Protein AF-A0A183L1W2-F1 (afdb_monomer)

Foldseek 3Di:
DDDDDDDDDDDDDDDDDDDDDDDDDDDDDDDDDDDDDDDDDDDPPPCVVVVVQFPDKDFADDDPDPDPDTDIDTHGRDDDDDPDDPPDDDPFFFQLPCVVPPVLLVVLVVQLLVQLVVLVVVPVVDPDDLQRNVVSNLCSQVVSSCVRGNTDDDPPPVLQDPVLVVLVVVLVVLVVQLVPDDDPVSNVVSVVVSVVSVVVSVVSVVVSVVVVLLVLQVQLVVCVVVVVVVSVVVSLCVLLPDPDDPQAAAAAPVRHGDPDPVVRVVSLVVVVCCVPVPDDDPDDPPDPPDPDDQPFDLDQDDLVLLLVLLVPDDFPDQAWPSSRGSSSCPSDVVSSSVCSVSSRCCSVVVDDHVQQVDWDWDWDAAPDPSNYSVRTDTDTRGHPSNSSSVSSVCVRVVVRPPPPDDPPPDQDDDPNHGDDDDQWDADPNAIQGVVRARPVRLVSLLVVLVVQLVSSLSVLPDPSHDLQSVLVCSVVGRVCSNCVVLLQHPDDPVSLVVSQVSVLVSLCSSVVPDPPRDDDPVVSCVVRVHDRPVLVSLLVNLVVLLVLLPDDPPDPSVCVLVDDDDDDDDPDDDDDHSNNVVVVSQVVLVHDPVRSSVQSVVPVSSVVSSVVSVVVVVQVPDPPDDDDDDDDDDDDDDDDWDWDADPDPPDPDIDTDDDDDDDDDDDDDDDDDDDDDDPVVVVVVVVPPDDDDD

Mean predicted aligned error: 18.99 Å

pLDDT: mean 70.96, std 21.93, range [22.73, 96.19]

InterPro domains:
  IPR045609 Domain of unknown function DUF6451 [PF20049] (452-484)

Radius of gyration: 37.52 Å; Cα contacts (8 Å, |Δi|>4): 527; chains: 1; bounding box: 106×116×91 Å

Sequence (694 aa):
MERPNNVGDWEDQSNSNGNEEIQLGSTGNQRNPLDSGWTTKAKYGRDATILRTIEDVRTRRGADIASDHHLVVANLKLRLKKNWTTGQAALQRFNTAFHRDTNKFNEFKIALNNRLQALQNLLKEEETTMEDNWKGIKEALTSTCQEVLGLKKHHHKGWISIETLEKIKERKKKKAATNNSRTRAEKVQAQDEYTEANKQVKKSIRADKKKYVKELATTAEKAAREGNMKQLYDATKKLAEKYSKPERPVKDKEGRPITEIQQQPNRWVEYFEELLNRPALMNPPNIETTHTDLPIDVNPPTTEEIRMAIRQIKSGEAAGPDNIPAEALKSDIEVTTNIFHLIKNMWEEEQVPMDWKEGHLIKIPKKGDQSKCGNYRGITLLSVSGKVFNRVLLNRMKDAVLKFNTENSNTITLDGETLEDVESFTYLGSIIDEQGGSNADVKARIRKASTAFLQLKNIWNSKQLSTNIKVRIFNTNVKAVLLYGAETWRTTTTIIKKVQVFINSCLRKILNIHWPDTISNSLLWERTNQSPAEEEIRKRRWKWIGRTLRKSSNCITRQALTWNPEGKWRRGRPKNTLRREIKADMERMNNNWKELERIAQDRVGWRMQTGRQIGLAMSLENPNIDVCCLSEIRIQDSGEAVQIRSPTVASKSLFHVCLSGDPMTSSSGFVGVVAARSARAEAALIDQRVSVIK

Solvent-accessible surface area (backbone atoms only — not comparable to full-atom values): 43401 Å² total; per-residue (Å²): 134,84,84,83,76,93,79,83,87,86,89,79,89,83,88,80,89,80,87,86,87,83,85,89,80,91,80,89,80,80,90,81,81,85,84,88,84,82,92,76,77,97,80,52,83,70,50,59,57,54,58,69,22,50,75,47,76,46,74,41,80,84,59,97,54,103,55,100,63,71,48,71,50,68,45,70,59,84,80,80,81,82,78,76,74,85,64,79,80,70,86,77,50,60,37,80,71,42,78,79,38,66,67,60,40,50,51,42,42,52,54,39,48,55,44,53,53,54,48,56,55,53,62,74,76,48,98,70,52,74,56,56,54,49,50,53,53,50,48,42,52,48,51,41,41,50,72,70,50,24,67,54,77,83,65,81,62,79,53,62,48,71,69,46,53,50,42,48,52,50,30,50,52,33,47,49,49,35,72,65,42,86,47,74,66,57,28,51,56,31,44,51,56,24,50,53,38,48,51,50,38,53,51,43,52,50,49,30,49,51,50,43,53,47,53,40,38,52,50,26,55,50,22,53,77,74,65,38,60,67,56,24,49,54,32,49,57,60,62,32,50,86,85,72,75,80,88,56,56,43,35,52,94,91,66,51,68,46,84,52,75,76,56,49,59,53,56,50,50,55,54,50,48,61,69,71,62,65,78,79,66,95,69,70,78,89,72,78,78,72,94,63,83,72,85,53,83,82,68,74,80,52,73,64,52,50,50,49,25,54,69,68,55,64,70,91,58,78,46,14,76,75,59,45,44,54,57,65,56,58,65,40,52,75,65,47,45,61,55,47,58,57,56,39,48,29,65,75,68,74,52,74,53,68,65,56,78,41,56,47,76,42,79,40,82,51,84,72,62,75,30,43,69,85,26,42,41,80,43,69,28,44,22,49,70,47,49,34,55,53,41,41,54,46,63,50,45,42,75,62,67,65,71,88,81,74,92,77,89,66,88,67,58,59,98,86,40,73,70,78,88,66,65,58,49,74,54,99,86,41,46,49,39,79,84,72,49,44,63,65,28,50,53,51,21,48,54,53,18,50,52,48,47,58,59,36,46,57,56,46,73,35,87,82,53,56,64,69,56,54,51,50,52,39,47,68,58,22,48,47,49,41,54,59,71,41,55,76,45,66,79,43,74,68,55,44,49,55,55,37,52,53,51,53,54,51,51,35,50,52,69,68,58,48,87,88,66,81,78,56,71,67,58,53,25,61,79,63,76,49,78,60,58,62,61,54,37,49,53,47,26,52,56,48,50,35,59,36,63,62,45,61,80,86,37,65,73,36,43,61,67,73,59,75,87,88,80,85,80,75,90,71,86,80,77,87,46,66,61,56,52,52,49,54,59,29,56,77,65,79,47,52,74,70,56,48,52,57,42,30,68,38,67,63,60,39,50,50,56,68,48,48,60,60,56,57,60,63,51,74,77,41,101,87,57,90,78,85,84,80,78,91,76,90,79,76,91,78,96,73,64,60,76,56,79,68,93,53,98,88,57,95,64,83,53,81,52,81,86,85,88,84,89,84,83,87,89,83,87,83,88,79,86,85,81,88,77,56,75,70,64,52,61,66,51,67,79,68,73,78,90,85,94,131

Secondary structure (DSSP, 8-state):
--------------------------------------------TTHHHHHTTEEEEEEETT---SSSSPEEEEEE---------------PPB-GGGGG-HHHHHHHHHHHHHHHHHHHHHTTTS---HHHHHHHHHHHHHHHIIIII-B----TTTTS-HHHHHHHHHHHHHHHHHHH--SHHHHHHHHHHHHHHHHHHHHHHHHHHHHHHHHHHHHHHHHHHTT-HHHHHHHHHHHT---PPPPPPPB-TTS-B---TTHHHHHHHHHHHHHH-PPPPSS-------SS------SPPPHHHHHHHHHHSPTTPPP-TT---HHHHHH-HHHHGGGHHHHHHHHHH----HHHH-EEEEEEE-SS-TTSGGGEEEEEEE-HHHHHHHHHHHHHHHHHH--------S--EETTEEPP--SEEEETTEEEETT--SHHHHHHHHHHHHHHHHHTHHHHT-TTS-HHHHHHHHIIIIIHHHTTTGGG----HHHHHHHHHHHHHHHHHHTT--TT----HHHHHHHHT---HHHHHHHHHHHHHHHHHTS-TT-HHHHHHH-----PPPSSSPPP-HHHHHHHHHHTTT--HHHHHHHHH-HHHHHHHHHHHHHHHHHHT-TT----PPP-----S---PEEE--S-TT----EEE--------------PPP-PPPHHHHHHHHTT--S---

Organism: NCBI:txid6186

Structure (mmCIF, N/CA/C/O backbone):
data_AF-A0A183L1W2-F1
#
_entry.id   AF-A0A183L1W2-F1
#
loop_
_atom_site.group_PDB
_atom_site.id
_atom_site.type_symbol
_atom_site.label_atom_id
_atom_site.label_alt_id
_atom_site.label_comp_id
_atom_site.label_asym_id
_atom_site.label_entity_id
_atom_site.label_seq_id
_atom_site.pdbx_PDB_ins_code
_atom_site.Cartn_x
_atom_site.Cartn_y
_atom_site.Cartn_z
_atom_site.occupancy
_atom_site.B_iso_or_equiv
_atom_site.auth_seq_id
_atom_site.auth_comp_id
_atom_site.auth_asym_id
_atom_site.auth_atom_id
_atom_site.pdbx_PDB_model_num
ATOM 1 N N . MET A 1 1 ? 12.196 67.865 -30.740 1.00 29.11 1 MET A N 1
ATOM 2 C CA . MET A 1 1 ? 11.974 68.883 -29.696 1.00 29.11 1 MET A CA 1
ATOM 3 C C . MET A 1 1 ? 10.841 68.393 -28.819 1.00 29.11 1 MET A C 1
ATOM 5 O O . MET A 1 1 ? 9.864 67.911 -29.363 1.00 29.11 1 MET A O 1
ATOM 9 N N . GLU A 1 2 ? 11.059 68.473 -27.508 1.00 25.30 2 GLU A N 1
ATOM 10 C CA . GLU A 1 2 ? 10.100 68.287 -26.408 1.00 25.30 2 GLU A CA 1
ATOM 11 C C . GLU A 1 2 ? 9.418 66.912 -26.220 1.00 25.30 2 GLU A C 1
ATOM 13 O O . GLU A 1 2 ? 8.488 66.531 -26.915 1.00 25.30 2 GLU A O 1
ATOM 18 N N . ARG A 1 3 ? 9.932 66.230 -25.178 1.00 27.38 3 ARG A N 1
ATOM 19 C CA . ARG A 1 3 ? 9.347 65.239 -24.244 1.00 27.38 3 ARG A CA 1
ATOM 20 C C . ARG A 1 3 ? 8.567 64.033 -24.809 1.00 27.38 3 ARG A C 1
ATOM 22 O O . ARG A 1 3 ? 7.440 64.193 -25.264 1.00 27.38 3 ARG A O 1
ATOM 29 N N . PRO A 1 4 ? 9.085 62.799 -24.634 1.00 30.95 4 PRO A N 1
ATOM 30 C CA . PRO A 1 4 ? 8.346 61.584 -24.942 1.00 30.95 4 PRO A CA 1
ATOM 31 C C . PRO A 1 4 ? 7.630 60.986 -23.717 1.00 30.95 4 PRO A C 1
ATOM 33 O O . PRO A 1 4 ? 8.196 60.852 -22.636 1.00 30.95 4 PRO A O 1
ATOM 36 N N . ASN A 1 5 ? 6.371 60.627 -23.960 1.00 27.42 5 ASN A N 1
ATOM 37 C CA . ASN A 1 5 ? 5.748 59.311 -23.791 1.00 27.42 5 ASN A CA 1
ATOM 38 C C . ASN A 1 5 ? 5.928 58.503 -22.491 1.00 27.42 5 ASN A C 1
ATOM 40 O O . ASN A 1 5 ? 6.994 57.979 -22.181 1.00 27.42 5 ASN A O 1
ATOM 44 N N . ASN A 1 6 ? 4.766 58.230 -21.882 1.00 36.72 6 ASN A N 1
ATOM 45 C CA . ASN A 1 6 ? 4.355 56.911 -21.382 1.00 36.72 6 ASN A CA 1
ATOM 46 C C . ASN A 1 6 ? 4.954 55.747 -22.191 1.00 36.72 6 ASN A C 1
ATOM 48 O O . ASN A 1 6 ? 4.664 55.697 -23.381 1.00 36.72 6 ASN A O 1
ATOM 52 N N . VAL A 1 7 ? 5.609 54.774 -21.540 1.00 27.34 7 VAL A N 1
ATOM 53 C CA . VAL A 1 7 ? 5.480 53.315 -21.785 1.00 27.34 7 VAL A CA 1
ATOM 54 C C . VAL A 1 7 ? 5.999 52.547 -20.546 1.00 27.34 7 VAL A C 1
ATOM 56 O O . VAL A 1 7 ? 7.023 52.935 -19.995 1.00 27.34 7 VAL A O 1
ATOM 59 N N . GLY A 1 8 ? 5.358 51.427 -20.176 1.00 24.38 8 GLY A N 1
ATOM 60 C CA . GLY A 1 8 ? 6.094 50.196 -19.830 1.00 24.38 8 GLY A CA 1
ATOM 61 C C . GLY A 1 8 ? 6.098 49.734 -18.363 1.00 24.38 8 GLY A C 1
ATOM 62 O O . GLY A 1 8 ? 6.895 50.203 -17.566 1.00 24.38 8 GLY A O 1
ATOM 63 N N . ASP A 1 9 ? 5.187 48.828 -18.002 1.00 24.41 9 ASP A N 1
ATOM 64 C CA . ASP A 1 9 ? 5.438 47.384 -17.842 1.00 24.41 9 ASP A CA 1
ATOM 65 C C . ASP A 1 9 ? 6.765 46.862 -17.206 1.00 24.41 9 ASP A C 1
ATOM 67 O O . ASP A 1 9 ? 7.857 47.135 -17.693 1.00 24.41 9 ASP A O 1
ATOM 71 N N . TRP A 1 10 ? 6.577 45.944 -16.237 1.00 25.00 10 TRP A N 1
ATOM 72 C CA . TRP A 1 10 ? 7.418 44.796 -15.812 1.00 25.00 10 TRP A CA 1
ATOM 73 C C . TRP A 1 10 ? 8.644 44.932 -14.872 1.00 25.00 10 TRP A C 1
ATOM 75 O O . TRP A 1 10 ? 9.500 45.793 -15.015 1.00 25.00 10 TRP A O 1
ATOM 85 N N . GLU A 1 11 ? 8.722 43.900 -14.004 1.00 24.50 11 GLU A N 1
ATOM 86 C CA . GLU A 1 11 ? 9.896 43.296 -13.330 1.00 24.50 11 GLU A CA 1
ATOM 87 C C . GLU A 1 11 ? 10.584 44.068 -12.187 1.00 24.50 11 GLU A C 1
ATOM 89 O O . GLU A 1 11 ? 10.604 45.286 -12.140 1.00 24.50 11 GLU A O 1
ATOM 94 N N . ASP A 1 12 ? 11.285 43.460 -11.231 1.00 25.58 12 ASP A N 1
ATOM 95 C CA . ASP A 1 12 ? 11.266 42.185 -10.505 1.00 25.58 12 ASP A CA 1
ATOM 96 C C . ASP A 1 12 ? 12.374 42.357 -9.432 1.00 25.58 12 ASP A C 1
ATOM 98 O O . ASP A 1 12 ? 13.313 43.130 -9.607 1.00 25.58 12 ASP A O 1
ATOM 102 N N . GLN A 1 13 ? 12.302 41.593 -8.346 1.00 24.53 13 GLN A N 1
ATOM 103 C CA . GLN A 1 13 ? 13.461 41.134 -7.558 1.00 24.53 13 GLN A CA 1
ATOM 104 C C . GLN A 1 13 ? 14.429 42.112 -6.823 1.00 24.53 13 GLN A C 1
ATOM 106 O O . GLN A 1 13 ? 15.387 42.651 -7.362 1.00 24.53 13 GLN A O 1
ATOM 111 N N . SER A 1 14 ? 14.392 41.957 -5.489 1.00 25.38 14 SER A N 1
ATOM 112 C CA . SER A 1 14 ? 15.464 41.352 -4.657 1.00 25.38 14 SER A CA 1
ATOM 113 C C . SER A 1 14 ? 16.402 42.212 -3.781 1.00 25.38 14 SER A C 1
ATOM 115 O O . SER A 1 14 ? 17.028 43.168 -4.211 1.00 25.38 14 SER A O 1
ATOM 117 N N . ASN A 1 15 ? 16.563 41.684 -2.553 1.00 25.41 15 ASN A N 1
ATOM 118 C CA . ASN A 1 15 ? 17.733 41.677 -1.662 1.00 25.41 15 ASN A CA 1
ATOM 119 C C . ASN A 1 15 ? 18.292 42.998 -1.101 1.00 25.41 15 ASN A C 1
ATOM 121 O O . ASN A 1 15 ? 18.890 43.794 -1.807 1.00 25.41 15 ASN A O 1
ATOM 125 N N . SER A 1 16 ? 18.402 43.088 0.229 1.00 26.53 16 SER A N 1
ATOM 126 C CA . SER A 1 16 ? 19.610 42.677 0.979 1.00 26.53 16 SER A CA 1
ATOM 127 C C . SER A 1 16 ? 19.697 43.357 2.355 1.00 26.53 16 SER A C 1
ATOM 129 O O . SER A 1 16 ? 19.193 44.457 2.521 1.00 26.53 16 SER A O 1
ATOM 131 N N . ASN A 1 17 ? 20.371 42.662 3.285 1.00 23.83 17 ASN A N 1
ATOM 132 C CA . ASN A 1 17 ? 21.221 43.155 4.386 1.00 23.83 17 ASN A CA 1
ATOM 133 C C . ASN A 1 17 ? 20.611 44.153 5.402 1.00 23.83 17 ASN A C 1
ATOM 135 O O . ASN A 1 17 ? 19.991 45.139 5.060 1.00 23.83 17 ASN A O 1
ATOM 139 N N . GLY A 1 18 ? 20.767 43.981 6.708 1.00 27.45 18 GLY A N 1
ATOM 140 C CA . GLY A 1 18 ? 21.991 43.632 7.410 1.00 27.45 18 GLY A CA 1
ATOM 141 C C . GLY A 1 18 ? 21.736 43.564 8.916 1.00 27.45 18 GLY A C 1
ATOM 142 O O . GLY A 1 18 ? 20.731 44.057 9.425 1.00 27.45 18 GLY A O 1
ATOM 143 N N . ASN A 1 19 ? 22.651 42.875 9.585 1.00 29.12 19 ASN A N 1
ATOM 144 C CA . ASN A 1 19 ? 22.729 42.685 11.026 1.00 29.12 19 ASN A CA 1
ATOM 145 C C . ASN A 1 19 ? 22.750 44.011 11.793 1.00 29.12 19 ASN A C 1
ATOM 147 O O . ASN A 1 19 ? 23.417 44.939 11.354 1.00 29.12 19 ASN A O 1
ATOM 151 N N . GLU A 1 20 ? 22.210 44.007 13.011 1.00 29.17 20 GLU A N 1
ATOM 152 C CA . GLU A 1 20 ? 22.943 44.563 14.148 1.00 29.17 20 GLU A CA 1
ATOM 153 C C . GLU A 1 20 ? 22.554 43.827 15.437 1.00 29.17 20 GLU A C 1
ATOM 155 O O . GLU A 1 20 ? 21.393 43.738 15.836 1.00 29.17 20 GLU A O 1
ATOM 160 N N . GLU A 1 21 ? 23.572 43.217 16.031 1.00 30.53 21 GLU A N 1
ATOM 161 C CA . GLU A 1 21 ? 23.589 42.578 17.334 1.00 30.53 21 GLU A CA 1
ATOM 162 C C . GLU A 1 21 ? 24.249 43.574 18.288 1.00 30.53 21 GLU A C 1
ATOM 164 O O . GLU A 1 21 ? 25.397 43.935 18.055 1.00 30.53 21 GLU A O 1
ATOM 169 N N . ILE A 1 22 ? 23.572 43.999 19.361 1.00 28.31 22 ILE A N 1
ATOM 170 C CA . ILE A 1 22 ? 24.242 44.554 20.547 1.00 28.31 22 ILE A CA 1
ATOM 171 C C . ILE A 1 22 ? 23.550 44.009 21.803 1.00 28.31 22 ILE A C 1
ATOM 173 O O . ILE A 1 22 ? 22.367 44.243 22.055 1.00 28.31 22 ILE A O 1
ATOM 177 N N . GLN A 1 23 ? 24.318 43.231 22.567 1.00 31.38 23 GLN A N 1
ATOM 178 C CA . GLN A 1 23 ? 24.040 42.822 23.942 1.00 31.38 23 GLN A CA 1
ATOM 179 C C . GLN A 1 23 ? 24.443 43.917 24.946 1.00 31.38 23 GLN A C 1
ATOM 181 O O . GLN A 1 23 ? 25.193 44.828 24.609 1.00 31.38 23 GLN A O 1
ATOM 186 N N . LEU A 1 24 ? 24.080 43.658 26.212 1.00 27.06 24 LEU A N 1
ATOM 187 C CA . LEU A 1 24 ? 24.520 44.260 27.484 1.00 27.06 24 LEU A CA 1
ATOM 188 C C . LEU A 1 24 ? 23.510 45.299 28.013 1.00 27.06 24 LEU A C 1
ATOM 190 O O . LEU A 1 24 ? 23.073 46.174 27.288 1.00 27.06 24 LEU A O 1
ATOM 194 N N . GLY A 1 25 ? 23.048 45.254 29.261 1.00 24.34 25 GLY A N 1
ATOM 195 C CA . GLY A 1 25 ? 23.534 44.520 30.418 1.00 24.34 25 GLY A CA 1
ATOM 196 C C . GLY A 1 25 ? 22.570 44.623 31.605 1.00 24.34 25 GLY A C 1
ATOM 197 O O . GLY A 1 25 ? 21.553 45.310 31.579 1.00 24.34 25 GLY A O 1
ATOM 198 N N . SER A 1 26 ? 22.918 43.853 32.629 1.00 30.44 26 SER A N 1
ATOM 199 C CA . SER A 1 26 ? 22.262 43.712 33.927 1.00 30.44 26 SER A CA 1
ATOM 200 C C . SER A 1 26 ? 22.241 45.022 34.725 1.00 30.44 26 SER A C 1
ATOM 202 O O . SER A 1 26 ? 23.249 45.720 34.747 1.00 30.44 26 SER A O 1
ATOM 204 N N . THR A 1 27 ? 21.150 45.319 35.435 1.00 28.59 27 THR A N 1
ATOM 205 C CA . THR A 1 27 ? 21.110 45.598 36.892 1.00 28.59 27 THR A CA 1
ATOM 206 C C . THR A 1 27 ? 19.720 46.088 37.305 1.00 28.59 27 THR A C 1
ATOM 208 O O . THR A 1 27 ? 18.994 46.713 36.537 1.00 28.59 27 THR A O 1
ATOM 211 N N . GLY A 1 28 ? 19.301 45.665 38.497 1.00 28.36 28 GLY A N 1
ATOM 212 C CA . GLY A 1 28 ? 17.922 45.743 38.965 1.00 28.36 28 GLY A CA 1
ATOM 213 C C . GLY A 1 28 ? 17.429 47.137 39.340 1.00 28.36 28 GLY A C 1
ATOM 214 O O . GLY A 1 28 ? 18.207 48.055 39.557 1.00 28.36 28 GLY A O 1
ATOM 215 N N . ASN A 1 29 ? 16.116 47.237 39.548 1.00 28.30 29 ASN A N 1
ATOM 216 C CA . ASN A 1 29 ? 15.614 47.851 40.768 1.00 28.30 29 ASN A CA 1
ATOM 217 C C . ASN A 1 29 ? 14.167 47.437 41.070 1.00 28.30 29 ASN A C 1
ATOM 219 O O . ASN A 1 29 ? 13.267 47.552 40.247 1.00 28.30 29 ASN A O 1
ATOM 223 N N . GLN A 1 30 ? 14.027 46.911 42.286 1.00 29.88 30 GLN A N 1
ATOM 224 C CA . GLN A 1 30 ? 12.983 47.190 43.269 1.00 29.88 30 GLN A CA 1
ATOM 225 C C . GLN A 1 30 ? 11.505 47.037 42.880 1.00 29.88 30 GLN A C 1
ATOM 227 O O . GLN A 1 30 ? 10.883 47.848 42.203 1.00 29.88 30 GLN A O 1
ATOM 232 N N . ARG A 1 31 ? 10.911 46.013 43.507 1.00 32.50 31 ARG A N 1
ATOM 233 C CA . ARG A 1 31 ? 9.513 46.017 43.940 1.00 32.50 31 ARG A CA 1
ATOM 234 C C . ARG A 1 31 ? 9.251 47.250 44.807 1.00 32.50 31 ARG A C 1
ATOM 236 O O . ARG A 1 31 ? 9.983 47.459 45.767 1.00 32.50 31 ARG A O 1
ATOM 243 N N . ASN A 1 32 ? 8.134 47.924 44.553 1.00 28.70 32 ASN A N 1
ATOM 244 C CA . ASN A 1 32 ? 7.352 48.580 45.595 1.00 28.70 32 ASN A CA 1
ATOM 245 C C . ASN A 1 32 ? 5.883 48.130 45.510 1.00 28.70 32 ASN A C 1
ATOM 247 O O . ASN A 1 32 ? 5.453 47.647 44.457 1.00 28.70 32 ASN A O 1
ATOM 251 N N . PRO A 1 33 ? 5.159 48.157 46.643 1.00 34.38 33 PRO A N 1
ATOM 252 C CA . PRO A 1 33 ? 4.044 47.267 46.918 1.00 34.38 33 PRO A CA 1
ATOM 253 C C . PRO A 1 33 ? 2.694 47.852 46.506 1.00 34.38 33 PRO A C 1
ATOM 255 O O . PRO A 1 33 ? 2.525 49.050 46.318 1.00 34.38 33 PRO A O 1
ATOM 258 N N . LEU A 1 34 ? 1.747 46.925 46.399 1.00 32.28 34 LEU A N 1
ATOM 259 C CA . LEU A 1 34 ? 0.316 47.094 46.185 1.00 32.28 34 LEU A CA 1
ATOM 260 C C . LEU A 1 34 ? -0.290 48.250 46.990 1.00 32.28 34 LEU A C 1
ATOM 262 O O . LEU A 1 34 ? -0.214 48.244 48.217 1.00 32.28 34 LEU A O 1
ATOM 266 N N . ASP A 1 35 ? -0.997 49.132 46.285 1.00 27.66 35 ASP A N 1
ATOM 267 C CA . ASP A 1 35 ? -2.070 49.924 46.873 1.00 27.66 35 ASP A CA 1
ATOM 268 C C . ASP A 1 35 ? -3.361 49.087 46.915 1.00 27.66 35 ASP A C 1
ATOM 270 O O . ASP A 1 35 ? -3.699 48.327 45.996 1.00 27.66 35 ASP A O 1
ATOM 274 N N . SER A 1 36 ? -4.026 49.165 48.057 1.00 36.56 36 SER A N 1
ATOM 275 C CA . SER A 1 36 ? -5.122 48.321 48.508 1.00 36.56 36 SER A CA 1
ATOM 276 C C . SER A 1 36 ? -6.461 48.927 48.117 1.00 36.56 36 SER A C 1
ATOM 278 O O . SER A 1 36 ? -6.858 49.947 48.669 1.00 36.56 36 SER A O 1
ATOM 280 N N . GLY A 1 37 ? -7.209 48.279 47.221 1.00 33.88 37 GLY A N 1
ATOM 281 C CA . GLY A 1 37 ? -8.520 48.830 46.890 1.00 33.88 37 GLY A CA 1
ATOM 282 C C . GLY A 1 37 ? -9.397 48.065 45.920 1.00 33.88 37 GLY A C 1
ATOM 283 O O . GLY A 1 37 ? -10.092 48.719 45.165 1.00 33.88 37 GLY A O 1
ATOM 284 N N . TRP A 1 38 ? -9.422 46.725 45.915 1.00 28.50 38 TRP A N 1
ATOM 285 C CA . TRP A 1 38 ? -10.484 46.001 45.192 1.00 28.50 38 TRP A CA 1
ATOM 286 C C . TRP A 1 38 ? -10.921 44.721 45.911 1.00 28.50 38 TRP A C 1
ATOM 288 O O . TRP A 1 38 ? -10.567 43.601 45.545 1.00 28.50 38 TRP A O 1
ATOM 298 N N . THR A 1 39 ? -11.771 44.890 46.920 1.00 36.72 39 THR A N 1
ATOM 299 C CA . THR A 1 39 ? -12.699 43.859 47.393 1.00 36.72 39 THR A CA 1
ATOM 300 C C . THR A 1 39 ? -14.107 44.204 46.915 1.00 36.72 39 THR A C 1
ATOM 302 O O . THR A 1 39 ? -14.913 44.782 47.636 1.00 36.72 39 THR A O 1
ATOM 305 N N . THR A 1 40 ? -14.467 43.804 45.691 1.00 32.22 40 THR A N 1
ATOM 306 C CA . THR A 1 40 ? -15.888 43.673 45.322 1.00 32.22 40 THR A CA 1
ATOM 307 C C . THR A 1 40 ? -16.115 42.511 44.355 1.00 32.22 40 THR A C 1
ATOM 309 O O . THR A 1 40 ? -15.968 42.608 43.145 1.00 32.22 40 THR A O 1
ATOM 312 N N . LYS A 1 41 ? -16.468 41.377 44.966 1.00 31.67 41 LYS A N 1
ATOM 313 C CA . LYS A 1 41 ? -17.474 40.392 44.538 1.00 31.67 41 LYS A CA 1
ATOM 314 C C . LYS A 1 41 ? -17.564 40.022 43.043 1.00 31.67 41 LYS A C 1
ATOM 316 O O . LYS A 1 41 ? -18.235 40.654 42.241 1.00 31.67 41 LYS A O 1
ATOM 321 N N . ALA A 1 42 ? -17.117 38.801 42.757 1.00 33.56 42 ALA A N 1
ATOM 322 C CA . ALA A 1 42 ? -18.044 37.669 42.618 1.00 33.56 42 ALA A CA 1
ATOM 323 C C . ALA A 1 42 ? -19.314 37.852 41.744 1.00 33.56 42 ALA A C 1
ATOM 325 O O . ALA A 1 42 ? -20.402 37.472 42.174 1.00 33.56 42 ALA A O 1
ATOM 326 N N . LYS A 1 43 ? -19.193 38.338 40.499 1.00 34.41 43 LYS A N 1
ATOM 327 C CA . LYS A 1 43 ? -20.309 38.276 39.522 1.00 34.41 43 LYS A CA 1
ATOM 328 C C . LYS A 1 43 ? -19.979 37.709 38.134 1.00 34.41 43 LYS A C 1
ATOM 330 O O . LYS A 1 43 ? -20.843 37.673 37.268 1.00 34.41 43 LYS A O 1
ATOM 335 N N . TYR A 1 44 ? -18.776 37.168 37.933 1.00 37.91 44 TYR A N 1
ATOM 336 C CA . TYR A 1 44 ? -18.270 36.844 36.593 1.00 37.91 44 TYR A CA 1
ATOM 337 C C . TYR A 1 44 ? -17.677 35.431 36.472 1.00 37.91 44 TYR A C 1
ATOM 339 O O . TYR A 1 44 ? -16.521 35.229 36.106 1.00 37.91 44 TYR A O 1
ATOM 347 N N . GLY A 1 45 ? -18.484 34.408 36.764 1.00 36.41 45 GLY A N 1
ATOM 348 C CA . GLY A 1 45 ? -18.099 33.011 36.513 1.00 36.41 45 GLY A CA 1
ATOM 349 C C . GLY A 1 45 ? -17.971 32.668 35.018 1.00 36.41 45 GLY A C 1
ATOM 350 O O . GLY A 1 45 ? -17.171 31.808 34.652 1.00 36.41 45 GLY A O 1
ATOM 351 N N . ARG A 1 46 ? -18.717 33.367 34.145 1.00 41.31 46 ARG A N 1
ATOM 352 C CA . ARG A 1 46 ? -18.608 33.230 32.680 1.00 41.31 46 ARG A CA 1
ATOM 353 C C . ARG A 1 46 ? -17.441 34.045 32.103 1.00 41.31 46 ARG A C 1
ATOM 355 O O . ARG A 1 46 ? -16.669 33.488 31.319 1.00 41.31 46 ARG A O 1
ATOM 362 N N . ASP A 1 47 ? -17.207 35.267 32.582 1.00 41.06 47 ASP A N 1
ATOM 363 C CA . ASP A 1 47 ? -16.166 36.138 32.005 1.00 41.06 47 ASP A CA 1
ATOM 364 C C . ASP A 1 47 ? -14.746 35.771 32.424 1.00 41.06 47 ASP A C 1
ATOM 366 O O . ASP A 1 47 ? -13.814 36.030 31.673 1.00 41.06 47 ASP A O 1
ATOM 370 N N . ALA A 1 48 ? -14.542 35.042 33.526 1.00 47.56 48 ALA A N 1
ATOM 371 C CA . ALA A 1 48 ? -13.219 34.493 33.849 1.00 47.56 48 ALA A CA 1
ATOM 372 C C . ALA A 1 48 ? -12.676 33.544 32.756 1.00 47.56 48 ALA A C 1
ATOM 374 O O . ALA A 1 48 ? -11.467 33.322 32.659 1.00 47.56 48 ALA A O 1
ATOM 375 N N . THR A 1 49 ? -13.558 32.975 31.924 1.00 48.03 49 THR A N 1
ATOM 376 C CA . THR A 1 49 ? -13.161 32.157 30.770 1.00 48.03 49 THR A CA 1
ATOM 377 C C . THR A 1 49 ? -12.778 33.029 29.572 1.00 48.03 49 THR A C 1
ATOM 379 O O . THR A 1 49 ? -11.799 32.712 28.904 1.00 48.03 49 THR A O 1
ATOM 382 N N . ILE A 1 50 ? -13.490 34.141 29.348 1.00 52.38 50 ILE A N 1
ATOM 383 C CA . ILE A 1 50 ? -13.211 35.126 28.288 1.00 52.38 50 ILE A CA 1
ATOM 384 C C . ILE A 1 50 ? -11.918 35.896 28.597 1.00 52.38 50 ILE A C 1
ATOM 386 O O . ILE A 1 50 ? -11.030 35.992 27.752 1.00 52.38 50 ILE A O 1
ATOM 390 N N . LEU A 1 51 ? -11.731 36.331 29.843 1.00 54.09 51 LEU A N 1
ATOM 391 C CA . LEU A 1 51 ? -10.509 36.993 30.307 1.00 54.09 51 LEU A CA 1
ATOM 392 C C . LEU A 1 51 ? -9.269 36.095 30.163 1.00 54.09 51 LEU A C 1
ATOM 394 O O . LEU A 1 51 ? -8.184 36.588 29.902 1.00 54.09 51 LEU A O 1
ATOM 398 N N . ARG A 1 52 ? -9.420 34.765 30.260 1.00 59.62 52 ARG A N 1
ATOM 399 C CA . ARG A 1 52 ? -8.334 33.798 29.997 1.00 59.62 52 ARG A CA 1
ATOM 400 C C . ARG A 1 52 ? -8.044 33.556 28.516 1.00 59.62 52 ARG A C 1
ATOM 402 O O . ARG A 1 52 ? -7.033 32.929 28.207 1.00 59.62 52 ARG A O 1
ATOM 409 N N . THR A 1 53 ? -8.948 33.954 27.621 1.00 64.06 53 THR A N 1
ATOM 410 C CA . THR A 1 53 ? -8.709 33.899 26.173 1.00 64.06 53 THR A CA 1
ATOM 411 C C . THR A 1 53 ? -8.001 35.143 25.661 1.00 64.06 53 THR A C 1
ATOM 413 O O . THR A 1 53 ? -7.368 35.061 24.622 1.00 64.06 53 THR A O 1
ATOM 416 N N . ILE A 1 54 ? -8.047 36.259 26.381 1.00 71.19 54 ILE A N 1
ATOM 417 C CA . ILE A 1 54 ? -7.284 37.459 26.046 1.00 71.19 54 ILE A CA 1
ATOM 418 C C . ILE A 1 54 ? -5.828 37.233 26.492 1.00 71.19 54 ILE A C 1
ATOM 420 O O . ILE A 1 54 ? -5.567 37.068 27.680 1.00 71.19 54 ILE A O 1
ATOM 424 N N . GLU A 1 55 ? -4.892 37.138 25.546 1.00 71.50 55 GLU A N 1
ATOM 425 C CA . GLU A 1 55 ? -3.466 36.890 25.817 1.00 71.50 55 GLU A CA 1
ATOM 426 C C . GLU A 1 55 ? -2.676 38.190 26.035 1.00 71.50 55 GLU A C 1
ATOM 428 O O . GLU A 1 55 ? -1.811 38.227 26.905 1.00 71.50 55 GLU A O 1
ATOM 433 N N . ASP A 1 56 ? -2.976 39.246 25.273 1.00 73.81 56 ASP A N 1
ATOM 434 C CA . ASP A 1 56 ? -2.373 40.582 25.409 1.00 73.81 56 ASP A CA 1
ATOM 435 C C . ASP A 1 56 ? -3.400 41.646 24.994 1.00 73.81 56 ASP A C 1
ATOM 437 O O . ASP A 1 56 ? -4.192 41.401 24.083 1.00 73.81 56 ASP A O 1
ATOM 441 N N . VAL A 1 57 ? -3.394 42.819 25.629 1.00 73.50 57 VAL A N 1
ATOM 442 C CA . VAL A 1 57 ? -4.217 43.977 25.238 1.00 73.50 57 VAL A CA 1
ATOM 443 C C . VAL A 1 57 ? -3.357 45.221 25.296 1.00 73.50 57 VAL A C 1
ATOM 445 O O . VAL A 1 57 ? -2.757 45.521 26.326 1.00 73.50 57 VAL A O 1
ATOM 448 N N . ARG A 1 58 ? -3.323 45.978 24.201 1.00 76.44 58 ARG A N 1
ATOM 449 C CA . ARG A 1 58 ? -2.584 47.234 24.117 1.00 76.44 58 ARG A CA 1
ATOM 450 C C . ARG A 1 58 ? -3.465 48.337 23.573 1.00 76.44 58 ARG A C 1
ATOM 452 O O . ARG A 1 58 ? -4.098 48.187 22.531 1.00 76.44 58 ARG A O 1
ATOM 459 N N . THR A 1 59 ? -3.422 49.474 24.246 1.00 72.12 59 THR A N 1
ATOM 460 C CA . THR A 1 59 ? -4.033 50.709 23.770 1.00 72.12 59 THR A CA 1
ATOM 461 C C . THR A 1 59 ? -2.990 51.486 22.977 1.00 72.12 59 THR A C 1
ATOM 463 O O . THR A 1 59 ? -1.960 51.891 23.516 1.00 72.12 59 THR A O 1
ATOM 466 N N . ARG A 1 60 ? -3.226 51.667 21.679 1.00 71.19 60 ARG A N 1
ATOM 467 C CA . ARG A 1 60 ? -2.376 52.449 20.778 1.00 71.19 60 ARG A CA 1
ATOM 46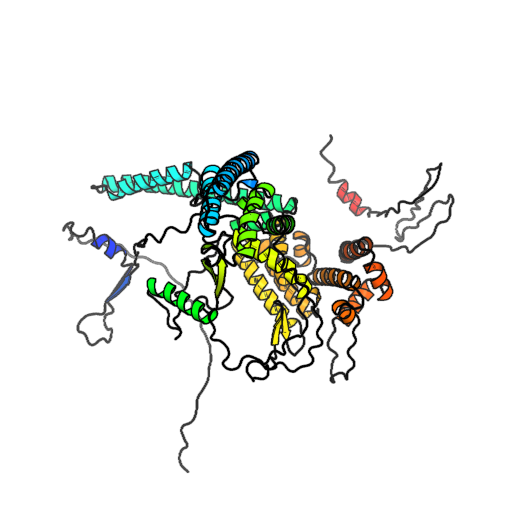8 C C . ARG A 1 60 ? -2.841 53.901 20.843 1.00 71.19 60 ARG A C 1
ATOM 470 O O . ARG A 1 60 ? -3.817 54.276 20.199 1.00 71.19 60 ARG A O 1
ATOM 477 N N . ARG A 1 61 ? -2.164 54.711 21.659 1.00 58.47 61 ARG A N 1
ATOM 478 C CA . ARG A 1 61 ? -2.395 56.160 21.684 1.00 58.47 61 ARG A CA 1
ATOM 479 C C . ARG A 1 61 ? -1.773 56.769 20.422 1.00 58.47 61 ARG A C 1
ATOM 481 O O . ARG A 1 61 ? -0.596 56.528 20.176 1.00 58.47 61 ARG A O 1
ATOM 488 N N . GLY A 1 62 ? -2.567 57.480 19.618 1.00 60.22 62 GLY A N 1
ATOM 489 C CA . GLY A 1 62 ? -2.115 58.108 18.366 1.00 60.22 62 GLY A CA 1
ATOM 490 C C . GLY A 1 62 ? -2.274 57.264 17.096 1.00 60.22 62 GLY A C 1
ATOM 491 O O . GLY A 1 62 ? -1.549 57.484 16.133 1.00 60.22 62 GLY A O 1
ATOM 492 N N . ALA A 1 63 ? -3.176 56.276 17.077 1.00 57.25 63 ALA A N 1
ATOM 493 C CA . ALA A 1 63 ? -3.598 55.681 15.809 1.00 57.25 63 ALA A CA 1
ATOM 494 C C . ALA A 1 63 ? -4.437 56.711 15.038 1.00 57.25 63 ALA A C 1
ATOM 496 O O . ALA A 1 63 ? -5.382 57.248 15.609 1.00 57.25 63 ALA A O 1
ATOM 497 N N . ASP A 1 64 ? -4.089 56.970 13.776 1.00 53.50 64 ASP A N 1
ATOM 498 C CA . ASP A 1 64 ? -4.708 57.991 12.917 1.00 53.50 64 ASP A CA 1
ATOM 499 C C . ASP A 1 64 ? -6.066 57.509 12.373 1.00 53.50 64 ASP A C 1
ATOM 501 O O . ASP A 1 64 ? -6.295 57.314 11.181 1.00 53.50 64 ASP A O 1
ATOM 505 N N . ILE A 1 65 ? -6.954 57.180 13.305 1.00 56.38 65 ILE A N 1
ATOM 506 C CA . ILE A 1 65 ? -8.360 56.902 13.069 1.00 56.38 65 ILE A CA 1
ATOM 507 C C . ILE A 1 65 ? -9.088 58.110 13.641 1.00 56.38 65 ILE A C 1
ATOM 509 O O . ILE A 1 65 ? -8.884 58.438 14.804 1.00 56.38 65 ILE A O 1
ATOM 513 N N . ALA A 1 66 ? -9.863 58.819 12.822 1.00 50.00 66 ALA A N 1
ATOM 514 C CA . ALA A 1 66 ? -10.566 60.047 13.197 1.00 50.00 66 ALA A CA 1
ATOM 515 C C . ALA A 1 66 ? -11.693 59.768 14.216 1.00 50.00 66 ALA A C 1
ATOM 517 O O . ALA A 1 66 ? -12.879 59.861 13.917 1.00 50.00 66 ALA A O 1
ATOM 518 N N . SER A 1 67 ? -11.300 59.353 15.415 1.00 56.97 67 SER A N 1
ATOM 519 C CA . SER A 1 67 ? -12.118 59.069 16.577 1.00 56.97 67 SER A CA 1
ATOM 520 C C . SER A 1 67 ? -11.349 59.537 17.808 1.00 56.97 67 SER A C 1
ATOM 522 O O . SER A 1 67 ? -10.163 59.276 17.986 1.00 56.97 67 SER A O 1
ATOM 524 N N . ASP A 1 68 ? -12.070 60.211 18.682 1.00 55.53 68 ASP A N 1
ATOM 525 C CA . ASP A 1 68 ? -11.727 60.628 20.038 1.00 55.53 68 ASP A CA 1
ATOM 526 C C . ASP A 1 68 ? -11.496 59.454 21.017 1.00 55.53 68 ASP A C 1
ATOM 528 O O . ASP A 1 68 ? -11.160 59.654 22.189 1.00 55.53 68 ASP A O 1
ATOM 532 N N . HIS A 1 69 ? -11.617 58.207 20.551 1.00 64.25 69 HIS A N 1
ATOM 533 C CA . HIS A 1 69 ? -11.334 57.003 21.323 1.00 64.25 69 HIS A CA 1
ATOM 534 C C . HIS A 1 69 ? -9.994 56.363 20.937 1.00 64.25 69 HIS A C 1
ATOM 536 O O . HIS A 1 69 ? -9.684 56.132 19.771 1.00 64.25 69 HIS A O 1
ATOM 542 N N . HIS A 1 70 ? -9.193 56.002 21.945 1.00 67.56 70 HIS A N 1
ATOM 543 C CA . HIS A 1 70 ? -7.927 55.308 21.719 1.00 67.56 70 HIS A CA 1
ATOM 544 C C . HIS A 1 70 ? -8.151 53.898 21.153 1.00 67.56 70 HIS A C 1
ATOM 546 O O . HIS A 1 70 ? -8.875 53.096 21.747 1.00 67.56 70 HIS A O 1
ATOM 552 N N . LEU A 1 71 ? -7.456 53.556 20.063 1.00 68.50 71 LEU A N 1
ATOM 553 C CA . LEU A 1 71 ? -7.528 52.223 19.468 1.00 68.50 71 LEU A CA 1
ATOM 554 C C . LEU A 1 71 ? -7.012 51.162 20.450 1.00 68.50 71 LEU A C 1
ATOM 556 O O . LEU A 1 71 ? -5.847 51.181 20.856 1.00 68.50 71 LEU A O 1
ATOM 560 N N . VAL A 1 72 ? -7.863 50.198 20.795 1.00 74.88 72 VAL A N 1
ATOM 561 C CA . VAL A 1 72 ? -7.498 49.047 21.627 1.00 74.88 72 VAL A CA 1
ATOM 562 C C . VAL A 1 72 ? -7.322 47.822 20.738 1.00 74.88 72 VAL A C 1
ATOM 564 O O . VAL A 1 72 ? -8.234 47.426 20.019 1.00 74.88 72 VAL A O 1
ATOM 567 N N . VAL A 1 73 ? -6.147 47.200 20.808 1.00 75.31 73 VAL A N 1
ATOM 568 C CA . VAL A 1 73 ? -5.832 45.956 20.099 1.00 75.31 73 VAL A CA 1
ATOM 569 C C . VAL A 1 73 ? -5.667 44.844 21.126 1.00 75.31 73 VAL A C 1
ATOM 571 O O . VAL A 1 73 ? -4.853 44.963 22.040 1.00 75.31 73 VAL A O 1
ATOM 574 N N . ALA A 1 74 ? -6.419 43.755 20.970 1.00 79.81 74 ALA A N 1
ATOM 575 C CA . ALA A 1 74 ? -6.347 42.588 21.843 1.00 79.81 74 ALA A CA 1
ATOM 576 C C . ALA A 1 74 ? -5.982 41.325 21.054 1.00 79.81 74 ALA A C 1
ATOM 578 O O . ALA A 1 74 ? -6.583 41.027 20.023 1.00 79.81 74 ALA A O 1
ATOM 579 N N . ASN A 1 75 ? -5.032 40.552 21.574 1.00 73.94 75 ASN A N 1
ATOM 580 C CA . ASN A 1 75 ? -4.717 39.209 21.103 1.00 73.94 75 ASN A CA 1
ATOM 581 C C . ASN A 1 75 ? -5.602 38.197 21.828 1.00 73.94 75 ASN A C 1
ATOM 583 O O . ASN A 1 75 ? -5.610 38.133 23.056 1.00 73.94 75 ASN A O 1
ATOM 587 N N . LEU A 1 76 ? -6.340 37.389 21.067 1.00 76.69 76 LEU A N 1
ATOM 588 C CA . LEU A 1 76 ? -7.339 36.456 21.588 1.00 76.69 76 LEU A CA 1
ATOM 589 C C . LEU A 1 76 ? -7.014 35.014 21.179 1.00 76.69 76 LEU A C 1
ATOM 591 O O . LEU A 1 76 ? -7.001 34.665 20.000 1.00 76.69 76 LEU A O 1
ATOM 595 N N . LYS A 1 77 ? -6.848 34.127 22.159 1.00 67.50 77 LYS A N 1
ATOM 596 C CA . LYS A 1 77 ? -6.783 32.675 21.991 1.00 67.50 77 LYS A CA 1
ATOM 597 C C . LYS A 1 77 ? -8.161 32.041 22.147 1.00 67.50 77 LYS A C 1
ATOM 599 O O . LYS A 1 77 ? -8.546 31.585 23.224 1.00 67.50 77 LYS A O 1
ATOM 604 N N . LEU A 1 78 ? -8.888 31.926 21.044 1.00 62.66 78 LEU A N 1
ATOM 605 C CA . LEU A 1 78 ? -10.190 31.261 21.024 1.00 62.66 78 LEU A CA 1
ATOM 606 C C . LEU A 1 78 ? -10.044 29.736 21.175 1.00 62.66 78 LEU A C 1
ATOM 608 O O . LEU A 1 78 ? -9.356 29.070 20.401 1.00 62.66 78 LEU A O 1
ATOM 612 N N . ARG A 1 79 ? -10.734 29.149 22.161 1.00 53.69 79 ARG A N 1
ATOM 613 C CA . ARG A 1 79 ? -10.911 27.690 22.275 1.00 53.69 79 ARG A CA 1
ATOM 614 C C . ARG A 1 79 ? -12.346 27.329 21.917 1.00 53.69 79 ARG A C 1
ATOM 616 O O . ARG A 1 79 ? -13.198 27.209 22.792 1.00 53.69 79 ARG A O 1
ATOM 623 N N . LEU A 1 80 ? -12.607 27.144 20.627 1.00 61.44 80 LEU A N 1
ATOM 624 C CA . LEU A 1 80 ? -13.923 26.726 20.149 1.00 61.44 80 LEU A CA 1
ATOM 625 C C . LEU A 1 80 ? -14.231 25.300 20.626 1.00 61.44 80 LEU A C 1
ATOM 627 O O . LEU A 1 80 ? -13.432 24.373 20.448 1.00 61.44 80 LEU A O 1
ATOM 631 N N . LYS A 1 81 ? -15.400 25.114 21.243 1.00 48.06 81 LYS A N 1
ATOM 632 C CA . LYS A 1 81 ? -15.919 23.780 21.546 1.00 48.06 81 LYS A CA 1
ATOM 633 C C . LYS A 1 81 ? -16.305 23.142 20.216 1.00 48.06 81 LYS A C 1
ATOM 635 O O . LYS A 1 81 ? -17.172 23.646 19.512 1.00 48.06 81 LYS A O 1
ATOM 640 N N . LYS A 1 82 ? -15.650 22.037 19.860 1.00 47.31 82 LYS A N 1
ATOM 641 C CA . LYS A 1 82 ? -16.025 21.260 18.680 1.00 47.31 82 LYS A CA 1
ATOM 642 C C . LYS A 1 82 ? -17.418 20.676 18.927 1.00 47.31 82 LYS A C 1
ATOM 644 O O . LYS A 1 82 ? -17.551 19.772 19.753 1.00 47.31 82 LYS A O 1
ATOM 649 N N . ASN A 1 83 ? -18.437 21.210 18.256 1.00 43.66 83 ASN A N 1
ATOM 650 C CA . ASN A 1 83 ? -19.731 20.547 18.181 1.00 43.66 83 ASN A CA 1
ATOM 651 C C . ASN A 1 83 ? -19.537 19.291 17.338 1.00 43.66 83 ASN A C 1
ATOM 653 O O . ASN A 1 83 ? -19.181 19.353 16.163 1.00 43.66 83 ASN A O 1
ATOM 657 N N . TRP A 1 84 ? -19.684 18.141 17.983 1.00 38.69 84 TRP A N 1
ATOM 658 C CA . TRP A 1 84 ? -19.785 16.879 17.279 1.00 38.69 84 TRP A CA 1
ATOM 659 C C . TRP A 1 84 ? -21.204 16.820 16.735 1.00 38.69 84 TRP A C 1
ATOM 661 O O . TRP A 1 84 ? -22.138 16.572 17.489 1.00 38.69 84 TRP A O 1
ATOM 671 N N . THR A 1 85 ? -21.379 17.089 15.446 1.00 45.38 85 THR A N 1
ATOM 672 C CA . THR A 1 85 ? -22.537 16.543 14.750 1.00 45.38 85 THR A CA 1
ATOM 673 C C . THR A 1 85 ? -22.368 15.030 14.759 1.00 45.38 85 THR A C 1
ATOM 675 O O . THR A 1 85 ? -21.318 14.507 14.369 1.00 45.38 85 THR A O 1
ATOM 678 N N . THR A 1 86 ? -23.366 14.319 15.277 1.00 41.84 86 THR A N 1
ATOM 679 C CA . THR A 1 86 ? -23.472 12.871 15.116 1.00 41.84 86 THR A CA 1
ATOM 680 C C . THR A 1 86 ? -23.655 12.625 13.622 1.00 41.84 86 THR A C 1
ATOM 682 O O . THR A 1 86 ? -24.767 12.672 13.112 1.00 41.84 86 THR A O 1
ATOM 685 N N . GLY A 1 87 ? -22.551 12.488 12.884 1.00 47.44 87 GLY A N 1
ATOM 686 C CA . GLY A 1 87 ? -22.615 12.065 11.490 1.00 47.44 87 GLY A CA 1
ATOM 687 C C . GLY A 1 87 ? -23.339 10.724 11.414 1.00 47.44 87 GLY A C 1
ATOM 688 O O . GLY A 1 87 ? -23.255 9.938 12.363 1.00 47.44 87 GLY A O 1
ATOM 689 N N . GLN A 1 88 ? -24.041 10.467 10.307 1.00 47.75 88 GLN A N 1
ATOM 690 C CA . GLN A 1 88 ? -24.596 9.143 10.016 1.00 47.75 88 GLN A CA 1
ATOM 691 C C . GLN A 1 88 ? -23.551 8.073 10.346 1.00 47.75 88 GLN A C 1
ATOM 693 O O . GLN A 1 88 ? -22.376 8.202 9.982 1.00 47.75 88 GLN A O 1
ATOM 698 N N . ALA A 1 89 ? -23.966 7.054 11.102 1.00 49.25 89 ALA A N 1
ATOM 699 C CA . ALA A 1 89 ? -23.084 5.977 11.509 1.00 49.25 89 ALA A CA 1
ATOM 700 C C . ALA A 1 89 ? -22.501 5.335 10.246 1.00 49.25 89 ALA A C 1
ATOM 702 O O . ALA A 1 89 ? -23.218 4.706 9.474 1.00 49.25 89 ALA A O 1
ATOM 703 N N . ALA A 1 90 ? -21.201 5.535 10.016 1.00 58.56 90 ALA A N 1
ATOM 704 C CA . ALA A 1 90 ? -20.512 4.887 8.913 1.00 58.56 90 ALA A CA 1
ATOM 705 C C . ALA A 1 90 ? -20.761 3.378 9.007 1.00 58.56 90 ALA A C 1
ATOM 707 O O . ALA A 1 90 ? -20.593 2.796 10.083 1.00 58.56 90 ALA A O 1
ATOM 708 N N . LEU A 1 91 ? -21.158 2.778 7.885 1.00 63.88 91 LEU A N 1
ATOM 709 C CA . LEU A 1 91 ? -21.518 1.369 7.795 1.00 63.88 91 LEU A CA 1
ATOM 710 C C . LEU A 1 91 ? -20.413 0.513 8.436 1.00 63.88 91 LEU A C 1
ATOM 712 O O . LEU A 1 91 ? -19.244 0.551 8.025 1.00 63.88 91 LEU A O 1
ATOM 716 N N . GLN A 1 92 ? -20.752 -0.172 9.531 1.00 71.19 92 GLN A N 1
ATOM 717 C CA . GLN A 1 92 ? -19.771 -0.922 10.305 1.00 71.19 92 GLN A CA 1
ATOM 718 C C . GLN A 1 92 ? -19.433 -2.214 9.566 1.00 71.19 92 GLN A C 1
ATOM 720 O O . GLN A 1 92 ? -20.297 -3.022 9.240 1.00 71.19 92 GLN A O 1
ATOM 725 N N . ARG A 1 93 ? -18.142 -2.403 9.293 1.00 81.12 93 ARG A N 1
ATOM 726 C CA . ARG A 1 93 ? -17.649 -3.575 8.563 1.00 81.12 93 ARG A CA 1
ATOM 727 C C . ARG A 1 93 ? -17.585 -4.790 9.479 1.00 81.12 93 ARG A C 1
ATOM 729 O O . ARG A 1 93 ? -17.170 -4.653 10.633 1.00 81.12 93 ARG A O 1
ATOM 736 N N . PHE A 1 94 ? -17.868 -5.969 8.938 1.00 84.69 94 PHE A N 1
ATOM 737 C CA . PHE A 1 94 ? -17.630 -7.235 9.630 1.00 84.69 94 PHE A CA 1
ATOM 738 C C . PHE A 1 94 ? -16.139 -7.489 9.884 1.00 84.69 94 PHE A C 1
ATOM 740 O O . PHE A 1 94 ? -15.247 -6.956 9.206 1.00 84.69 94 PHE A O 1
ATOM 747 N N . ASN A 1 95 ? -15.845 -8.301 10.896 1.00 81.00 95 ASN A N 1
ATOM 748 C CA . ASN A 1 95 ? -14.481 -8.688 11.222 1.00 81.00 95 ASN A CA 1
ATOM 749 C C . ASN A 1 95 ? -13.966 -9.798 10.289 1.00 81.00 95 ASN A C 1
ATOM 751 O O . ASN A 1 95 ? -14.122 -10.972 10.585 1.00 81.00 95 ASN A O 1
ATOM 755 N N . THR A 1 96 ? -13.266 -9.439 9.208 1.00 77.62 96 THR A N 1
ATOM 756 C CA . THR A 1 96 ? -12.710 -10.401 8.230 1.00 77.62 96 THR A CA 1
ATOM 757 C C . THR A 1 96 ? -11.436 -11.133 8.682 1.00 77.62 96 THR A C 1
ATOM 759 O O . THR A 1 96 ? -10.901 -11.966 7.954 1.00 77.62 96 THR A O 1
ATOM 762 N N . ALA A 1 97 ? -10.915 -10.860 9.886 1.00 72.44 97 ALA A N 1
ATOM 763 C CA . ALA A 1 97 ? -9.705 -11.521 10.389 1.00 72.44 97 ALA A CA 1
ATOM 764 C C . ALA A 1 97 ? -9.947 -12.951 10.921 1.00 72.44 97 ALA A C 1
ATOM 766 O O . ALA A 1 97 ? -8.986 -13.608 11.324 1.00 72.44 97 ALA A O 1
ATOM 767 N N . PHE A 1 98 ? -11.198 -13.422 10.917 1.00 69.88 98 PHE A N 1
ATOM 768 C CA . PHE A 1 98 ? -11.623 -14.706 11.479 1.00 69.88 98 PHE A CA 1
ATOM 769 C C . PHE A 1 98 ? -11.047 -15.934 10.769 1.00 69.88 98 PHE A C 1
ATOM 771 O O . PHE A 1 98 ? -10.856 -16.941 11.427 1.00 69.88 98 PHE A O 1
ATOM 778 N N . HIS A 1 99 ? -10.663 -15.853 9.488 1.00 65.56 99 HIS A N 1
ATOM 779 C CA . HIS A 1 99 ? -10.000 -16.972 8.792 1.00 65.56 99 HIS A CA 1
ATOM 780 C C . HIS A 1 99 ? -8.690 -17.436 9.452 1.00 65.56 99 HIS A C 1
ATOM 782 O O . HIS A 1 99 ? -8.155 -18.479 9.098 1.00 65.56 99 HIS A O 1
ATOM 788 N N . ARG A 1 100 ? -8.120 -16.637 10.363 1.00 74.00 100 ARG A N 1
ATOM 789 C CA . ARG A 1 100 ? -6.940 -17.029 11.149 1.00 74.00 100 ARG A CA 1
ATOM 790 C C . ARG A 1 100 ? -7.285 -17.952 12.316 1.00 74.00 100 ARG A C 1
ATOM 792 O O . ARG A 1 100 ? -6.383 -18.579 12.854 1.00 74.00 100 ARG A O 1
ATOM 799 N N . ASP A 1 101 ? -8.545 -17.962 12.728 1.00 80.75 101 ASP A N 1
ATOM 800 C CA . ASP A 1 101 ? -9.084 -18.774 13.807 1.00 80.75 101 ASP A CA 1
ATOM 801 C C . ASP A 1 101 ? -9.865 -19.934 13.184 1.00 80.75 101 ASP A C 1
ATOM 803 O O . ASP A 1 101 ? -10.979 -19.762 12.686 1.00 80.75 101 ASP A O 1
ATOM 807 N N . THR A 1 102 ? -9.246 -21.115 13.171 1.00 83.19 102 THR A N 1
ATOM 808 C CA . THR A 1 102 ? -9.804 -22.321 12.547 1.00 83.19 102 THR A CA 1
ATOM 809 C C . THR A 1 102 ? -11.172 -22.687 13.124 1.00 83.19 102 THR A C 1
ATOM 811 O O . THR A 1 102 ? -12.044 -23.134 12.382 1.00 83.19 102 THR A O 1
ATOM 814 N N . ASN A 1 103 ? -11.397 -22.444 14.419 1.00 85.50 103 ASN A N 1
ATOM 815 C CA . ASN A 1 103 ? -12.652 -22.797 15.080 1.00 85.50 103 ASN A CA 1
ATOM 816 C C . ASN A 1 103 ? -13.788 -21.893 14.603 1.00 85.50 103 ASN A C 1
ATOM 818 O O . ASN A 1 103 ? -14.812 -22.389 14.142 1.00 85.50 103 ASN A O 1
ATOM 822 N N . LYS A 1 104 ? -13.568 -20.574 14.609 1.00 82.81 104 LYS A N 1
ATOM 823 C CA . LYS A 1 104 ? -14.557 -19.606 14.103 1.00 82.81 104 LYS A CA 1
ATOM 824 C C . LYS A 1 104 ? -14.821 -19.751 12.615 1.00 82.81 104 LYS A C 1
ATOM 826 O O . LYS A 1 104 ? -15.927 -19.497 12.152 1.00 82.81 104 LYS A O 1
ATOM 831 N N . PHE A 1 105 ? -13.799 -20.125 11.852 1.00 82.69 105 PHE A N 1
ATOM 832 C CA . PHE A 1 105 ? -13.959 -20.405 10.433 1.00 82.69 105 PHE A CA 1
ATOM 833 C C . PHE A 1 105 ? -14.881 -21.609 10.193 1.00 82.69 105 PHE A C 1
ATOM 835 O O . PHE A 1 105 ? -15.786 -21.522 9.366 1.00 82.69 105 PHE A O 1
ATOM 842 N N . ASN A 1 106 ? -14.694 -22.698 10.943 1.00 85.69 106 ASN A N 1
ATOM 843 C CA . ASN A 1 106 ? -15.547 -23.882 10.847 1.00 85.69 106 ASN A CA 1
ATOM 844 C C . ASN A 1 106 ? -16.975 -23.608 11.342 1.00 85.69 106 ASN A C 1
ATOM 846 O O . ASN A 1 106 ? -17.930 -24.038 10.704 1.00 85.69 106 ASN A O 1
ATOM 850 N N . GLU A 1 107 ? -17.128 -22.849 12.427 1.00 88.19 107 GLU A N 1
ATOM 851 C CA . GLU A 1 107 ? -18.430 -22.400 12.932 1.00 88.19 107 GLU A CA 1
ATOM 852 C C . GLU A 1 107 ? -19.188 -21.579 11.878 1.00 88.19 107 GLU A C 1
ATOM 854 O O . GLU A 1 107 ? -20.344 -21.873 11.578 1.00 88.19 107 GLU A O 1
ATOM 859 N N . PHE A 1 108 ? -18.511 -20.614 11.243 1.00 87.94 108 PHE A N 1
ATOM 860 C CA . PHE A 1 108 ? -19.083 -19.818 10.155 1.00 87.94 108 PHE A CA 1
ATOM 861 C C . PHE A 1 108 ? -19.537 -20.700 8.991 1.00 87.94 108 PHE A C 1
ATOM 863 O O . PHE A 1 108 ? -20.637 -20.521 8.478 1.00 87.94 108 PHE A O 1
ATOM 870 N N . LYS A 1 109 ? -18.698 -21.664 8.594 1.00 87.69 109 LYS A N 1
ATOM 871 C CA . LYS A 1 109 ? -18.991 -22.606 7.512 1.00 87.69 109 LYS A CA 1
ATOM 872 C C . LYS A 1 109 ? -20.264 -23.407 7.796 1.00 87.69 109 LYS A C 1
ATOM 874 O O . LYS A 1 109 ? -21.149 -23.462 6.952 1.00 87.69 109 LYS A O 1
ATOM 879 N N . ILE A 1 110 ? -20.374 -23.991 8.988 1.00 87.88 110 ILE A N 1
ATOM 880 C CA . ILE A 1 110 ? -21.538 -24.798 9.381 1.00 87.88 110 ILE A CA 1
ATOM 881 C C . ILE A 1 110 ? -22.802 -23.932 9.431 1.00 87.88 110 ILE A C 1
ATOM 883 O O . ILE A 1 110 ? -23.818 -24.297 8.844 1.00 87.88 110 ILE A O 1
ATOM 887 N N . ALA A 1 111 ? -22.734 -22.765 10.078 1.00 88.94 111 ALA A N 1
ATOM 888 C CA . ALA A 1 111 ? -23.873 -21.858 10.195 1.00 88.94 111 ALA A CA 1
ATOM 889 C C . ALA A 1 111 ? -24.365 -21.358 8.826 1.00 88.94 111 ALA A C 1
ATOM 891 O O . ALA A 1 111 ? -25.572 -21.318 8.579 1.00 88.94 111 ALA A O 1
ATOM 892 N N . LEU A 1 112 ? -23.435 -21.023 7.924 1.00 87.94 112 LEU A N 1
ATOM 893 C CA . LEU A 1 112 ? -23.764 -20.603 6.565 1.00 87.94 112 LEU A CA 1
ATOM 894 C C . LEU A 1 112 ? -24.424 -21.740 5.777 1.00 87.94 112 LEU A C 1
ATOM 896 O O . LEU A 1 112 ? -25.443 -21.516 5.126 1.00 87.94 112 LEU A O 1
ATOM 900 N N . ASN A 1 113 ? -23.874 -22.953 5.871 1.00 87.06 113 ASN A N 1
ATOM 901 C CA . ASN A 1 113 ? -24.393 -24.117 5.159 1.00 87.06 113 ASN A CA 1
ATOM 902 C C . ASN A 1 113 ? -25.814 -24.462 5.600 1.00 87.06 113 ASN A C 1
ATOM 904 O O . ASN A 1 113 ? -26.687 -24.623 4.750 1.00 87.06 113 ASN A O 1
ATOM 908 N N . ASN A 1 114 ? -26.072 -24.472 6.908 1.00 88.06 114 ASN A N 1
ATOM 909 C CA . ASN A 1 114 ? -27.404 -24.742 7.445 1.00 88.06 114 ASN A CA 1
ATOM 910 C C . ASN A 1 114 ? -28.439 -23.721 6.943 1.00 88.06 114 ASN A C 1
ATOM 912 O O . ASN A 1 114 ? -29.539 -24.098 6.542 1.00 88.06 114 ASN A O 1
ATOM 916 N N . ARG A 1 115 ? -28.085 -22.428 6.922 1.00 88.00 115 ARG A N 1
ATOM 917 C CA . ARG A 1 115 ? -28.981 -21.358 6.454 1.00 88.00 115 ARG A CA 1
ATOM 918 C C . ARG A 1 115 ? -29.254 -21.419 4.958 1.00 88.00 115 ARG A C 1
ATOM 920 O O . ARG A 1 115 ? -30.404 -21.295 4.553 1.00 88.00 115 ARG A O 1
ATOM 927 N N . LEU A 1 116 ? -28.218 -21.610 4.142 1.00 82.62 116 LEU A N 1
ATOM 928 C CA . LEU A 1 116 ? -28.381 -21.689 2.690 1.00 82.62 116 LEU A CA 1
ATOM 929 C C . LEU A 1 116 ? -29.127 -22.960 2.266 1.00 82.62 116 LEU A C 1
ATOM 931 O O . LEU A 1 116 ? -29.908 -22.904 1.323 1.00 82.62 116 LEU A O 1
ATOM 935 N N . GLN A 1 117 ? -28.949 -24.077 2.978 1.00 81.75 117 GLN A N 1
ATOM 936 C CA . GLN A 1 117 ? -29.719 -25.298 2.733 1.00 81.75 117 GLN A CA 1
ATOM 937 C C . GLN A 1 117 ? -31.200 -25.125 3.100 1.00 81.75 117 GLN A C 1
ATOM 939 O O . GLN A 1 117 ? -32.065 -25.523 2.323 1.00 81.75 117 GLN A O 1
ATOM 944 N N . ALA A 1 118 ? -31.502 -24.493 4.241 1.00 82.38 118 ALA A N 1
ATOM 945 C CA . ALA A 1 118 ? -32.878 -24.170 4.622 1.00 82.38 118 ALA A CA 1
ATOM 946 C C . ALA A 1 118 ? -33.552 -23.258 3.584 1.00 82.38 118 ALA A C 1
ATOM 948 O O . ALA A 1 118 ? -34.678 -23.515 3.171 1.00 82.38 118 ALA A O 1
ATOM 949 N N . LEU A 1 119 ? -32.827 -22.244 3.105 1.00 80.75 119 LEU A N 1
ATOM 950 C CA . LEU A 1 119 ? -33.301 -21.345 2.060 1.00 80.75 119 LEU A CA 1
ATOM 951 C C . LEU A 1 119 ? -33.567 -22.081 0.741 1.00 80.75 119 LEU A C 1
ATOM 953 O O . LEU A 1 119 ? -34.593 -21.855 0.118 1.00 80.75 119 LEU A O 1
ATOM 957 N N . GLN A 1 120 ? -32.692 -23.000 0.332 1.00 74.44 120 GLN A N 1
ATOM 958 C CA . GLN A 1 120 ? -32.882 -23.769 -0.900 1.00 74.44 120 GLN A CA 1
ATOM 959 C C . GLN A 1 120 ? -34.121 -24.676 -0.859 1.00 74.44 120 GLN A C 1
ATOM 961 O O . GLN A 1 120 ? -34.710 -24.930 -1.905 1.00 74.44 120 GLN A O 1
ATOM 966 N N . ASN A 1 121 ? -34.511 -25.170 0.318 1.00 72.19 121 ASN A N 1
ATOM 967 C CA . ASN A 1 121 ? -35.752 -25.929 0.466 1.00 72.19 121 ASN A CA 1
ATOM 968 C C . ASN A 1 121 ? -36.978 -25.021 0.292 1.00 72.19 121 ASN A C 1
ATOM 970 O O . ASN A 1 121 ? -37.874 -25.379 -0.460 1.00 72.19 121 ASN A O 1
ATOM 974 N N . LEU A 1 122 ? -36.961 -23.819 0.879 1.00 69.94 122 LEU A N 1
ATOM 975 C CA . LEU A 1 122 ? -38.034 -22.826 0.720 1.00 69.94 122 LEU A CA 1
ATOM 976 C C . LEU A 1 122 ? -38.189 -22.368 -0.739 1.00 69.94 122 LEU A C 1
ATOM 978 O O . LEU A 1 122 ? -39.297 -22.302 -1.256 1.00 69.94 122 LEU A O 1
ATOM 982 N N . LEU A 1 123 ? -37.073 -22.140 -1.440 1.00 67.06 123 LEU A N 1
ATOM 983 C CA . LEU A 1 123 ? -37.083 -21.741 -2.854 1.00 67.06 123 LEU A CA 1
ATOM 984 C C . LEU A 1 123 ? -37.605 -22.822 -3.816 1.00 67.06 123 LEU A C 1
ATOM 986 O O . LEU A 1 123 ? -37.844 -22.530 -4.982 1.00 67.06 123 LEU A O 1
ATOM 990 N N . LYS A 1 124 ? -37.735 -24.079 -3.374 1.00 66.38 124 LYS A N 1
ATOM 991 C CA . LYS A 1 124 ? -38.357 -25.147 -4.175 1.00 66.38 124 LYS A CA 1
ATOM 992 C C . LYS A 1 124 ? -39.875 -25.211 -3.999 1.00 66.38 124 LYS A C 1
ATOM 994 O O . LYS A 1 124 ? -40.523 -25.891 -4.788 1.00 66.38 124 LYS A O 1
ATOM 999 N N . GLU A 1 125 ? -40.416 -24.567 -2.966 1.00 58.50 125 GLU A N 1
ATOM 1000 C CA . GLU A 1 125 ? -41.826 -24.658 -2.570 1.00 58.50 125 GLU A CA 1
ATOM 1001 C C . GLU A 1 125 ? -42.657 -23.444 -3.033 1.00 58.50 125 GLU A C 1
ATOM 1003 O O . GLU A 1 125 ? -43.864 -23.582 -3.215 1.00 58.50 125 GLU A O 1
ATOM 1008 N N . GLU A 1 126 ? -42.032 -22.287 -3.292 1.00 57.31 126 GLU A N 1
ATOM 1009 C CA . GLU A 1 126 ? -42.699 -21.040 -3.704 1.00 57.31 126 GLU A CA 1
ATOM 1010 C C . GLU A 1 126 ? -42.159 -20.497 -5.047 1.00 57.31 126 GLU A C 1
ATOM 1012 O O . GLU A 1 126 ? -40.955 -20.534 -5.300 1.00 57.31 126 GLU A O 1
ATOM 1017 N N . GLU A 1 127 ? -43.033 -19.942 -5.903 1.00 60.25 127 GLU A N 1
ATOM 1018 C CA . GLU A 1 127 ? -42.626 -19.119 -7.059 1.00 60.25 127 GLU A CA 1
ATOM 1019 C C . GLU A 1 127 ? -42.096 -17.768 -6.558 1.00 60.25 127 GLU A C 1
ATOM 1021 O O . GLU A 1 127 ? -42.845 -16.813 -6.346 1.00 60.25 127 GLU A O 1
ATOM 1026 N N . THR A 1 128 ? -40.789 -17.689 -6.323 1.00 68.94 128 THR A N 1
ATOM 1027 C CA . THR A 1 128 ? -40.131 -16.487 -5.806 1.00 68.94 128 THR A CA 1
ATOM 1028 C C . THR A 1 128 ? -39.523 -15.645 -6.919 1.00 68.94 128 THR A C 1
ATOM 1030 O O . THR A 1 128 ? -38.935 -16.150 -7.879 1.00 68.94 128 THR A O 1
ATOM 1033 N N . THR A 1 129 ? -39.608 -14.321 -6.774 1.00 78.31 129 THR A N 1
ATOM 1034 C CA . THR A 1 129 ? -38.963 -13.410 -7.720 1.00 78.31 129 THR A CA 1
ATOM 1035 C C . THR A 1 129 ? -37.443 -13.412 -7.542 1.00 78.31 129 THR A C 1
ATOM 1037 O O . THR A 1 129 ? -36.892 -13.756 -6.493 1.00 78.31 129 THR A O 1
ATOM 1040 N N . MET A 1 130 ? -36.736 -12.974 -8.577 1.00 80.56 130 MET A N 1
ATOM 1041 C CA . MET A 1 130 ? -35.286 -12.824 -8.578 1.00 80.56 130 MET A CA 1
ATOM 1042 C C . MET A 1 130 ? -34.749 -11.939 -7.433 1.00 80.56 130 MET A C 1
ATOM 1044 O O . MET A 1 130 ? -33.718 -12.252 -6.827 1.00 80.56 130 MET A O 1
ATOM 1048 N N . GLU A 1 131 ? -35.473 -10.871 -7.088 1.00 83.94 131 GLU A N 1
ATOM 1049 C CA . GLU A 1 131 ? -35.110 -9.975 -5.986 1.00 83.94 131 GLU A CA 1
ATOM 1050 C C . GLU A 1 131 ? -35.351 -10.643 -4.623 1.00 83.94 131 GLU A C 1
ATOM 1052 O O . GLU A 1 131 ? -34.515 -10.511 -3.728 1.00 83.94 131 GLU A O 1
ATOM 1057 N N . ASP A 1 132 ? -36.419 -11.435 -4.473 1.00 82.31 132 ASP A N 1
ATOM 1058 C CA . ASP A 1 132 ? -36.688 -12.204 -3.249 1.00 82.31 132 ASP A CA 1
ATOM 1059 C C . ASP A 1 132 ? -35.629 -13.292 -3.024 1.00 82.31 132 ASP A C 1
ATOM 1061 O O . ASP A 1 132 ? -35.113 -13.453 -1.911 1.00 82.31 132 ASP A O 1
ATOM 1065 N N . ASN A 1 133 ? -35.212 -13.965 -4.102 1.00 81.12 133 ASN A N 1
ATOM 1066 C CA . ASN A 1 133 ? -34.115 -14.934 -4.091 1.00 81.12 133 ASN A CA 1
ATOM 1067 C C . ASN A 1 133 ? -32.808 -14.294 -3.621 1.00 81.12 133 ASN A C 1
ATOM 1069 O O . ASN A 1 133 ? -32.118 -14.816 -2.736 1.00 81.12 133 ASN A O 1
ATOM 1073 N N . TRP A 1 134 ? -32.463 -13.135 -4.189 1.00 86.12 134 TRP A N 1
ATOM 1074 C CA . TRP A 1 134 ? -31.283 -12.393 -3.765 1.00 86.12 134 TRP A CA 1
ATOM 1075 C C . TRP A 1 134 ? -31.400 -11.911 -2.316 1.00 86.12 134 TRP A C 1
ATOM 1077 O O . TRP A 1 134 ? -30.442 -12.054 -1.551 1.00 86.12 134 TRP A O 1
ATOM 1087 N N . LYS A 1 135 ? -32.560 -11.390 -1.911 1.00 87.94 135 LYS A N 1
ATOM 1088 C CA . LYS A 1 135 ? -32.816 -10.910 -0.552 1.00 87.94 135 LYS A CA 1
ATOM 1089 C C . LYS A 1 135 ? -32.595 -12.012 0.478 1.00 87.94 135 LYS A C 1
ATOM 1091 O O . LYS A 1 135 ? -31.858 -11.791 1.439 1.00 87.94 135 LYS A O 1
ATOM 1096 N N . GLY A 1 136 ? -33.124 -13.211 0.244 1.00 86.88 136 GLY A N 1
ATOM 1097 C CA . GLY A 1 136 ? -32.911 -14.345 1.139 1.00 86.88 136 GLY A CA 1
ATOM 1098 C C . GLY A 1 136 ? -31.431 -14.750 1.239 1.00 86.88 136 GLY A C 1
ATOM 1099 O O . GLY A 1 136 ? -30.903 -14.938 2.338 1.00 86.88 136 GLY A O 1
ATOM 1100 N N . ILE A 1 137 ? -30.713 -14.816 0.110 1.00 85.81 137 ILE A N 1
ATOM 1101 C CA . ILE A 1 137 ? -29.268 -15.118 0.092 1.00 85.81 137 ILE A CA 1
ATOM 1102 C C . ILE A 1 137 ? -28.474 -14.043 0.850 1.00 85.81 137 ILE A C 1
ATOM 1104 O O . ILE A 1 137 ? -27.586 -14.354 1.653 1.00 85.81 137 ILE A O 1
ATOM 1108 N N . LYS A 1 138 ? -28.791 -12.768 0.612 1.00 88.12 138 LYS A N 1
ATOM 1109 C CA . LYS A 1 138 ? -28.177 -11.620 1.284 1.00 88.12 138 LYS A CA 1
ATOM 1110 C C . LYS A 1 138 ? -28.407 -11.687 2.789 1.00 88.12 138 LYS A C 1
ATOM 1112 O O . LYS A 1 138 ? -27.457 -11.505 3.552 1.00 88.12 138 LYS A O 1
ATOM 1117 N N . GLU A 1 139 ? -29.625 -11.975 3.232 1.00 89.25 139 GLU A N 1
ATOM 1118 C CA . GLU A 1 139 ? -29.967 -12.132 4.647 1.00 89.25 139 GLU A CA 1
ATOM 1119 C C . GLU A 1 139 ? -29.230 -13.320 5.278 1.00 89.25 139 GLU A C 1
ATOM 1121 O O . GLU A 1 139 ? -28.626 -13.160 6.340 1.00 89.25 139 GLU A O 1
ATOM 1126 N N . ALA A 1 140 ? -29.158 -14.475 4.611 1.00 88.56 140 ALA A N 1
ATOM 1127 C CA . ALA A 1 140 ? -28.399 -15.634 5.089 1.00 88.56 140 ALA A CA 1
ATOM 1128 C C . ALA A 1 140 ? -26.901 -15.316 5.271 1.00 88.56 140 ALA A C 1
ATOM 1130 O O . ALA A 1 140 ? -26.303 -15.643 6.302 1.00 88.56 140 ALA A O 1
ATOM 1131 N N . LEU A 1 141 ? -26.288 -14.621 4.308 1.00 88.44 141 LEU A N 1
ATOM 1132 C CA . LEU A 1 141 ? -24.878 -14.225 4.373 1.00 88.44 141 LEU A CA 1
ATOM 1133 C C . LEU A 1 141 ? -24.623 -13.166 5.451 1.00 88.44 141 LEU A C 1
ATOM 1135 O O . LEU A 1 141 ? -23.691 -13.298 6.249 1.00 88.44 141 LEU A O 1
ATOM 1139 N N . THR A 1 142 ? -25.431 -12.108 5.483 1.00 89.31 142 THR A N 1
ATOM 1140 C CA . THR A 1 142 ? -25.241 -10.982 6.407 1.00 89.31 142 THR A CA 1
ATOM 1141 C C . THR A 1 142 ? -25.565 -11.354 7.852 1.00 89.31 142 THR A C 1
ATOM 1143 O O . THR A 1 142 ? -24.808 -10.968 8.744 1.00 89.31 142 THR A O 1
ATOM 1146 N N . SER A 1 143 ? -26.603 -12.159 8.098 1.00 90.69 143 SER A N 1
ATOM 1147 C CA . SER A 1 143 ? -26.925 -12.687 9.433 1.00 90.69 143 SER A CA 1
ATOM 1148 C C . SER A 1 143 ? -25.815 -13.592 9.967 1.00 90.69 143 SER A C 1
ATOM 1150 O O . SER A 1 143 ? -25.372 -13.408 11.100 1.00 90.69 143 SER A O 1
ATOM 1152 N N . THR A 1 144 ? -25.263 -14.480 9.132 1.00 89.44 144 THR A N 1
ATOM 1153 C CA . THR A 1 144 ? -24.121 -15.330 9.518 1.00 89.44 144 THR A CA 1
ATOM 1154 C C . THR A 1 144 ? -22.871 -14.510 9.800 1.00 89.44 144 THR A C 1
ATOM 1156 O O . THR A 1 144 ? -22.165 -14.755 10.781 1.00 89.44 144 THR A O 1
ATOM 1159 N N . CYS A 1 145 ? -22.616 -13.475 8.994 1.00 88.06 145 CYS A N 1
ATOM 1160 C CA . CYS A 1 145 ? -21.548 -12.521 9.279 1.00 88.06 145 CYS A CA 1
ATOM 1161 C C . CYS A 1 145 ? -21.763 -11.808 10.621 1.00 88.06 145 CYS A C 1
ATOM 1163 O O . CYS A 1 145 ? -20.818 -11.647 11.393 1.00 88.06 145 CYS A O 1
ATOM 1165 N N . GLN A 1 146 ? -22.989 -11.392 10.923 1.00 88.69 146 GLN A N 1
ATOM 1166 C CA . GLN A 1 146 ? -23.304 -10.674 12.151 1.00 88.69 146 GLN A CA 1
ATOM 1167 C C . GLN A 1 146 ? -23.167 -11.556 13.398 1.00 88.69 146 GLN A C 1
ATOM 1169 O O . GLN A 1 146 ? -22.586 -11.106 14.384 1.00 88.69 146 GLN A O 1
ATOM 1174 N N . GLU A 1 147 ? -23.663 -12.790 13.346 1.00 88.69 147 GLU A N 1
ATOM 1175 C CA . GLU A 1 147 ? -23.663 -13.731 14.467 1.00 88.69 147 GLU A CA 1
ATOM 1176 C C . GLU A 1 147 ? -22.258 -14.250 14.792 1.00 88.69 147 GLU A C 1
ATOM 1178 O O . GLU A 1 147 ? -21.802 -14.132 15.929 1.00 88.69 147 GLU A O 1
ATOM 1183 N N . VAL A 1 148 ? -21.539 -14.762 13.789 1.00 86.38 148 VAL A N 1
ATOM 1184 C CA . VAL A 1 148 ? -20.260 -15.456 14.014 1.00 86.38 148 VAL A CA 1
ATOM 1185 C C . VAL A 1 148 ? -19.074 -14.487 13.986 1.00 86.38 148 VAL A C 1
ATOM 1187 O O . VAL A 1 148 ? -18.150 -14.572 14.803 1.00 86.38 148 VAL A O 1
ATOM 1190 N N . LEU A 1 149 ? -19.061 -13.535 13.042 1.00 82.81 149 LEU A N 1
ATOM 1191 C CA . LEU A 1 149 ? -17.914 -12.631 12.860 1.00 82.81 149 LEU A CA 1
ATOM 1192 C C . LEU A 1 149 ? -18.016 -11.399 13.757 1.00 82.81 149 LEU A C 1
ATOM 1194 O O . LEU A 1 149 ? -17.001 -10.908 14.274 1.00 82.81 149 LEU A O 1
ATOM 1198 N N . GLY A 1 150 ? -19.237 -10.889 13.911 1.00 83.25 150 GLY A N 1
ATOM 1199 C CA . GLY A 1 150 ? -19.530 -9.631 14.572 1.00 83.25 150 GLY A CA 1
ATOM 1200 C C . GLY A 1 150 ? -18.951 -8.410 13.850 1.00 83.25 150 GLY A C 1
ATOM 1201 O O . GLY A 1 150 ? -18.155 -8.477 12.902 1.00 83.25 150 GLY A O 1
ATOM 1202 N N . LEU A 1 151 ? -19.341 -7.236 14.341 1.00 80.62 151 LEU A N 1
ATOM 1203 C CA . LEU A 1 151 ? -18.862 -5.961 13.818 1.00 80.62 151 LEU A CA 1
ATOM 1204 C C . LEU A 1 151 ? -17.428 -5.677 14.272 1.00 80.62 151 LEU A C 1
ATOM 1206 O O . LEU A 1 151 ? -17.011 -5.961 15.401 1.00 80.62 151 LEU A O 1
ATOM 1210 N N . LYS A 1 152 ? -16.651 -5.052 13.386 1.00 73.12 152 LYS A N 1
ATOM 1211 C CA . LYS A 1 152 ? -15.281 -4.643 13.677 1.00 73.12 152 LYS A CA 1
ATOM 1212 C C . LYS A 1 152 ? -15.270 -3.569 14.764 1.00 73.12 152 LYS A C 1
ATOM 1214 O O . LYS A 1 152 ? -15.535 -2.395 14.510 1.00 73.12 152 LYS A O 1
ATOM 1219 N N . LYS A 1 153 ? -14.869 -3.960 15.975 1.00 68.50 153 LYS A N 1
ATOM 1220 C CA . LYS A 1 153 ? -14.761 -3.049 17.121 1.00 68.50 153 LYS A CA 1
ATOM 1221 C C . LYS A 1 153 ? -13.728 -1.950 16.855 1.00 68.50 153 LYS A C 1
ATOM 1223 O O . LYS A 1 153 ? -12.557 -2.212 16.565 1.00 68.50 153 LYS A O 1
ATOM 1228 N N . HIS A 1 154 ? -14.153 -0.694 16.987 1.00 55.56 154 HIS A N 1
ATOM 1229 C CA . HIS A 1 154 ? -13.263 0.456 16.878 1.00 55.56 154 HIS A CA 1
ATOM 1230 C C . HIS A 1 154 ? -12.496 0.645 18.194 1.00 55.56 154 HIS A C 1
ATOM 1232 O O . HIS A 1 154 ? -12.909 1.390 19.081 1.00 55.56 154 HIS A O 1
ATOM 1238 N N . HIS A 1 155 ? -11.352 -0.024 18.345 1.00 50.88 155 HIS A N 1
ATOM 1239 C CA . HIS A 1 155 ? -10.498 0.194 19.512 1.00 50.88 155 HIS A CA 1
ATOM 1240 C C . HIS A 1 155 ? -9.886 1.599 19.457 1.00 50.88 155 HIS A C 1
ATOM 1242 O O . HIS A 1 155 ? -8.979 1.876 18.666 1.00 50.88 155 HIS A O 1
ATOM 1248 N N . HIS A 1 156 ? -10.363 2.507 20.311 1.00 50.19 156 HIS A N 1
ATOM 1249 C CA . HIS A 1 156 ? -9.707 3.794 20.508 1.00 50.19 156 HIS A CA 1
ATOM 1250 C C . HIS A 1 156 ? -8.306 3.545 21.080 1.00 50.19 156 HIS A C 1
ATOM 1252 O O . HIS A 1 156 ? -8.161 3.234 22.257 1.00 50.19 156 HIS A O 1
ATOM 1258 N N . LYS A 1 157 ? -7.272 3.713 20.243 1.00 61.28 157 LYS A N 1
ATOM 1259 C CA . LYS A 1 157 ? -5.856 3.562 20.615 1.00 61.28 157 LYS A CA 1
ATOM 1260 C C . LYS A 1 157 ? -5.606 2.249 21.370 1.00 61.28 157 LYS A C 1
ATOM 1262 O O . LYS A 1 157 ? -5.227 2.285 22.533 1.00 61.28 157 LYS A O 1
ATOM 1267 N N . GLY A 1 158 ? -5.765 1.109 20.692 1.00 64.31 158 GLY A N 1
ATOM 1268 C CA . GLY A 1 158 ? -5.553 -0.242 21.254 1.00 64.31 158 GLY A CA 1
ATOM 1269 C C . GLY A 1 158 ? -4.155 -0.543 21.822 1.00 64.31 158 GLY A C 1
ATOM 1270 O O . GLY A 1 158 ? -3.871 -1.682 22.154 1.00 64.31 158 GLY A O 1
ATOM 1271 N N . TRP A 1 159 ? -3.283 0.461 21.919 1.00 80.38 159 TRP A N 1
ATOM 1272 C CA . TRP A 1 159 ? -2.014 0.406 22.633 1.00 80.38 159 TRP A CA 1
ATOM 1273 C C . TRP A 1 159 ? -2.102 0.897 24.086 1.00 80.38 159 TRP A C 1
ATOM 1275 O O . TRP A 1 159 ? -1.155 0.695 24.837 1.00 80.38 159 TRP A O 1
ATOM 1285 N N . ILE A 1 160 ? -3.188 1.577 24.477 1.00 84.69 160 ILE A N 1
ATOM 1286 C CA . ILE A 1 160 ? -3.399 2.040 25.855 1.00 84.69 160 ILE A CA 1
ATOM 1287 C C . ILE A 1 160 ? -3.913 0.862 26.683 1.00 84.69 160 ILE A C 1
ATOM 1289 O O . ILE A 1 160 ? -4.922 0.255 26.323 1.00 84.69 160 ILE A O 1
ATOM 1293 N N . SER A 1 161 ? -3.236 0.558 27.788 1.00 86.62 161 SER A N 1
ATOM 1294 C CA . SER A 1 161 ? -3.630 -0.516 28.698 1.00 86.62 161 SER A CA 1
ATOM 1295 C C . SER A 1 161 ? -4.899 -0.168 29.485 1.00 86.62 161 SER A C 1
ATOM 1297 O O . SER A 1 161 ? -5.256 1.003 29.656 1.00 86.62 161 SER A O 1
ATOM 1299 N N . ILE A 1 162 ? -5.581 -1.199 29.990 1.00 86.25 162 ILE A N 1
ATOM 1300 C CA . ILE A 1 162 ? -6.770 -1.047 30.845 1.00 86.25 162 ILE A CA 1
ATOM 1301 C C . ILE A 1 162 ? -6.416 -0.243 32.105 1.00 86.25 162 ILE A C 1
ATOM 1303 O O . ILE A 1 162 ? -7.103 0.724 32.426 1.00 86.25 162 ILE A O 1
ATOM 1307 N N . GLU A 1 163 ? -5.274 -0.546 32.723 1.00 88.00 163 GLU A N 1
ATOM 1308 C CA . GLU A 1 163 ? -4.736 0.180 33.879 1.00 88.00 163 GLU A CA 1
ATOM 1309 C C . GLU A 1 163 ? -4.565 1.686 33.590 1.00 88.00 163 GLU A C 1
ATOM 1311 O O . GLU A 1 163 ? -4.958 2.550 34.378 1.00 88.00 163 GLU A O 1
ATOM 1316 N N . THR A 1 164 ? -4.035 2.051 32.417 1.00 89.38 164 THR A N 1
ATOM 1317 C CA . THR A 1 164 ? -3.923 3.464 32.026 1.00 89.38 164 THR A CA 1
ATOM 1318 C C . THR A 1 164 ? -5.295 4.112 31.812 1.00 89.38 164 THR A C 1
ATOM 1320 O O . THR A 1 164 ? -5.473 5.289 32.141 1.00 89.38 164 THR A O 1
ATOM 1323 N N . LEU A 1 165 ? -6.281 3.382 31.278 1.00 86.06 165 LEU A N 1
ATOM 1324 C CA . LEU A 1 165 ? -7.651 3.889 31.141 1.00 86.06 165 LEU A CA 1
ATOM 1325 C C . LEU A 1 165 ? -8.294 4.164 32.506 1.00 86.06 165 LEU A C 1
ATOM 1327 O O . LEU A 1 165 ? -8.981 5.179 32.652 1.00 86.06 165 LEU A O 1
ATOM 1331 N N . GLU A 1 166 ? -8.042 3.325 33.506 1.00 88.88 166 GLU A N 1
ATOM 1332 C CA . GLU A 1 166 ? -8.498 3.529 34.884 1.00 88.88 166 GLU A CA 1
ATOM 1333 C C . GLU A 1 166 ? -7.863 4.772 35.509 1.00 88.88 166 GLU A C 1
ATOM 1335 O O . GLU A 1 166 ? -8.590 5.663 35.956 1.00 88.88 166 GLU A O 1
ATOM 1340 N N . LYS A 1 167 ? -6.539 4.936 35.393 1.00 90.75 167 LYS A N 1
ATOM 1341 C CA . LYS A 1 167 ? -5.841 6.163 35.828 1.00 90.75 167 LYS A CA 1
ATOM 1342 C C . LYS A 1 167 ? -6.388 7.416 35.132 1.00 90.75 167 LYS A C 1
ATOM 1344 O O . LYS A 1 167 ? -6.504 8.485 35.734 1.00 90.75 167 LYS A O 1
ATOM 1349 N N . ILE A 1 168 ? -6.774 7.318 33.853 1.00 87.62 168 ILE A N 1
ATOM 1350 C CA . ILE A 1 168 ? -7.424 8.423 33.127 1.00 87.62 168 ILE A CA 1
ATOM 1351 C C . ILE A 1 168 ? -8.805 8.738 33.715 1.00 87.62 168 ILE A C 1
ATOM 1353 O O . ILE A 1 168 ? -9.142 9.923 33.825 1.00 87.62 168 ILE A O 1
ATOM 1357 N N . LYS A 1 169 ? -9.605 7.722 34.067 1.00 87.75 169 LYS A N 1
ATOM 1358 C CA . LYS A 1 169 ? -10.905 7.910 34.732 1.00 87.75 169 LYS A CA 1
ATOM 1359 C C . LYS A 1 169 ? -10.720 8.579 36.095 1.00 87.75 169 LYS A C 1
ATOM 1361 O O . LYS A 1 169 ? -11.409 9.555 36.380 1.00 87.75 169 LYS A O 1
ATOM 1366 N N . GLU A 1 170 ? -9.755 8.133 36.888 1.00 87.88 170 GLU A N 1
ATOM 1367 C CA . GLU A 1 170 ? -9.454 8.705 38.203 1.00 87.88 170 GLU A CA 1
ATOM 1368 C C . GLU A 1 170 ? -9.004 10.171 38.106 1.00 87.88 170 GLU A C 1
ATOM 1370 O O . GLU A 1 170 ? -9.558 11.046 38.771 1.00 87.88 170 GLU A O 1
ATOM 1375 N N . ARG A 1 171 ? -8.095 10.491 37.176 1.00 92.44 171 ARG A N 1
ATOM 1376 C CA . ARG A 1 171 ? -7.696 11.878 36.890 1.00 92.44 171 ARG A CA 1
ATOM 1377 C C . ARG A 1 171 ? -8.889 12.753 36.485 1.00 92.44 171 ARG A C 1
ATOM 1379 O O . ARG A 1 171 ? -8.919 13.933 36.828 1.00 92.44 171 ARG A O 1
ATOM 1386 N N . LYS A 1 172 ? -9.865 12.213 35.740 1.00 85.81 172 LYS A N 1
ATOM 1387 C CA . LYS A 1 172 ? -11.099 12.946 35.395 1.00 85.81 172 LYS A CA 1
ATOM 1388 C C . LYS A 1 172 ? -11.949 13.227 36.636 1.00 85.81 172 LYS A C 1
ATOM 1390 O O . LYS A 1 172 ? -12.421 14.352 36.760 1.00 85.81 172 LYS A O 1
ATOM 1395 N N . LYS A 1 173 ? -12.094 12.257 37.549 1.00 88.38 173 LYS A N 1
ATOM 1396 C CA . LYS A 1 173 ? -12.785 12.450 38.836 1.00 88.38 173 LYS A CA 1
ATOM 1397 C C . LYS A 1 173 ? -12.106 13.547 39.664 1.00 88.38 173 LYS A C 1
ATOM 1399 O O . LYS A 1 173 ? -12.762 14.514 40.032 1.00 88.38 173 LYS A O 1
ATOM 1404 N N . LYS A 1 174 ? -10.779 13.475 39.829 1.00 87.31 174 LYS A N 1
ATOM 1405 C CA . LYS A 1 174 ? -9.978 14.503 40.521 1.00 87.31 174 LYS A CA 1
ATOM 1406 C C . LYS A 1 174 ? -10.105 15.882 39.866 1.00 87.31 174 LYS A C 1
ATOM 1408 O O . LYS A 1 174 ? -10.237 16.884 40.554 1.00 87.31 174 LYS A O 1
ATOM 1413 N N . LYS A 1 175 ? -10.177 15.949 38.528 1.00 84.94 175 LYS A N 1
ATOM 1414 C CA . LYS A 1 175 ? -10.412 17.217 37.817 1.00 84.94 175 LYS A CA 1
ATOM 1415 C C . LYS A 1 175 ? -11.813 17.790 38.048 1.00 84.94 175 LYS A C 1
ATOM 1417 O O . LYS A 1 175 ? -11.959 19.009 38.093 1.00 84.94 175 LYS A O 1
ATOM 1422 N N . ALA A 1 176 ? -12.828 16.934 38.151 1.00 79.00 176 ALA A N 1
ATOM 1423 C CA . ALA A 1 176 ? -14.183 17.354 38.492 1.00 79.00 176 ALA A CA 1
ATOM 1424 C C . ALA A 1 176 ? -14.239 17.898 39.925 1.00 79.00 176 ALA A C 1
ATOM 1426 O O . ALA A 1 176 ? -14.814 18.961 40.132 1.00 79.00 176 ALA A O 1
ATOM 1427 N N . ALA A 1 177 ? -13.548 17.249 40.870 1.00 80.38 177 ALA A N 1
ATOM 1428 C CA . ALA A 1 177 ? -13.396 17.752 42.234 1.00 80.38 177 ALA A CA 1
ATOM 1429 C C . ALA A 1 177 ? -12.781 19.163 42.248 1.00 80.38 177 ALA A C 1
ATOM 1431 O O . ALA A 1 177 ? -13.385 20.065 42.812 1.00 80.38 177 ALA A O 1
ATOM 1432 N N . THR A 1 178 ? -11.687 19.407 41.509 1.00 77.56 178 THR A N 1
ATOM 1433 C CA . THR A 1 178 ? -11.084 20.754 41.396 1.00 77.56 178 THR A CA 1
ATOM 1434 C C . THR A 1 178 ? -12.043 21.818 40.843 1.00 77.56 178 THR A C 1
ATOM 1436 O O . THR A 1 178 ? -11.943 22.995 41.187 1.00 77.56 178 THR A O 1
ATOM 1439 N N . ASN A 1 179 ? -12.930 21.438 39.918 1.00 76.81 179 ASN A N 1
ATOM 1440 C CA . ASN A 1 179 ? -13.891 22.365 39.319 1.00 76.81 179 ASN A CA 1
ATOM 1441 C C . ASN A 1 179 ? -15.075 22.658 40.256 1.00 76.81 179 ASN A C 1
ATOM 1443 O O . ASN A 1 179 ? -15.659 23.732 40.151 1.00 76.81 179 ASN A O 1
ATOM 1447 N N . ASN A 1 180 ? -15.403 21.717 41.146 1.00 80.69 180 ASN A N 1
ATOM 1448 C CA . ASN A 1 180 ? -16.537 21.795 42.065 1.00 80.69 180 ASN A CA 1
ATOM 1449 C C . ASN A 1 180 ? -16.155 22.328 43.462 1.00 80.69 180 ASN A C 1
ATOM 1451 O O . ASN A 1 180 ? -17.054 22.619 44.249 1.00 80.69 180 ASN A O 1
ATOM 1455 N N . SER A 1 181 ? -14.858 22.464 43.778 1.00 80.81 181 SER A N 1
ATOM 1456 C CA . SER A 1 181 ? -14.371 23.043 45.040 1.00 80.81 181 SER A CA 1
ATOM 1457 C C . SER A 1 181 ? -14.893 24.467 45.240 1.00 80.81 181 SER A C 1
ATOM 1459 O O . SER A 1 181 ? -14.745 25.319 44.356 1.00 80.81 181 SER A O 1
ATOM 1461 N N . ARG A 1 182 ? -15.475 24.735 46.415 1.00 76.19 182 ARG A N 1
ATOM 1462 C CA . ARG A 1 182 ? -16.093 26.032 46.739 1.00 76.19 182 ARG A CA 1
ATOM 1463 C C . ARG A 1 182 ? -15.121 26.972 47.442 1.00 76.19 182 ARG A C 1
ATOM 1465 O O . ARG A 1 182 ? -15.184 28.180 47.220 1.00 76.19 182 ARG A O 1
ATOM 1472 N N . THR A 1 183 ? -14.202 26.434 48.245 1.00 79.06 183 THR A N 1
ATOM 1473 C CA . THR A 1 183 ? -13.224 27.230 48.998 1.00 79.06 183 THR A CA 1
ATOM 1474 C C . THR A 1 183 ? -11.848 27.245 48.326 1.00 79.06 183 THR A C 1
ATOM 1476 O O . THR A 1 183 ? -11.493 26.377 47.523 1.00 79.06 183 THR A O 1
ATOM 1479 N N . ARG A 1 184 ? -11.041 28.270 48.635 1.00 74.56 184 ARG A N 1
ATOM 1480 C CA . ARG A 1 184 ? -9.686 28.419 48.074 1.00 74.56 184 ARG A CA 1
ATOM 1481 C C . ARG A 1 184 ? -8.741 27.314 48.556 1.00 74.56 184 ARG A C 1
ATOM 1483 O O . ARG A 1 184 ? -7.945 26.842 47.753 1.00 74.56 184 ARG A O 1
ATOM 1490 N N . ALA A 1 185 ? -8.861 26.890 49.815 1.00 81.56 185 ALA A N 1
ATOM 1491 C CA . ALA A 1 185 ? -8.044 25.825 50.398 1.00 81.56 185 ALA A CA 1
ATOM 1492 C C . ALA A 1 185 ? -8.344 24.455 49.762 1.00 81.56 185 ALA A C 1
ATOM 1494 O O . ALA A 1 185 ? -7.431 23.806 49.256 1.00 81.56 185 ALA A O 1
ATOM 1495 N N . GLU A 1 186 ? -9.623 24.070 49.661 1.00 80.62 186 GLU A N 1
ATOM 1496 C CA . GLU A 1 186 ? -10.045 22.837 48.970 1.00 80.62 186 GLU A CA 1
ATOM 1497 C C . GLU A 1 186 ? -9.579 22.802 47.517 1.00 80.62 186 GLU A C 1
ATOM 1499 O O . GLU A 1 186 ? -9.182 21.760 47.000 1.00 80.62 186 GLU A O 1
ATOM 1504 N N . LYS A 1 187 ? -9.622 23.953 46.840 1.00 80.81 187 LYS A N 1
ATOM 1505 C CA . LYS A 1 187 ? -9.207 24.052 45.444 1.00 80.81 187 LYS A CA 1
ATOM 1506 C C . LYS A 1 187 ? -7.708 23.834 45.264 1.00 80.81 187 LYS A C 1
ATOM 1508 O O . LYS A 1 187 ? -7.327 23.249 44.255 1.00 80.81 187 LYS A O 1
ATOM 1513 N N . VAL A 1 188 ? -6.875 24.302 46.196 1.00 85.25 188 VAL A N 1
ATOM 1514 C CA . VAL A 1 188 ? -5.422 24.056 46.176 1.00 85.25 188 VAL A CA 1
ATOM 1515 C C . VAL A 1 188 ? -5.154 22.564 46.374 1.00 85.25 188 VAL A C 1
ATOM 1517 O O . VAL A 1 188 ? -4.543 21.949 45.504 1.00 85.25 188 VAL A O 1
ATOM 1520 N N . GLN A 1 189 ? -5.747 21.953 47.403 1.00 87.19 189 GLN A N 1
ATOM 1521 C CA . GLN A 1 189 ? -5.604 20.520 47.678 1.00 87.19 189 GLN A CA 1
ATOM 1522 C C . GLN A 1 189 ? -6.062 19.644 46.495 1.00 87.19 189 GLN A C 1
ATOM 1524 O O . GLN A 1 189 ? -5.322 18.792 46.000 1.00 87.19 189 GLN A O 1
ATOM 1529 N N . ALA A 1 190 ? -7.258 19.903 45.955 1.00 82.38 190 ALA A N 1
ATOM 1530 C CA . ALA A 1 190 ? -7.788 19.169 44.805 1.00 82.38 190 ALA A CA 1
ATOM 1531 C C . ALA A 1 190 ? -6.970 19.404 43.519 1.00 82.38 190 ALA A C 1
ATOM 1533 O O . ALA A 1 190 ? -6.976 18.572 42.604 1.00 82.38 190 ALA A O 1
ATOM 1534 N N . GLN A 1 191 ? -6.290 20.548 43.405 1.00 81.56 191 GLN A N 1
ATOM 1535 C CA . GLN A 1 191 ? -5.405 20.852 42.283 1.00 81.56 191 GLN A CA 1
ATOM 1536 C C . GLN A 1 191 ? -4.072 20.098 42.397 1.00 81.56 191 GLN A C 1
ATOM 1538 O O . GLN A 1 191 ? -3.564 19.642 41.366 1.00 81.56 191 GLN A O 1
ATOM 1543 N N . ASP A 1 192 ? -3.544 19.899 43.602 1.00 89.38 192 ASP A N 1
ATOM 1544 C CA . ASP A 1 192 ? -2.335 19.104 43.845 1.00 89.38 192 ASP A CA 1
ATOM 1545 C C . ASP A 1 192 ? -2.583 17.619 43.558 1.00 89.38 192 ASP A C 1
ATOM 1547 O O . ASP A 1 192 ? -1.858 17.001 42.769 1.00 89.38 192 ASP A O 1
ATOM 1551 N N . GLU A 1 193 ? -3.699 17.073 44.047 1.00 89.12 193 GLU A N 1
ATOM 1552 C CA . GLU A 1 193 ? -4.126 15.700 43.748 1.00 89.12 193 GLU A CA 1
ATOM 1553 C C . GLU A 1 193 ? -4.345 15.465 42.247 1.00 89.12 193 GLU A C 1
ATOM 1555 O O . GLU A 1 193 ? -3.941 14.435 41.691 1.00 89.12 193 GLU A O 1
ATOM 1560 N N . TYR A 1 194 ? -4.964 16.429 41.553 1.00 88.94 194 TYR A N 1
ATOM 1561 C CA . TYR A 1 194 ? -5.092 16.382 40.098 1.00 88.94 194 TYR A CA 1
ATOM 1562 C C . TYR A 1 194 ? -3.722 16.401 39.411 1.00 88.94 194 TYR A C 1
ATOM 1564 O O . TYR A 1 194 ? -3.525 15.703 38.411 1.00 88.94 194 TYR A O 1
ATOM 1572 N N . THR A 1 195 ? -2.783 17.206 39.908 1.00 87.38 195 THR A N 1
ATOM 1573 C CA . THR A 1 195 ? -1.450 17.357 39.317 1.00 87.38 195 THR A CA 1
ATOM 1574 C C . THR A 1 195 ? -0.662 16.054 39.415 1.00 87.38 195 THR A C 1
ATOM 1576 O O . THR A 1 195 ? -0.110 15.611 38.399 1.00 87.38 195 THR A O 1
ATOM 1579 N N . GLU A 1 196 ? -0.704 15.380 40.565 1.00 92.56 196 GLU A N 1
ATOM 1580 C CA . GLU A 1 196 ? -0.049 14.084 40.750 1.00 92.56 196 GLU A CA 1
ATOM 1581 C C . GLU A 1 196 ? -0.720 12.983 39.914 1.00 92.56 196 GLU A C 1
ATOM 1583 O O . GLU A 1 196 ? -0.052 12.288 39.143 1.00 92.56 196 GLU A O 1
ATOM 1588 N N . ALA A 1 197 ? -2.056 12.899 39.912 1.00 88.94 197 ALA A N 1
ATOM 1589 C CA . ALA A 1 197 ? -2.775 11.958 39.045 1.00 88.94 197 ALA A CA 1
ATOM 1590 C C . ALA A 1 197 ? -2.476 12.200 37.551 1.00 88.94 197 ALA A C 1
ATOM 1592 O O . ALA A 1 197 ? -2.317 11.267 36.759 1.00 88.94 197 ALA A O 1
ATOM 1593 N N . ASN A 1 198 ? -2.339 13.460 37.132 1.00 88.69 198 ASN A N 1
ATOM 1594 C CA . ASN A 1 198 ? -1.958 13.817 35.768 1.00 88.69 198 ASN A CA 1
ATOM 1595 C C . ASN A 1 198 ? -0.511 13.414 35.438 1.00 88.69 198 ASN A C 1
ATOM 1597 O O . ASN A 1 198 ? -0.237 12.993 34.310 1.00 88.69 198 ASN A O 1
ATOM 1601 N N . LYS A 1 199 ? 0.413 13.502 36.401 1.00 91.81 199 LYS A N 1
ATOM 1602 C CA . LYS A 1 199 ? 1.796 13.026 36.263 1.00 91.81 199 LYS A CA 1
ATOM 1603 C C . LYS A 1 199 ? 1.839 11.506 36.097 1.00 91.81 199 LYS A C 1
ATOM 1605 O O . LYS A 1 199 ? 2.483 11.025 35.159 1.00 91.81 199 LYS A O 1
ATOM 1610 N N . GLN A 1 200 ? 1.089 10.764 36.911 1.00 91.81 200 GLN A N 1
ATOM 1611 C CA . GLN A 1 200 ? 0.974 9.306 36.805 1.00 91.81 200 GLN A CA 1
ATOM 1612 C C . GLN A 1 200 ? 0.363 8.870 35.469 1.00 91.81 200 GLN A C 1
ATOM 1614 O O . GLN A 1 200 ? 0.931 8.017 34.786 1.00 91.81 200 GLN A O 1
ATOM 1619 N N . VAL A 1 201 ? -0.721 9.516 35.025 1.00 90.06 201 VAL A N 1
ATOM 1620 C CA . VAL A 1 201 ? -1.318 9.267 33.702 1.00 90.06 201 VAL A CA 1
ATOM 1621 C C . VAL A 1 201 ? -0.304 9.516 32.584 1.00 90.06 201 VAL A C 1
ATOM 1623 O O . VAL A 1 201 ? -0.144 8.673 31.704 1.00 90.06 201 VAL A O 1
ATOM 1626 N N . LYS A 1 202 ? 0.437 10.633 32.613 1.00 87.06 202 LYS A N 1
ATOM 1627 C CA . LYS A 1 202 ? 1.484 10.912 31.613 1.00 87.06 202 LYS A CA 1
ATOM 1628 C C . LYS A 1 202 ? 2.582 9.843 31.618 1.00 87.06 202 LYS A C 1
ATOM 1630 O O . LYS A 1 202 ? 3.041 9.460 30.542 1.00 87.06 202 LYS A O 1
ATOM 1635 N N . LYS A 1 203 ? 3.003 9.360 32.793 1.00 92.00 203 LYS A N 1
ATOM 1636 C CA . LYS A 1 203 ? 3.998 8.282 32.931 1.00 92.00 203 LYS A CA 1
ATOM 1637 C C . LYS A 1 203 ? 3.477 6.969 32.334 1.00 92.00 203 LYS A C 1
ATOM 1639 O O . LYS A 1 203 ? 4.159 6.394 31.490 1.00 92.00 203 LYS A O 1
ATOM 1644 N N . SER A 1 204 ? 2.258 6.563 32.694 1.00 91.88 204 SER A N 1
ATOM 1645 C CA . SER A 1 204 ? 1.602 5.336 32.211 1.00 91.88 204 SER A CA 1
ATOM 1646 C C . SER A 1 204 ? 1.410 5.352 30.691 1.00 91.88 204 SER A C 1
ATOM 1648 O O . SER A 1 204 ? 1.838 4.440 29.994 1.00 91.88 204 SER A O 1
ATOM 1650 N N . ILE A 1 205 ? 0.908 6.464 30.139 1.00 87.75 205 ILE A N 1
ATOM 1651 C CA . ILE A 1 205 ? 0.741 6.646 28.688 1.00 87.75 205 ILE A CA 1
ATOM 1652 C C . ILE A 1 205 ? 2.083 6.541 27.947 1.00 87.75 205 ILE A C 1
ATOM 1654 O O . ILE A 1 205 ? 2.154 5.951 26.870 1.00 87.75 205 ILE A O 1
ATOM 1658 N N . ARG A 1 206 ? 3.163 7.122 28.485 1.00 84.88 206 ARG A N 1
ATOM 1659 C CA . ARG A 1 206 ? 4.496 7.008 27.867 1.00 84.88 206 ARG A CA 1
ATOM 1660 C C . ARG A 1 206 ? 5.010 5.570 27.905 1.00 84.88 206 ARG A C 1
ATOM 1662 O O . ARG A 1 206 ? 5.604 5.136 26.920 1.00 84.88 206 ARG A O 1
ATOM 1669 N N . ALA A 1 207 ? 4.786 4.852 29.006 1.00 89.12 207 ALA A N 1
ATOM 1670 C CA . ALA A 1 207 ? 5.176 3.453 29.154 1.00 89.12 207 ALA A CA 1
ATOM 1671 C C . ALA A 1 207 ? 4.421 2.551 28.165 1.00 89.12 207 ALA A C 1
ATOM 1673 O O . ALA A 1 207 ? 5.064 1.840 27.394 1.00 89.12 207 ALA A O 1
ATOM 1674 N N . ASP A 1 208 ? 3.095 2.674 28.095 1.00 90.00 208 ASP A N 1
ATOM 1675 C CA . ASP A 1 208 ? 2.247 1.955 27.137 1.00 90.00 208 ASP A CA 1
ATOM 1676 C C . ASP A 1 208 ? 2.664 2.241 25.691 1.00 90.00 208 ASP A C 1
ATOM 1678 O O . ASP A 1 208 ? 2.866 1.322 24.897 1.00 90.00 208 ASP A O 1
ATOM 1682 N N . LYS A 1 209 ? 2.885 3.521 25.345 1.00 84.62 209 LYS A N 1
ATOM 1683 C CA . LYS A 1 209 ? 3.350 3.897 24.002 1.00 84.62 209 LYS A CA 1
ATOM 1684 C C . LYS A 1 209 ? 4.707 3.265 23.698 1.00 84.62 209 LYS A C 1
ATOM 1686 O O . LYS A 1 209 ? 4.908 2.755 22.599 1.00 84.62 209 LYS A O 1
ATOM 1691 N N . LYS A 1 210 ? 5.642 3.283 24.654 1.00 84.31 210 LYS A N 1
ATOM 1692 C CA . LYS A 1 210 ? 6.967 2.669 24.494 1.00 84.31 210 LYS A CA 1
ATOM 1693 C C . LYS A 1 210 ? 6.853 1.158 24.280 1.00 84.31 210 LYS A C 1
ATOM 1695 O O . LYS A 1 210 ? 7.513 0.650 23.379 1.00 84.31 210 LYS A O 1
ATOM 1700 N N . LYS A 1 211 ? 6.017 0.470 25.064 1.00 88.94 211 LYS A N 1
ATOM 1701 C CA . LYS A 1 211 ? 5.760 -0.972 24.945 1.00 88.94 211 LYS A CA 1
ATOM 1702 C C . LYS A 1 211 ? 5.184 -1.319 23.573 1.00 88.94 211 LYS A C 1
ATOM 1704 O O . LYS A 1 211 ? 5.746 -2.150 22.872 1.00 88.94 211 LYS A O 1
ATOM 1709 N N . TYR A 1 212 ? 4.153 -0.602 23.146 1.00 86.31 212 TYR A N 1
ATOM 1710 C CA . TYR A 1 212 ? 3.521 -0.813 21.848 1.00 86.31 212 TYR A CA 1
ATOM 1711 C C . TYR A 1 212 ? 4.464 -0.585 20.662 1.00 86.31 212 TYR A C 1
ATOM 1713 O O . TYR A 1 212 ? 4.508 -1.392 19.736 1.00 86.31 212 TYR A O 1
ATOM 1721 N N . VAL A 1 213 ? 5.248 0.500 20.675 1.00 83.62 213 VAL A N 1
ATOM 1722 C CA . VAL A 1 213 ? 6.233 0.752 19.609 1.00 83.62 213 VAL A CA 1
ATOM 1723 C C . VAL A 1 213 ? 7.303 -0.347 19.603 1.00 83.62 213 VAL A C 1
ATOM 1725 O O . VAL A 1 213 ? 7.691 -0.786 18.522 1.00 83.62 213 VAL A O 1
ATOM 1728 N N . LYS A 1 214 ? 7.705 -0.861 20.775 1.00 85.12 214 LYS A N 1
ATOM 1729 C CA . LYS A 1 214 ? 8.648 -1.982 20.890 1.00 85.12 214 LYS A CA 1
ATOM 1730 C C . LYS A 1 214 ? 8.067 -3.273 20.306 1.00 85.12 214 LYS A C 1
ATOM 1732 O O . LYS A 1 214 ? 8.761 -3.950 19.563 1.00 85.12 214 LYS A O 1
ATOM 1737 N N . GLU A 1 215 ? 6.806 -3.594 20.577 1.00 88.00 215 GLU A N 1
ATOM 1738 C CA . GLU A 1 215 ? 6.123 -4.772 20.011 1.00 88.00 215 GLU A CA 1
ATOM 1739 C C . GLU A 1 215 ? 5.934 -4.676 18.488 1.00 88.00 215 GLU A C 1
ATOM 1741 O O . GLU A 1 215 ? 6.098 -5.652 17.752 1.00 88.00 215 GLU A O 1
ATOM 1746 N N . LEU A 1 216 ? 5.617 -3.485 17.975 1.00 85.44 216 LEU A N 1
ATOM 1747 C CA . LEU A 1 216 ? 5.568 -3.254 16.531 1.00 85.44 216 LEU A CA 1
ATOM 1748 C C . LEU A 1 216 ? 6.948 -3.390 15.889 1.00 85.44 216 LEU A C 1
ATOM 1750 O O . LEU A 1 216 ? 7.056 -3.949 14.797 1.00 85.44 216 LEU A O 1
ATOM 1754 N N . ALA A 1 217 ? 7.984 -2.880 16.558 1.00 83.38 217 ALA A N 1
ATOM 1755 C CA . ALA A 1 217 ? 9.363 -3.037 16.133 1.00 83.38 217 ALA A CA 1
ATOM 1756 C C . ALA A 1 217 ? 9.726 -4.522 16.051 1.00 83.38 217 ALA A C 1
ATOM 1758 O O . ALA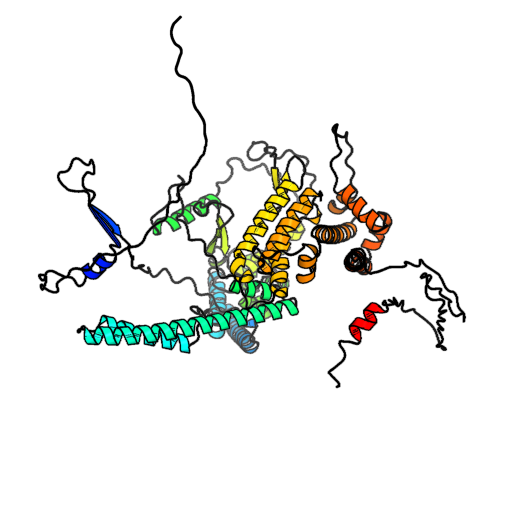 A 1 217 ? 10.053 -4.967 14.956 1.00 83.38 217 ALA A O 1
ATOM 1759 N N . THR A 1 218 ? 9.552 -5.302 17.127 1.00 86.12 218 THR A N 1
ATOM 1760 C CA . THR A 1 218 ? 9.843 -6.752 17.154 1.00 86.12 218 THR A CA 1
ATOM 1761 C C . THR A 1 218 ? 9.085 -7.520 16.071 1.00 86.12 218 THR A C 1
ATOM 1763 O O . THR A 1 218 ? 9.655 -8.388 15.408 1.00 86.12 218 THR A O 1
ATOM 1766 N N . THR A 1 219 ? 7.821 -7.161 15.826 1.00 87.25 219 THR A N 1
ATOM 1767 C CA . THR A 1 219 ? 7.017 -7.726 14.732 1.00 87.25 219 THR A CA 1
ATOM 1768 C C . THR A 1 219 ? 7.628 -7.414 13.365 1.00 87.25 219 THR A C 1
ATOM 1770 O O . THR A 1 219 ? 7.739 -8.306 12.525 1.00 87.25 219 THR A O 1
ATOM 1773 N N . ALA A 1 220 ? 8.057 -6.170 13.136 1.00 83.69 220 ALA A N 1
ATOM 1774 C CA . ALA A 1 220 ? 8.737 -5.781 11.905 1.00 83.69 220 ALA A CA 1
ATOM 1775 C C . ALA A 1 220 ? 10.067 -6.536 11.727 1.00 83.69 220 ALA A C 1
ATOM 1777 O O . ALA A 1 220 ? 10.358 -6.992 10.623 1.00 83.69 220 ALA A O 1
ATOM 1778 N N . GLU A 1 221 ? 10.850 -6.737 12.795 1.00 82.25 221 GLU A N 1
ATOM 1779 C CA . GLU A 1 221 ? 12.113 -7.493 12.726 1.00 82.25 221 GLU A CA 1
ATOM 1780 C C . GLU A 1 221 ? 11.871 -8.969 12.392 1.00 82.25 221 GLU A C 1
ATOM 1782 O O . GLU A 1 221 ? 12.568 -9.544 11.555 1.00 82.25 221 GLU A O 1
ATOM 1787 N N . LYS A 1 222 ? 10.862 -9.589 13.019 1.00 87.31 222 LYS A N 1
ATOM 1788 C CA . LYS A 1 222 ? 10.462 -10.974 12.740 1.00 87.31 222 LYS A CA 1
ATOM 1789 C C . LYS A 1 222 ? 10.000 -11.132 11.290 1.00 87.31 222 LYS A C 1
ATOM 1791 O O . LYS A 1 222 ? 10.563 -11.948 10.567 1.00 87.31 222 LYS A O 1
ATOM 1796 N N . ALA A 1 223 ? 9.073 -10.286 10.840 1.00 86.25 223 ALA A N 1
ATOM 1797 C CA . ALA A 1 223 ? 8.574 -10.306 9.466 1.00 86.25 223 ALA A CA 1
ATOM 1798 C C . ALA A 1 223 ? 9.696 -10.080 8.441 1.00 86.25 223 ALA A C 1
ATOM 1800 O O . ALA A 1 223 ? 9.710 -10.691 7.374 1.00 86.25 223 ALA A O 1
ATOM 1801 N N . ALA A 1 224 ? 10.672 -9.229 8.770 1.00 77.50 224 ALA A N 1
ATOM 1802 C CA . ALA A 1 224 ? 11.869 -9.074 7.965 1.00 77.50 224 ALA A CA 1
ATOM 1803 C C . ALA A 1 224 ? 12.671 -10.387 7.903 1.00 77.50 224 ALA A C 1
ATOM 1805 O O . ALA A 1 224 ? 12.972 -10.852 6.803 1.00 77.50 224 ALA A O 1
ATOM 1806 N N . ARG A 1 225 ? 13.003 -11.021 9.032 1.00 79.12 225 ARG A N 1
ATOM 1807 C CA . ARG A 1 225 ? 13.746 -12.298 9.034 1.00 79.12 225 ARG A CA 1
ATOM 1808 C C . ARG A 1 225 ? 13.059 -13.382 8.196 1.00 79.12 225 ARG A C 1
ATOM 1810 O O . ARG A 1 225 ? 13.729 -14.045 7.419 1.00 79.12 225 ARG A O 1
ATOM 1817 N N . GLU A 1 226 ? 11.737 -13.470 8.273 1.00 85.38 226 GLU A N 1
ATOM 1818 C CA . GLU A 1 226 ? 10.921 -14.457 7.547 1.00 85.38 226 GLU A CA 1
ATOM 1819 C C . GLU A 1 226 ? 10.660 -14.097 6.072 1.00 85.38 226 GLU A C 1
ATOM 1821 O O . GLU A 1 226 ? 10.039 -14.861 5.341 1.00 85.38 226 GLU A O 1
ATOM 1826 N N . GLY A 1 227 ? 11.076 -12.911 5.612 1.00 79.94 227 GLY A N 1
ATOM 1827 C CA . GLY A 1 227 ? 10.778 -12.442 4.253 1.00 79.94 227 GLY A CA 1
ATOM 1828 C C . GLY A 1 227 ? 9.311 -12.041 4.025 1.00 79.94 227 GLY A C 1
ATOM 1829 O O . GLY A 1 227 ? 8.919 -11.766 2.889 1.00 79.94 227 GLY A O 1
ATOM 1830 N N . ASN A 1 228 ? 8.500 -11.933 5.082 1.00 83.94 228 ASN A N 1
ATOM 1831 C CA . ASN A 1 228 ? 7.092 -11.549 5.015 1.00 83.94 228 ASN A CA 1
ATOM 1832 C C . ASN A 1 228 ? 6.925 -10.032 4.800 1.00 83.94 228 ASN A C 1
ATOM 1834 O O . ASN A 1 228 ? 6.674 -9.251 5.723 1.00 83.94 228 ASN A O 1
ATOM 1838 N N . MET A 1 229 ? 7.058 -9.602 3.543 1.00 77.88 229 MET A N 1
ATOM 1839 C CA . MET A 1 229 ? 7.042 -8.183 3.172 1.00 77.88 229 MET A CA 1
ATOM 1840 C C . MET A 1 229 ? 5.723 -7.475 3.523 1.00 77.88 229 MET A C 1
ATOM 1842 O O . MET A 1 229 ? 5.737 -6.296 3.872 1.00 77.88 229 MET A O 1
ATOM 1846 N N . LYS A 1 230 ? 4.585 -8.185 3.471 1.00 81.44 230 LYS A N 1
ATOM 1847 C CA . LYS A 1 230 ? 3.264 -7.617 3.790 1.00 81.44 230 LYS A CA 1
ATOM 1848 C C . LYS A 1 230 ? 3.181 -7.214 5.262 1.00 81.44 230 LYS A C 1
ATOM 1850 O O . LYS A 1 230 ? 2.839 -6.074 5.565 1.00 81.44 230 LYS A O 1
ATOM 1855 N N . GLN A 1 231 ? 3.555 -8.117 6.169 1.00 84.38 231 GLN A N 1
ATOM 1856 C CA . GLN A 1 231 ? 3.565 -7.821 7.602 1.00 84.38 231 GLN A CA 1
ATOM 1857 C C . GLN A 1 231 ? 4.590 -6.741 7.961 1.00 84.38 231 GLN A C 1
ATOM 1859 O O . GLN A 1 231 ? 4.279 -5.853 8.756 1.00 84.38 231 GLN A O 1
ATOM 1864 N N . LEU A 1 232 ? 5.775 -6.771 7.340 1.00 82.19 232 LEU A N 1
ATOM 1865 C CA . LEU A 1 232 ? 6.783 -5.723 7.507 1.00 82.19 232 LEU A CA 1
ATOM 1866 C C . LEU A 1 232 ? 6.222 -4.352 7.103 1.00 82.19 232 LEU A C 1
ATOM 1868 O O . LEU A 1 232 ? 6.363 -3.385 7.854 1.00 82.19 232 LEU A O 1
ATOM 1872 N N . TYR A 1 233 ? 5.555 -4.265 5.950 1.00 80.56 233 TYR A N 1
ATOM 1873 C CA . TYR A 1 233 ? 4.935 -3.030 5.472 1.00 80.56 233 TYR A CA 1
ATOM 1874 C C . TYR A 1 233 ? 3.831 -2.541 6.417 1.00 80.56 233 TYR A C 1
ATOM 1876 O O . TYR A 1 233 ? 3.823 -1.370 6.798 1.00 80.56 233 TYR A O 1
ATOM 1884 N N . ASP A 1 234 ? 2.940 -3.428 6.862 1.00 82.44 234 ASP A N 1
ATOM 1885 C CA . ASP A 1 234 ? 1.853 -3.077 7.779 1.00 82.44 234 ASP A CA 1
ATOM 1886 C C . ASP A 1 234 ? 2.375 -2.588 9.140 1.00 82.44 234 ASP A C 1
ATOM 1888 O O . ASP A 1 234 ? 1.880 -1.590 9.674 1.00 82.44 234 ASP A O 1
ATOM 1892 N N . ALA A 1 235 ? 3.400 -3.243 9.695 1.00 84.25 235 ALA A N 1
ATOM 1893 C CA . ALA A 1 235 ? 4.054 -2.822 10.933 1.00 84.25 235 ALA A CA 1
ATOM 1894 C C . ALA A 1 235 ? 4.760 -1.467 10.764 1.00 84.25 235 ALA A C 1
ATOM 1896 O O . ALA A 1 235 ? 4.562 -0.557 11.571 1.00 84.25 235 ALA A O 1
ATOM 1897 N N . THR A 1 236 ? 5.499 -1.287 9.666 1.00 80.69 236 THR A N 1
ATOM 1898 C CA . THR A 1 236 ? 6.173 -0.025 9.312 1.00 80.69 236 THR A CA 1
ATOM 1899 C C . THR A 1 236 ? 5.167 1.118 9.168 1.00 80.69 236 THR A C 1
ATOM 1901 O O . THR A 1 236 ? 5.369 2.205 9.706 1.00 80.69 236 THR A O 1
ATOM 1904 N N . LYS A 1 237 ? 4.033 0.870 8.505 1.00 82.25 237 LYS A N 1
ATOM 1905 C CA . LYS A 1 237 ? 2.954 1.847 8.331 1.00 82.25 237 LYS A CA 1
ATOM 1906 C C . LYS A 1 237 ? 2.321 2.258 9.661 1.00 82.25 237 LYS A C 1
ATOM 1908 O O . LYS A 1 237 ? 1.953 3.419 9.826 1.00 82.25 237 LYS A O 1
ATOM 1913 N N . LYS A 1 238 ? 2.202 1.330 10.618 1.00 83.12 238 LYS A N 1
ATOM 1914 C CA . LYS A 1 238 ? 1.749 1.637 11.986 1.00 83.12 238 LYS A CA 1
ATOM 1915 C C . LYS A 1 238 ? 2.790 2.455 12.759 1.00 83.12 238 LYS A C 1
ATOM 1917 O O . LYS A 1 238 ? 2.406 3.401 13.441 1.00 83.12 238 LYS A O 1
ATOM 1922 N N . LEU A 1 239 ? 4.077 2.122 12.623 1.00 79.25 239 LEU A N 1
ATOM 1923 C CA . LEU A 1 239 ? 5.199 2.821 13.268 1.00 79.25 239 LEU A CA 1
ATOM 1924 C C . LEU A 1 239 ? 5.404 4.248 12.752 1.00 79.25 239 LEU A C 1
ATOM 1926 O O . LEU A 1 239 ? 5.762 5.131 13.527 1.00 79.25 239 LEU A O 1
ATOM 1930 N N . ALA A 1 240 ? 5.170 4.486 11.460 1.00 74.81 240 ALA A N 1
ATOM 1931 C CA . ALA A 1 240 ? 5.341 5.802 10.852 1.00 74.81 240 ALA A CA 1
ATOM 1932 C C . ALA A 1 240 ? 4.400 6.871 11.449 1.00 74.81 240 ALA A C 1
ATOM 1934 O O . ALA A 1 240 ? 4.725 8.054 11.384 1.00 74.81 240 ALA A O 1
ATOM 1935 N N . GLU A 1 241 ? 3.296 6.454 12.094 1.00 68.50 241 GLU A N 1
ATOM 1936 C CA . GLU A 1 241 ? 2.133 7.275 12.463 1.00 68.50 241 GLU A CA 1
ATOM 1937 C C . GLU A 1 241 ? 1.519 7.988 11.233 1.00 68.50 241 GLU A C 1
ATOM 1939 O O . GLU A 1 241 ? 2.198 8.418 10.302 1.00 68.50 241 GLU A O 1
ATOM 1944 N N . LYS A 1 242 ? 0.185 8.101 11.167 1.00 60.22 242 LYS A N 1
ATOM 1945 C CA . LYS A 1 242 ? -0.454 8.804 10.043 1.00 60.22 242 LYS A CA 1
ATOM 1946 C C . LYS A 1 242 ? -0.122 10.295 10.132 1.00 60.22 242 LYS A C 1
ATOM 1948 O O . LYS A 1 242 ? -0.712 11.002 10.944 1.00 60.22 242 LYS A O 1
ATOM 1953 N N . TYR A 1 243 ? 0.741 10.790 9.247 1.00 49.84 243 TYR A N 1
ATOM 1954 C CA . TYR A 1 243 ? 0.726 12.205 8.888 1.00 49.84 243 TYR A CA 1
ATOM 1955 C C . TYR A 1 243 ? -0.552 12.456 8.081 1.00 49.84 243 TYR A C 1
ATOM 1957 O O . TYR A 1 243 ? -0.581 12.279 6.863 1.00 49.84 243 TYR A O 1
ATOM 1965 N N . SER A 1 244 ? -1.649 12.774 8.770 1.00 51.31 244 SER A N 1
ATOM 1966 C CA . SER A 1 244 ? -2.851 13.239 8.088 1.00 51.31 244 SER A CA 1
ATOM 1967 C C . SER A 1 244 ? -2.592 14.667 7.648 1.00 51.31 244 SER A C 1
ATOM 1969 O O . SER A 1 244 ? -2.360 15.540 8.484 1.00 51.31 244 SER A O 1
ATOM 1971 N N . LYS A 1 245 ? -2.627 14.910 6.339 1.00 55.62 245 LYS A N 1
ATOM 1972 C CA . LYS A 1 245 ? -2.788 16.280 5.862 1.00 55.62 245 LYS A CA 1
ATOM 1973 C C . LYS A 1 245 ? -4.139 16.787 6.389 1.00 55.62 245 LYS A C 1
ATOM 1975 O O . LYS A 1 245 ? -5.084 15.992 6.414 1.00 55.62 245 LYS A O 1
ATOM 1980 N N . PRO A 1 246 ? -4.232 18.038 6.860 1.00 55.81 246 PRO A N 1
ATOM 1981 C CA . PRO A 1 246 ? -5.527 18.624 7.170 1.00 55.81 246 PRO A CA 1
ATOM 1982 C C . PRO A 1 246 ? -6.382 18.617 5.898 1.00 55.81 246 PRO A C 1
ATOM 1984 O O . PRO A 1 246 ? -5.877 18.940 4.819 1.00 55.81 246 PRO A O 1
ATOM 1987 N N . GLU A 1 247 ? -7.644 18.205 6.018 1.00 63.50 247 GLU A N 1
ATOM 1988 C CA . GLU A 1 247 ? -8.604 18.325 4.920 1.00 63.50 247 GLU A CA 1
ATOM 1989 C C . GLU A 1 247 ? -8.779 19.809 4.598 1.00 63.50 247 GLU A C 1
ATOM 1991 O O . GLU A 1 247 ? -8.986 20.633 5.491 1.00 63.50 247 GLU A O 1
ATOM 1996 N N . ARG A 1 248 ? -8.610 20.154 3.321 1.00 76.31 248 ARG A N 1
ATOM 1997 C CA . ARG A 1 248 ? -8.845 21.507 2.822 1.00 76.31 248 ARG A CA 1
ATOM 1998 C C . ARG A 1 248 ? -10.303 21.610 2.370 1.00 76.31 248 ARG A C 1
ATOM 2000 O O . ARG A 1 248 ? -10.805 20.623 1.832 1.00 76.31 248 ARG A O 1
ATOM 2007 N N . PRO A 1 249 ? -10.954 22.772 2.540 1.00 82.94 249 PRO A N 1
ATOM 2008 C CA . PRO A 1 249 ? -12.260 23.015 1.943 1.00 82.94 249 PRO A CA 1
ATOM 2009 C C . PRO A 1 249 ? -12.220 22.761 0.434 1.00 82.94 249 PRO A C 1
ATOM 2011 O O . PRO A 1 249 ? -11.236 23.102 -0.233 1.00 82.94 249 PRO A O 1
ATOM 2014 N N . VAL A 1 250 ? -13.274 22.136 -0.083 1.00 87.19 250 VAL A N 1
ATOM 2015 C CA . VAL A 1 250 ? -13.448 21.889 -1.519 1.00 87.19 250 VAL A CA 1
ATOM 2016 C C . VAL A 1 250 ? -13.760 23.212 -2.214 1.00 87.19 250 VAL A C 1
ATOM 2018 O O . VAL A 1 250 ? -14.422 24.059 -1.626 1.00 87.19 250 VAL A O 1
ATOM 2021 N N . LYS A 1 251 ? -13.273 23.407 -3.438 1.00 91.00 251 LYS A N 1
ATOM 2022 C CA . LYS A 1 251 ? -13.586 24.574 -4.265 1.00 91.00 251 LYS A CA 1
ATOM 2023 C C . LYS A 1 251 ? -14.803 24.325 -5.158 1.00 91.00 251 LYS A C 1
ATOM 2025 O O . LYS A 1 251 ? -14.995 23.206 -5.647 1.00 91.00 251 LYS A O 1
ATOM 2030 N N . ASP A 1 252 ? -15.587 25.371 -5.384 1.00 87.75 252 ASP A N 1
ATOM 2031 C CA . ASP A 1 252 ? -16.623 25.405 -6.419 1.00 87.75 252 ASP A CA 1
ATOM 2032 C C . ASP A 1 252 ? -16.001 25.378 -7.834 1.00 87.75 252 ASP A C 1
ATOM 2034 O O . ASP A 1 252 ? -14.789 25.172 -8.001 1.00 87.75 252 ASP A O 1
ATOM 2038 N N . LYS A 1 253 ? -16.834 25.494 -8.873 1.00 87.00 253 LYS A N 1
ATOM 2039 C CA . LYS A 1 253 ? -16.379 25.518 -10.272 1.00 87.00 253 LYS A CA 1
ATOM 2040 C C . LYS A 1 253 ? -15.551 26.770 -10.576 1.00 87.00 253 LYS A C 1
ATOM 2042 O O . LYS A 1 253 ? -14.568 26.681 -11.308 1.00 87.00 253 LYS A O 1
ATOM 2047 N N . GLU A 1 254 ? -15.870 27.885 -9.928 1.00 86.25 254 GLU A N 1
ATOM 2048 C CA . GLU A 1 254 ? -15.197 29.178 -10.078 1.00 86.25 254 GLU A CA 1
ATOM 2049 C C . GLU A 1 254 ? -13.878 29.259 -9.281 1.00 86.25 254 GLU A C 1
ATOM 2051 O O . GLU A 1 254 ? -13.122 30.223 -9.390 1.00 86.25 254 GLU A O 1
ATOM 2056 N N . GLY A 1 255 ? -13.556 28.236 -8.482 1.00 84.88 255 GLY A N 1
ATOM 2057 C CA . GLY A 1 255 ? -12.313 28.134 -7.721 1.00 84.88 255 GLY A CA 1
ATOM 2058 C C . GLY A 1 255 ? -12.354 28.753 -6.318 1.00 84.88 255 GLY A C 1
ATOM 2059 O O . GLY A 1 255 ? -11.310 28.799 -5.650 1.00 84.88 255 GLY A O 1
ATOM 2060 N N . ARG A 1 256 ? -13.525 29.180 -5.840 1.00 88.38 256 ARG A N 1
ATOM 2061 C CA . ARG A 1 256 ? -13.752 29.718 -4.494 1.00 88.38 256 ARG A CA 1
ATOM 2062 C C . ARG A 1 256 ? -13.954 28.581 -3.485 1.00 88.38 256 ARG A C 1
ATOM 2064 O O . ARG A 1 256 ? -14.571 27.567 -3.802 1.00 88.38 256 ARG A O 1
ATOM 2071 N N . PRO A 1 257 ? -13.411 28.694 -2.261 1.00 87.38 257 PRO A N 1
ATOM 2072 C CA . PRO A 1 257 ? -13.543 27.651 -1.250 1.00 87.38 257 PRO A CA 1
ATOM 2073 C C . PRO A 1 257 ? -14.965 27.597 -0.672 1.00 87.38 257 PRO A C 1
ATOM 2075 O O . PRO A 1 257 ? -15.477 28.596 -0.174 1.00 87.38 257 PRO A O 1
ATOM 2078 N N . ILE A 1 258 ? -15.558 26.405 -0.652 1.00 87.69 258 ILE A N 1
ATOM 2079 C CA . ILE A 1 258 ? -16.859 26.126 -0.041 1.00 87.69 258 ILE A CA 1
ATOM 2080 C C . ILE A 1 258 ? -16.675 26.011 1.474 1.00 87.69 258 ILE A C 1
ATOM 2082 O O . ILE A 1 258 ? -16.123 25.030 1.989 1.00 87.69 258 ILE A O 1
ATOM 2086 N N . THR A 1 259 ? -17.127 27.029 2.198 1.00 82.50 259 THR A N 1
ATOM 2087 C CA . THR A 1 259 ? -17.027 27.114 3.661 1.00 82.50 259 THR A CA 1
ATOM 2088 C C . THR A 1 259 ? -18.099 26.288 4.372 1.00 82.50 259 THR A C 1
ATOM 2090 O O . THR A 1 259 ? -17.856 25.792 5.473 1.00 82.50 259 THR A O 1
ATOM 2093 N N . GLU A 1 260 ? -19.257 26.086 3.739 1.00 84.25 260 GLU A N 1
ATOM 2094 C CA . GLU A 1 260 ? -20.375 25.341 4.309 1.00 84.25 260 GLU A CA 1
ATOM 2095 C C . GLU A 1 260 ? -20.206 23.822 4.154 1.00 84.25 260 GLU A C 1
ATOM 2097 O O . GLU A 1 260 ? -19.983 23.293 3.065 1.00 84.25 260 GLU A O 1
ATOM 2102 N N . ILE A 1 261 ? -20.344 23.089 5.263 1.00 79.88 261 ILE A N 1
ATOM 2103 C CA . ILE A 1 261 ? -20.112 21.636 5.304 1.00 79.88 261 ILE A CA 1
ATOM 2104 C C . ILE A 1 261 ? -21.145 20.870 4.463 1.00 79.88 261 ILE A C 1
ATOM 2106 O O . ILE A 1 261 ? -20.790 19.858 3.865 1.00 79.88 261 ILE A O 1
ATOM 2110 N N . GLN A 1 262 ? -22.395 21.340 4.396 1.00 81.25 262 GLN A N 1
ATOM 2111 C CA . GLN A 1 262 ? -23.475 20.675 3.654 1.00 81.25 262 GLN A CA 1
ATOM 2112 C C . GLN A 1 262 ? -23.343 20.828 2.133 1.00 81.25 262 GLN A C 1
ATOM 2114 O O . GLN A 1 262 ? -23.707 19.922 1.390 1.00 81.25 262 GLN A O 1
ATOM 2119 N N . GLN A 1 263 ? -22.752 21.929 1.668 1.00 84.94 263 GLN A N 1
ATOM 2120 C CA . GLN A 1 263 ? -22.538 22.172 0.240 1.00 84.94 263 GLN A CA 1
ATOM 2121 C C . GLN A 1 263 ? -21.386 21.336 -0.335 1.00 84.94 263 GLN A C 1
ATOM 2123 O O . GLN A 1 263 ? -21.358 21.041 -1.530 1.00 84.94 263 GLN A O 1
ATOM 2128 N N . GLN A 1 264 ? -20.433 20.905 0.500 1.00 85.62 264 GLN A N 1
ATOM 2129 C CA . GLN A 1 264 ? -19.299 20.103 0.034 1.00 85.62 264 GLN A CA 1
ATOM 2130 C C . GLN A 1 264 ? -19.716 18.732 -0.541 1.00 85.62 264 GLN A C 1
ATOM 2132 O O . GLN A 1 264 ? -19.198 18.384 -1.601 1.00 85.62 264 GLN A O 1
ATOM 2137 N N . PRO A 1 265 ? -20.611 17.934 0.086 1.00 87.38 265 PRO A N 1
ATOM 2138 C CA . PRO A 1 265 ? -21.201 16.742 -0.528 1.00 87.38 265 PRO A CA 1
ATOM 2139 C C . PRO A 1 265 ? -21.869 17.008 -1.878 1.00 87.38 265 PRO A C 1
ATOM 2141 O O . PRO A 1 265 ? -21.580 16.284 -2.825 1.00 87.38 265 PRO A O 1
ATOM 2144 N N . ASN A 1 266 ? -22.676 18.067 -1.994 1.00 89.12 266 ASN A N 1
ATOM 2145 C CA . ASN A 1 266 ? -23.377 18.399 -3.239 1.00 89.12 266 ASN A CA 1
ATOM 2146 C C . ASN A 1 266 ? -22.390 18.693 -4.373 1.00 89.12 266 ASN A C 1
ATOM 2148 O O . ASN A 1 266 ? -22.531 18.162 -5.470 1.00 89.12 266 ASN A O 1
ATOM 2152 N N . ARG A 1 267 ? -21.309 19.428 -4.076 1.00 91.25 267 ARG A N 1
ATOM 2153 C CA . ARG A 1 267 ? -20.219 19.664 -5.032 1.00 91.25 267 ARG A CA 1
ATOM 2154 C C . ARG A 1 267 ? -19.553 18.368 -5.513 1.00 91.25 267 ARG A C 1
ATOM 2156 O O . ARG A 1 267 ? -19.077 18.304 -6.645 1.00 91.25 267 ARG A O 1
ATOM 2163 N N . TRP A 1 268 ? -19.478 17.336 -4.666 1.00 90.31 268 TRP A N 1
ATOM 2164 C CA . TRP A 1 268 ? -18.972 16.022 -5.077 1.00 90.31 268 TRP A CA 1
ATOM 2165 C C . TRP A 1 268 ? -19.952 15.277 -5.979 1.00 90.31 268 TRP A C 1
ATOM 2167 O O . TRP A 1 268 ? -19.490 14.664 -6.938 1.00 90.31 268 TRP A O 1
ATOM 2177 N N . VAL A 1 269 ? -21.251 15.316 -5.667 1.00 89.31 269 VAL A N 1
ATOM 2178 C CA . VAL A 1 269 ? -22.304 14.690 -6.485 1.00 89.31 269 VAL A CA 1
ATOM 2179 C C . VAL A 1 269 ? -22.269 15.274 -7.892 1.00 89.31 269 VAL A C 1
ATOM 2181 O O . VAL A 1 269 ? -22.010 14.537 -8.836 1.00 89.31 269 VAL A O 1
ATOM 2184 N N . GLU A 1 270 ? -22.361 16.600 -7.995 1.00 90.75 270 GLU A N 1
ATOM 2185 C CA . GLU A 1 270 ? -22.295 17.341 -9.258 1.00 90.75 270 GLU A CA 1
ATOM 2186 C C . GLU A 1 270 ? -21.045 16.970 -10.076 1.00 90.75 270 GLU A C 1
ATOM 2188 O O . GLU A 1 270 ? -21.138 16.608 -11.244 1.00 90.75 270 GLU A O 1
ATOM 2193 N N . TYR A 1 271 ? -19.856 16.994 -9.457 1.00 91.06 271 TYR A N 1
ATOM 2194 C CA . TYR A 1 271 ? -18.612 16.665 -10.162 1.00 91.06 271 TYR A CA 1
ATOM 2195 C C . TYR A 1 271 ? -18.602 15.244 -10.745 1.00 91.06 271 TYR A C 1
ATOM 2197 O O . TYR A 1 271 ? -18.072 15.025 -11.834 1.00 91.06 271 TYR A O 1
ATOM 2205 N N . PHE A 1 272 ? -19.101 14.257 -9.998 1.00 90.50 272 PHE A N 1
ATOM 2206 C CA . PHE A 1 272 ? -19.080 12.870 -10.458 1.00 90.50 272 PHE A CA 1
ATOM 2207 C C . PHE A 1 272 ? -20.190 12.561 -11.455 1.00 90.50 272 PHE A C 1
ATOM 2209 O O . PHE A 1 272 ? -19.963 11.734 -12.334 1.00 90.50 272 PHE A O 1
ATOM 2216 N N . GLU A 1 273 ? -21.327 13.239 -11.357 1.00 89.00 273 GLU A N 1
ATOM 2217 C CA . GLU A 1 273 ? -22.400 13.172 -12.344 1.00 89.00 273 GLU A CA 1
ATOM 2218 C C . GLU A 1 273 ? -21.910 13.664 -13.712 1.00 89.00 273 GLU A C 1
ATOM 2220 O O . GLU A 1 273 ? -21.964 12.912 -14.682 1.00 89.00 273 GLU A O 1
ATOM 2225 N N . GLU A 1 274 ? -21.285 14.844 -13.768 1.00 88.44 274 GLU A N 1
ATOM 2226 C CA . GLU A 1 274 ? -20.672 15.379 -14.997 1.00 88.44 274 GLU A CA 1
ATOM 2227 C C . GLU A 1 274 ? -19.571 14.469 -15.558 1.00 88.44 274 GLU A C 1
ATOM 2229 O O . GLU A 1 274 ? -19.415 14.314 -16.770 1.00 88.44 274 GLU A O 1
ATOM 2234 N N . LEU A 1 275 ? -18.760 13.877 -14.675 1.00 86.38 275 LEU A N 1
ATOM 2235 C CA . LEU A 1 275 ? -17.630 13.050 -15.088 1.00 86.38 275 LEU A CA 1
ATOM 2236 C C . LEU A 1 275 ? -18.070 11.709 -15.688 1.00 86.38 275 LEU A C 1
ATOM 2238 O O . LEU A 1 275 ? -17.404 11.219 -16.602 1.00 86.38 275 LEU A O 1
ATOM 2242 N N . LEU A 1 276 ? -19.108 11.089 -15.120 1.00 85.25 276 LEU A N 1
ATOM 2243 C CA . LEU A 1 276 ? -19.524 9.724 -15.450 1.00 85.25 276 LEU A CA 1
ATOM 2244 C C . LEU A 1 276 ? -20.636 9.680 -16.506 1.00 85.25 276 LEU A C 1
ATOM 2246 O O . LEU A 1 276 ? -20.664 8.728 -17.280 1.00 85.25 276 LEU A O 1
ATOM 2250 N N . ASN A 1 277 ? -21.485 10.707 -16.587 1.00 85.31 277 ASN A N 1
ATOM 2251 C CA . ASN A 1 277 ? -22.645 10.750 -17.479 1.00 85.31 277 ASN A CA 1
ATOM 2252 C C . ASN A 1 277 ? -22.418 11.734 -18.637 1.00 85.31 277 ASN A C 1
ATOM 2254 O O . ASN A 1 277 ? -23.133 12.725 -18.782 1.00 85.31 277 ASN A O 1
ATOM 2258 N N . ARG A 1 278 ? -21.389 11.490 -19.460 1.00 76.81 278 ARG A N 1
ATOM 2259 C CA . ARG A 1 278 ? -21.152 12.319 -20.654 1.00 76.81 278 ARG A CA 1
ATOM 2260 C C . ARG A 1 278 ? -22.287 12.120 -21.668 1.00 76.81 278 ARG A C 1
ATOM 2262 O O . ARG A 1 278 ? -22.667 10.971 -21.897 1.00 76.81 278 ARG A O 1
ATOM 2269 N N . PRO A 1 279 ? -22.798 13.193 -22.300 1.00 77.00 279 PRO A N 1
ATOM 2270 C CA . PRO A 1 279 ? -23.792 13.058 -23.358 1.00 77.00 279 PRO A CA 1
ATOM 2271 C C . PRO A 1 279 ? -23.218 12.257 -24.532 1.00 77.00 279 PRO A C 1
ATOM 2273 O O . PRO A 1 279 ? -22.012 12.292 -24.793 1.00 77.00 279 PRO A O 1
ATOM 2276 N N . ALA A 1 280 ? -24.088 11.526 -25.232 1.00 72.44 280 ALA A N 1
ATOM 2277 C CA . ALA A 1 280 ? -23.714 10.823 -26.452 1.00 72.44 280 ALA A CA 1
ATOM 2278 C C . ALA A 1 280 ? -23.165 11.819 -27.488 1.00 72.44 280 ALA A C 1
ATOM 2280 O O . ALA A 1 280 ? -23.638 12.954 -27.582 1.00 72.44 280 ALA A O 1
ATOM 2281 N N . LEU A 1 281 ? -22.159 11.401 -28.260 1.00 70.56 281 LEU A N 1
ATOM 2282 C CA . LEU A 1 281 ? -21.652 12.207 -29.369 1.00 70.56 281 LEU A CA 1
ATOM 2283 C C . LEU A 1 281 ? -22.789 12.454 -30.369 1.00 70.56 281 LEU A C 1
ATOM 2285 O O . LEU A 1 281 ? -23.476 11.513 -30.758 1.00 70.56 281 LEU A O 1
ATOM 2289 N N . MET A 1 282 ? -22.953 13.707 -30.803 1.00 72.25 282 MET A N 1
ATOM 2290 C CA . MET A 1 282 ? -23.985 14.102 -31.776 1.00 72.25 282 MET A CA 1
ATOM 2291 C C . MET A 1 282 ? -23.866 13.334 -33.100 1.00 72.25 282 MET A C 1
ATOM 2293 O O . MET A 1 282 ? -24.873 13.063 -33.743 1.00 72.25 282 MET A O 1
ATOM 2297 N N . ASN A 1 283 ? -22.640 12.949 -33.468 1.00 74.25 283 ASN A N 1
ATOM 2298 C CA . ASN A 1 283 ? -22.346 12.092 -34.609 1.00 74.25 283 ASN A CA 1
ATOM 2299 C C . ASN A 1 283 ? -21.628 10.839 -34.088 1.00 74.25 283 ASN A C 1
ATOM 2301 O O . ASN A 1 283 ? -20.425 10.913 -33.812 1.00 74.25 283 ASN A O 1
ATOM 2305 N N . PRO A 1 284 ? -22.322 9.704 -33.890 1.00 65.12 284 PRO A N 1
ATOM 2306 C CA . PRO A 1 284 ? -21.642 8.463 -33.559 1.00 65.12 284 PRO A CA 1
ATOM 2307 C C . PRO A 1 284 ? -20.665 8.120 -34.695 1.00 65.12 284 PRO A C 1
ATOM 2309 O O . PRO A 1 284 ? -21.012 8.292 -35.867 1.00 65.12 284 PRO A O 1
ATOM 2312 N N . PRO A 1 285 ? -19.436 7.668 -34.389 1.00 65.56 285 PRO A N 1
ATOM 2313 C CA . PRO A 1 285 ? -18.525 7.204 -35.425 1.00 65.56 285 PRO A CA 1
ATOM 2314 C C . PRO A 1 285 ? -19.214 6.109 -36.246 1.00 65.56 285 PRO A C 1
ATOM 2316 O O . PRO A 1 285 ? -19.875 5.236 -35.681 1.00 65.56 285 PRO A O 1
ATOM 2319 N N . ASN A 1 286 ? -19.069 6.169 -37.571 1.00 63.53 286 ASN A N 1
ATOM 2320 C CA . ASN A 1 286 ? -19.571 5.141 -38.478 1.00 63.53 286 ASN A CA 1
ATOM 2321 C C . ASN A 1 286 ? -18.742 3.864 -38.268 1.00 63.53 286 ASN A C 1
ATOM 2323 O O . ASN A 1 286 ? -17.702 3.673 -38.896 1.00 63.53 286 ASN A O 1
ATOM 2327 N N . ILE A 1 287 ? -19.138 3.051 -37.289 1.00 61.94 287 ILE A N 1
ATOM 2328 C CA . ILE A 1 287 ? -18.530 1.750 -37.024 1.00 61.94 287 ILE A CA 1
ATOM 2329 C C . ILE A 1 287 ? -19.078 0.811 -38.096 1.00 61.94 287 ILE A C 1
ATOM 2331 O O . ILE A 1 287 ? -20.248 0.437 -38.039 1.00 61.94 287 ILE A O 1
ATOM 2335 N N . GLU A 1 288 ? -18.244 0.446 -39.073 1.00 57.03 288 GLU A N 1
ATOM 2336 C CA . GLU A 1 288 ? -18.577 -0.619 -40.021 1.00 57.03 288 GLU A CA 1
ATOM 2337 C C . GLU A 1 288 ? -18.984 -1.867 -39.230 1.00 57.03 288 GLU A C 1
ATOM 2339 O O . GLU A 1 288 ? -18.223 -2.380 -38.402 1.00 57.03 288 GLU A O 1
ATOM 2344 N N . THR A 1 289 ? -20.216 -2.332 -39.441 1.00 50.44 289 THR A N 1
ATOM 2345 C CA . THR A 1 289 ? -20.718 -3.559 -38.825 1.00 50.44 289 THR A CA 1
ATOM 2346 C C . THR A 1 289 ? -19.823 -4.711 -39.251 1.00 50.44 289 THR A C 1
ATOM 2348 O O . THR A 1 289 ? -19.794 -5.094 -40.419 1.00 50.44 289 THR A O 1
ATOM 2351 N N . THR A 1 290 ? -19.072 -5.258 -38.301 1.00 53.91 290 THR A N 1
ATOM 2352 C CA . THR A 1 290 ? -18.264 -6.451 -38.535 1.00 53.91 290 THR A CA 1
ATOM 2353 C C . THR A 1 290 ? -19.210 -7.617 -38.817 1.00 53.91 290 THR A C 1
ATOM 2355 O O . THR A 1 290 ? -20.045 -7.961 -37.992 1.00 53.91 290 THR A O 1
ATOM 2358 N N . HIS A 1 291 ? -19.103 -8.219 -40.003 1.00 57.47 291 HIS A N 1
ATOM 2359 C CA . HIS A 1 291 ? -19.988 -9.300 -40.464 1.00 57.47 291 HIS A CA 1
ATOM 2360 C C . HIS A 1 291 ? -19.752 -10.652 -39.762 1.00 57.47 291 HIS A C 1
ATOM 2362 O O . HIS A 1 291 ? -20.299 -11.668 -40.184 1.00 57.47 291 HIS A O 1
ATOM 2368 N N . THR A 1 292 ? -18.901 -10.703 -38.734 1.00 63.72 292 THR A N 1
ATOM 2369 C CA . THR A 1 292 ? -18.548 -11.941 -38.033 1.00 63.72 292 THR A CA 1
ATOM 2370 C C . THR A 1 292 ? -18.695 -11.744 -36.534 1.00 63.72 292 THR A C 1
ATOM 2372 O O . THR A 1 292 ? -17.990 -10.924 -35.944 1.00 63.72 292 THR A O 1
ATOM 2375 N N . ASP A 1 293 ? -19.578 -12.529 -35.920 1.00 67.88 293 ASP A N 1
ATOM 2376 C CA . ASP A 1 293 ? -19.718 -12.566 -34.470 1.00 67.88 293 ASP A CA 1
ATOM 2377 C C . ASP A 1 293 ? -18.400 -13.000 -33.818 1.00 67.88 293 ASP A C 1
ATOM 2379 O O . ASP A 1 293 ? -17.691 -13.896 -34.292 1.00 67.88 293 ASP A O 1
ATOM 2383 N N . LEU A 1 294 ? -18.052 -12.350 -32.707 1.00 70.94 294 LEU A N 1
ATOM 2384 C CA . LEU A 1 294 ? -16.920 -12.784 -31.897 1.00 70.94 294 LEU A CA 1
ATOM 2385 C C . LEU A 1 294 ? -17.225 -14.178 -31.320 1.00 70.94 294 LEU A C 1
ATOM 2387 O O . LEU A 1 294 ? -18.351 -14.412 -30.885 1.00 70.94 294 LEU A O 1
ATOM 2391 N N . PRO A 1 295 ? -16.238 -15.092 -31.240 1.00 79.50 295 PRO A N 1
ATOM 2392 C CA . PRO A 1 295 ? -16.429 -16.436 -30.696 1.00 79.50 295 PRO A CA 1
ATOM 2393 C C . PRO A 1 295 ? -16.527 -16.390 -29.162 1.00 79.50 295 PRO A C 1
ATOM 2395 O O . PRO A 1 295 ? -15.613 -16.805 -28.450 1.00 79.50 295 PRO A O 1
ATOM 2398 N N . ILE A 1 296 ? -17.610 -15.809 -28.650 1.00 82.12 296 ILE A N 1
ATOM 2399 C CA . ILE A 1 296 ? -17.918 -15.672 -27.227 1.00 82.12 296 ILE A CA 1
ATOM 2400 C C . ILE A 1 296 ? -19.047 -16.647 -26.903 1.00 82.12 296 ILE A C 1
ATOM 2402 O O . ILE A 1 296 ? -20.065 -16.675 -27.587 1.00 82.12 296 ILE A O 1
ATOM 2406 N N . ASP A 1 297 ? -18.874 -17.438 -25.847 1.00 83.69 297 ASP A N 1
ATOM 2407 C CA . ASP A 1 297 ? -19.918 -18.345 -25.374 1.00 83.69 297 ASP A CA 1
ATOM 2408 C C . ASP A 1 297 ? -21.087 -17.564 -24.747 1.00 83.69 297 ASP A C 1
ATOM 2410 O O . ASP A 1 297 ? -20.920 -16.883 -23.726 1.00 83.69 297 ASP A O 1
ATOM 2414 N N . VAL A 1 298 ? -22.266 -17.681 -25.361 1.00 85.19 298 VAL A N 1
ATOM 2415 C CA . VAL A 1 298 ? -23.525 -17.048 -24.934 1.00 85.19 298 VAL A CA 1
ATOM 2416 C C . VAL A 1 298 ? -24.436 -17.989 -24.136 1.00 85.19 298 VAL A C 1
ATOM 2418 O O . VAL A 1 298 ? -25.472 -17.556 -23.635 1.00 85.19 298 VAL A O 1
ATOM 2421 N N . ASN A 1 299 ? -24.058 -19.262 -23.971 1.00 87.88 299 ASN A N 1
ATOM 2422 C CA . ASN A 1 299 ? -24.836 -20.217 -23.181 1.00 87.88 299 ASN A CA 1
ATOM 2423 C C . ASN A 1 299 ? -24.811 -19.851 -21.687 1.00 87.88 299 ASN A C 1
ATOM 2425 O O . ASN A 1 299 ? -23.854 -19.216 -21.239 1.00 87.88 299 ASN A O 1
ATOM 2429 N N . PRO A 1 300 ? -25.792 -20.277 -20.873 1.00 85.75 300 PRO A N 1
ATOM 2430 C CA . PRO A 1 300 ? -25.771 -20.017 -19.437 1.00 85.75 300 PRO A CA 1
ATOM 2431 C C . PRO A 1 300 ? -24.439 -20.427 -18.770 1.00 85.75 300 PRO A C 1
ATOM 2433 O O . PRO A 1 300 ? -23.889 -21.484 -19.097 1.00 85.75 300 PRO A O 1
ATOM 2436 N N . PRO A 1 301 ? -23.897 -19.613 -17.840 1.00 87.50 301 PRO A N 1
ATOM 2437 C CA . PRO A 1 301 ? -22.693 -19.938 -17.080 1.00 87.50 301 PRO A CA 1
ATOM 2438 C C . PRO A 1 301 ? -22.729 -21.321 -16.445 1.00 87.50 301 PRO A C 1
ATOM 2440 O O . PRO A 1 301 ? -23.735 -21.725 -15.867 1.00 87.50 301 PRO A O 1
ATOM 2443 N N . THR A 1 302 ? -21.604 -22.030 -16.500 1.00 88.19 302 THR A N 1
ATOM 2444 C CA . THR A 1 302 ? -21.446 -23.323 -15.830 1.00 88.19 302 THR A CA 1
ATOM 2445 C C . THR A 1 302 ? -21.041 -23.152 -14.369 1.00 88.19 302 THR A C 1
ATOM 2447 O O . THR A 1 302 ? -20.454 -22.151 -13.943 1.00 88.19 302 THR A O 1
ATOM 2450 N N . THR A 1 303 ? -21.332 -24.173 -13.567 1.00 84.38 303 THR A N 1
ATOM 2451 C CA . THR A 1 303 ? -21.003 -24.206 -12.140 1.00 84.38 303 THR A CA 1
ATOM 2452 C C . THR A 1 303 ? -19.493 -24.066 -11.902 1.00 84.38 303 THR A C 1
ATOM 2454 O O . THR A 1 303 ? -19.073 -23.378 -10.972 1.00 84.38 303 THR A O 1
ATOM 2457 N N . GLU A 1 304 ? -18.659 -24.650 -12.774 1.00 85.75 304 GLU A N 1
ATOM 2458 C CA . GLU A 1 304 ? -17.197 -24.530 -12.685 1.00 85.75 304 GLU A CA 1
ATOM 2459 C C . GLU A 1 304 ? -16.707 -23.112 -13.010 1.00 85.75 304 GLU A C 1
ATOM 2461 O O . GLU A 1 304 ? -15.819 -22.610 -12.321 1.00 85.75 304 GLU A O 1
ATOM 2466 N N . GLU A 1 305 ? -17.302 -22.418 -13.987 1.00 87.75 305 GLU A N 1
ATOM 2467 C CA . GLU A 1 305 ? -16.944 -21.024 -14.291 1.00 87.75 305 GLU A CA 1
ATOM 2468 C C . GLU A 1 305 ? -17.173 -20.107 -13.085 1.00 87.75 305 GLU A C 1
ATOM 2470 O O . GLU A 1 305 ? -16.321 -19.274 -12.752 1.00 87.75 305 GLU A O 1
ATOM 2475 N N . ILE A 1 306 ? -18.289 -20.298 -12.379 1.00 85.94 306 ILE A N 1
ATOM 2476 C CA . ILE A 1 306 ? -18.620 -19.540 -11.169 1.00 85.94 306 ILE A CA 1
ATOM 2477 C C . ILE A 1 306 ? -17.694 -19.930 -10.011 1.00 85.94 306 ILE A C 1
ATOM 2479 O O . ILE A 1 306 ? -17.142 -19.048 -9.343 1.00 85.94 306 ILE A O 1
ATOM 2483 N N . ARG A 1 307 ? -17.417 -21.227 -9.826 1.00 88.00 307 ARG A N 1
ATOM 2484 C CA . ARG A 1 307 ? -16.432 -21.726 -8.850 1.00 88.00 307 ARG A CA 1
ATOM 2485 C C . ARG A 1 307 ? -15.058 -21.083 -9.077 1.00 88.00 307 ARG A C 1
ATOM 2487 O O . ARG A 1 307 ? -14.418 -20.596 -8.135 1.00 88.00 307 ARG A O 1
ATOM 2494 N N . MET A 1 308 ? -14.607 -21.016 -10.329 1.00 88.31 308 MET A N 1
ATOM 2495 C CA . MET A 1 308 ? -13.370 -20.344 -10.721 1.00 88.31 308 MET A CA 1
ATOM 2496 C C . MET A 1 308 ? -13.422 -18.834 -10.465 1.00 88.31 308 MET A C 1
ATOM 2498 O O . MET A 1 308 ? -12.459 -18.276 -9.929 1.00 88.31 308 MET A O 1
ATOM 2502 N N . ALA A 1 309 ? -14.529 -18.168 -10.795 1.00 89.50 309 ALA A N 1
ATOM 2503 C CA . ALA A 1 309 ? -14.709 -16.740 -10.556 1.00 89.50 309 ALA A CA 1
ATOM 2504 C C . ALA A 1 309 ? -14.612 -16.394 -9.059 1.00 89.50 309 ALA A C 1
ATOM 2506 O O . ALA A 1 309 ? -13.852 -15.492 -8.693 1.00 89.50 309 ALA A O 1
ATOM 2507 N N . ILE A 1 310 ? -15.277 -17.159 -8.183 1.00 88.56 310 ILE A N 1
ATOM 2508 C CA . ILE A 1 310 ? -15.204 -16.995 -6.721 1.00 88.56 310 ILE A CA 1
ATOM 2509 C C . ILE A 1 310 ? -13.759 -17.165 -6.235 1.00 88.56 310 ILE A C 1
ATOM 2511 O O . ILE A 1 310 ? -13.250 -16.319 -5.491 1.00 88.56 310 ILE A O 1
ATOM 2515 N N . ARG A 1 311 ? -13.042 -18.202 -6.697 1.00 88.62 311 ARG A N 1
ATOM 2516 C CA . ARG A 1 311 ? -11.621 -18.420 -6.350 1.00 88.62 311 ARG A CA 1
ATOM 2517 C C . ARG A 1 311 ? -10.747 -17.217 -6.721 1.00 88.62 311 ARG A C 1
ATOM 2519 O O . ARG A 1 311 ? -9.881 -16.825 -5.930 1.00 88.62 311 ARG A O 1
ATOM 2526 N N . GLN A 1 312 ? -10.997 -16.607 -7.879 1.00 88.94 312 GLN A N 1
ATOM 2527 C CA . GLN A 1 312 ? -10.224 -15.483 -8.419 1.00 88.94 312 GLN A CA 1
ATOM 2528 C C . GLN A 1 312 ? -10.466 -14.142 -7.706 1.00 88.94 312 GLN A C 1
ATOM 2530 O O . GLN A 1 312 ? -9.617 -13.248 -7.799 1.00 88.94 312 GLN A O 1
ATOM 2535 N N . ILE A 1 313 ? -11.576 -13.975 -6.976 1.00 88.88 313 ILE A N 1
ATOM 2536 C CA . ILE A 1 313 ? -11.829 -12.754 -6.195 1.00 88.88 313 ILE A CA 1
ATOM 2537 C C . ILE A 1 313 ? -10.731 -12.562 -5.144 1.00 88.88 313 ILE A C 1
ATOM 2539 O O . ILE A 1 313 ? -10.210 -13.514 -4.570 1.00 88.88 313 ILE A O 1
ATOM 2543 N N . LYS A 1 314 ? -10.336 -11.320 -4.861 1.00 86.62 314 LYS A N 1
ATOM 2544 C CA . LYS A 1 314 ? -9.318 -11.040 -3.842 1.00 86.62 314 LYS A CA 1
ATOM 2545 C C . LYS A 1 314 ? -9.960 -10.887 -2.464 1.00 86.62 314 LYS A C 1
ATOM 2547 O O . LYS A 1 314 ? -10.900 -10.120 -2.296 1.00 86.62 314 LYS A O 1
ATOM 2552 N N . SER A 1 315 ? -9.405 -11.571 -1.467 1.00 86.44 315 SER A N 1
ATOM 2553 C CA . SER A 1 315 ? -9.762 -11.359 -0.058 1.00 86.44 315 SER A CA 1
ATOM 2554 C C . SER A 1 315 ? -9.141 -10.060 0.474 1.00 86.44 315 SER A C 1
ATOM 2556 O O . SER A 1 315 ? -8.071 -9.634 0.023 1.00 86.44 315 SER A O 1
ATOM 2558 N N . GLY A 1 316 ? -9.776 -9.444 1.467 1.00 81.00 316 GLY A N 1
ATOM 2559 C CA . GLY A 1 316 ? -9.341 -8.195 2.089 1.00 81.00 316 GLY A CA 1
ATOM 2560 C C . GLY A 1 316 ? -9.744 -6.929 1.330 1.00 81.00 316 GLY A C 1
ATOM 2561 O O . GLY A 1 316 ? -9.252 -5.847 1.666 1.00 81.00 316 GLY A O 1
ATOM 2562 N N . GLU A 1 317 ? -10.605 -7.046 0.316 1.00 83.25 317 GLU A N 1
ATOM 2563 C CA . GLU A 1 317 ? -11.227 -5.899 -0.347 1.00 83.25 317 GLU A CA 1
ATOM 2564 C C . GLU A 1 317 ? -12.358 -5.298 0.504 1.00 83.25 317 GLU A C 1
ATOM 2566 O O . GLU A 1 317 ? -12.864 -5.912 1.443 1.00 83.25 317 GLU A O 1
ATOM 2571 N N . ALA A 1 318 ? -12.725 -4.048 0.216 1.00 84.06 318 ALA A N 1
ATOM 2572 C CA . ALA A 1 318 ? -13.871 -3.419 0.863 1.00 84.06 318 ALA A CA 1
ATOM 2573 C C . ALA A 1 318 ? -15.177 -3.948 0.252 1.00 84.06 318 ALA A C 1
ATOM 2575 O O . ALA A 1 318 ? -15.279 -4.036 -0.973 1.00 84.06 318 ALA A O 1
ATOM 2576 N N . ALA A 1 319 ? -16.147 -4.262 1.113 1.00 87.44 319 ALA A N 1
ATOM 2577 C CA . ALA A 1 319 ? -17.495 -4.649 0.712 1.00 87.44 319 ALA A CA 1
ATOM 2578 C C . ALA A 1 319 ? -18.255 -3.479 0.062 1.00 87.44 319 ALA A C 1
ATOM 2580 O O . ALA A 1 319 ? -17.923 -2.308 0.298 1.00 87.44 319 ALA A O 1
ATOM 2581 N N . GLY A 1 320 ? -19.244 -3.823 -0.763 1.00 86.56 320 GLY A N 1
ATOM 2582 C CA . GLY A 1 320 ? -20.161 -2.888 -1.409 1.00 86.56 320 GLY A CA 1
ATOM 2583 C C . GLY A 1 320 ? -21.319 -2.472 -0.492 1.00 86.56 320 GLY A C 1
ATOM 2584 O O . GLY A 1 320 ? -21.197 -2.568 0.733 1.00 86.56 320 GLY A O 1
ATOM 2585 N N . PRO A 1 321 ? -22.431 -1.975 -1.062 1.00 85.31 321 PRO A N 1
ATOM 2586 C CA . PRO A 1 321 ? -23.643 -1.605 -0.323 1.00 85.31 321 PRO A CA 1
ATOM 2587 C C . PRO A 1 321 ? -24.266 -2.740 0.491 1.00 85.31 321 PRO A C 1
ATOM 2589 O O . PRO A 1 321 ? -24.755 -2.512 1.592 1.00 85.31 321 PRO A O 1
ATOM 2592 N N . ASP A 1 322 ? -24.135 -3.971 0.002 1.00 86.12 322 ASP A N 1
ATOM 2593 C CA . ASP A 1 322 ? -24.576 -5.198 0.670 1.00 86.12 322 ASP A CA 1
ATOM 2594 C C . ASP A 1 322 ? -23.793 -5.550 1.953 1.00 86.12 322 ASP A C 1
ATOM 2596 O O . ASP A 1 322 ? -24.217 -6.414 2.716 1.00 86.12 322 ASP A O 1
ATOM 2600 N N . ASN A 1 323 ? -22.655 -4.891 2.212 1.00 86.31 323 ASN A N 1
ATOM 2601 C CA . ASN A 1 323 ? -21.729 -5.170 3.317 1.00 86.31 323 ASN A CA 1
ATOM 2602 C C . ASN A 1 323 ? -21.198 -6.619 3.365 1.00 86.31 323 ASN A C 1
ATOM 2604 O O . ASN A 1 323 ? -20.626 -7.024 4.379 1.00 86.31 323 ASN A O 1
ATOM 2608 N N . ILE A 1 324 ? -21.332 -7.397 2.285 1.00 88.25 324 ILE A N 1
ATOM 2609 C CA . ILE A 1 324 ? -20.872 -8.789 2.230 1.00 88.25 324 ILE A CA 1
ATOM 2610 C C . ILE A 1 324 ? -19.369 -8.803 1.901 1.00 88.25 324 ILE A C 1
ATOM 2612 O O . ILE A 1 324 ? -18.953 -8.281 0.862 1.00 88.25 324 ILE A O 1
ATOM 2616 N N . PRO A 1 325 ? -18.501 -9.372 2.758 1.00 89.12 325 PRO A N 1
ATOM 2617 C CA . PRO A 1 325 ? -17.076 -9.476 2.466 1.00 89.12 325 PRO A CA 1
ATOM 2618 C C . PRO A 1 325 ? -16.781 -10.647 1.513 1.00 89.12 325 PRO A C 1
ATOM 2620 O O . PRO A 1 325 ? -17.436 -11.686 1.562 1.00 89.12 325 PRO A O 1
ATOM 2623 N N . ALA A 1 326 ? -15.727 -10.533 0.697 1.00 88.81 326 ALA A N 1
ATOM 2624 C CA . ALA A 1 326 ? -15.284 -11.618 -0.194 1.00 88.81 326 ALA A CA 1
ATOM 2625 C C . ALA A 1 326 ? -14.913 -12.904 0.557 1.00 88.81 326 ALA A C 1
ATOM 2627 O O . ALA A 1 326 ? -15.033 -14.006 0.034 1.00 88.81 326 ALA A O 1
ATOM 2628 N N . GLU A 1 327 ? -14.467 -12.747 1.796 1.00 88.12 327 GLU A N 1
ATOM 2629 C CA . GLU A 1 327 ? -14.225 -13.791 2.781 1.00 88.12 327 GLU A CA 1
ATOM 2630 C C . GLU A 1 327 ? -15.441 -14.690 3.038 1.00 88.12 327 GLU A C 1
ATOM 2632 O O . GLU A 1 327 ? -15.277 -15.905 3.132 1.00 88.12 327 GLU A O 1
ATOM 2637 N N . ALA A 1 328 ? -16.647 -14.114 3.105 1.00 87.12 328 ALA A N 1
ATOM 2638 C CA . ALA A 1 328 ? -17.870 -14.878 3.340 1.00 87.12 328 ALA A CA 1
ATOM 2639 C C . ALA A 1 328 ? -18.140 -15.831 2.169 1.00 87.12 328 ALA A C 1
ATOM 2641 O O . ALA A 1 328 ? -18.289 -17.030 2.383 1.00 87.12 328 ALA A O 1
ATOM 2642 N N . LEU A 1 329 ? -18.060 -15.324 0.933 1.00 86.62 329 LEU A N 1
ATOM 2643 C CA . LEU A 1 329 ? -18.264 -16.119 -0.286 1.00 86.62 329 LEU A CA 1
ATOM 2644 C C . LEU A 1 329 ? -17.173 -17.177 -0.522 1.00 86.62 329 LEU A C 1
ATOM 2646 O O . LEU A 1 329 ? -17.363 -18.139 -1.258 1.00 86.62 329 LEU A O 1
ATOM 2650 N N . LYS A 1 330 ? -15.992 -16.987 0.071 1.00 87.19 330 LYS A N 1
ATOM 2651 C CA . LYS A 1 330 ? -14.855 -17.909 -0.051 1.00 87.19 330 LYS A CA 1
ATOM 2652 C C . LYS A 1 330 ? -14.788 -18.963 1.048 1.00 87.19 330 LYS A C 1
ATOM 2654 O O . LYS A 1 330 ? -13.916 -19.828 0.977 1.00 87.19 330 LYS A O 1
ATOM 2659 N N . SER A 1 331 ? -15.627 -18.856 2.075 1.00 83.31 331 SER A N 1
ATOM 2660 C CA . SER A 1 331 ? -15.591 -19.743 3.240 1.00 83.31 331 SER A CA 1
ATOM 2661 C C . SER A 1 331 ? -15.969 -21.182 2.888 1.00 83.31 331 SER A C 1
ATOM 2663 O O . SER A 1 331 ? -15.268 -22.117 3.272 1.00 83.31 331 SER A O 1
ATOM 2665 N N . ASP A 1 332 ? -17.010 -21.337 2.078 1.00 82.62 332 ASP A N 1
ATOM 2666 C CA . ASP A 1 332 ? -17.414 -22.592 1.470 1.00 82.62 332 ASP A CA 1
ATOM 2667 C C . ASP A 1 332 ? -17.786 -22.328 0.019 1.00 82.62 332 ASP A C 1
ATOM 2669 O O . ASP A 1 332 ? -18.869 -21.830 -0.283 1.00 82.62 332 ASP A O 1
ATOM 2673 N N . ILE A 1 333 ? -16.853 -22.606 -0.889 1.00 81.25 333 ILE A N 1
ATOM 2674 C CA . ILE A 1 333 ? -17.084 -22.362 -2.311 1.00 81.25 333 ILE A CA 1
ATOM 2675 C C . ILE A 1 333 ? -18.197 -23.278 -2.813 1.00 81.25 333 ILE A C 1
ATOM 2677 O O . ILE A 1 333 ? -18.988 -22.833 -3.630 1.00 81.25 333 ILE A O 1
ATOM 2681 N N . GLU A 1 334 ? -18.299 -24.510 -2.317 1.00 75.94 334 GLU A N 1
ATOM 2682 C CA . GLU A 1 334 ? -19.273 -25.471 -2.833 1.00 75.94 334 GLU A CA 1
ATOM 2683 C C . GLU A 1 334 ? -20.695 -25.048 -2.466 1.00 75.94 334 GLU A C 1
ATOM 2685 O O . GLU A 1 334 ? -21.562 -24.989 -3.329 1.00 75.94 334 GLU A O 1
ATOM 2690 N N . VAL A 1 335 ? -20.904 -24.607 -1.226 1.00 72.56 335 VAL A N 1
ATOM 2691 C CA . VAL A 1 335 ? -22.219 -24.116 -0.791 1.00 72.56 335 VAL A CA 1
ATOM 2692 C C . VAL A 1 335 ? -22.525 -22.721 -1.332 1.00 72.56 335 VAL A C 1
ATOM 2694 O O . VAL A 1 335 ? -23.655 -22.436 -1.718 1.00 72.56 335 VAL A O 1
ATOM 2697 N N . THR A 1 336 ? -21.529 -21.840 -1.439 1.00 71.94 336 THR A N 1
ATOM 2698 C CA . THR A 1 336 ? -21.721 -20.514 -2.058 1.00 71.94 336 THR A CA 1
ATOM 2699 C C . THR A 1 336 ? -21.980 -20.629 -3.557 1.00 71.94 336 THR A C 1
ATOM 2701 O O . THR A 1 336 ? -22.596 -19.749 -4.155 1.00 71.94 336 THR A O 1
ATOM 2704 N N . THR A 1 337 ? -21.576 -21.740 -4.175 1.00 67.69 337 THR A N 1
ATOM 2705 C CA . THR A 1 337 ? -21.960 -22.047 -5.546 1.00 67.69 337 THR A CA 1
ATOM 2706 C C . THR A 1 337 ? -23.471 -22.256 -5.660 1.00 67.69 337 THR A C 1
ATOM 2708 O O . THR A 1 337 ? -23.966 -22.165 -6.758 1.00 67.69 337 THR A O 1
ATOM 2711 N N . ASN A 1 338 ? -24.266 -22.341 -4.590 1.00 63.81 338 ASN A N 1
ATOM 2712 C CA . ASN A 1 338 ? -25.731 -22.247 -4.703 1.00 63.81 338 ASN A CA 1
ATOM 2713 C C . ASN A 1 338 ? -26.231 -20.860 -5.176 1.00 63.81 338 ASN A C 1
ATOM 2715 O O . ASN A 1 338 ? -27.332 -20.767 -5.713 1.00 63.81 338 ASN A O 1
ATOM 2719 N N . ILE A 1 339 ? -25.403 -19.802 -5.103 1.00 64.94 339 ILE A N 1
ATOM 2720 C CA . ILE A 1 339 ? -25.634 -18.514 -5.802 1.00 64.94 339 ILE A CA 1
ATOM 2721 C C . ILE A 1 339 ? -25.652 -18.704 -7.339 1.00 64.94 339 ILE A C 1
ATOM 2723 O O . ILE A 1 339 ? -26.136 -17.846 -8.071 1.00 64.94 339 ILE A O 1
ATOM 2727 N N . PHE A 1 340 ? -25.174 -19.847 -7.844 1.00 65.12 340 PHE A N 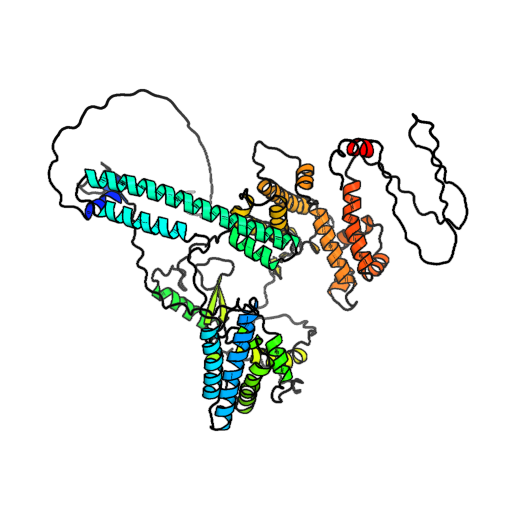1
ATOM 2728 C CA . PHE A 1 340 ? -25.270 -20.278 -9.241 1.00 65.12 340 PHE A CA 1
ATOM 2729 C C . PHE A 1 340 ? -26.683 -20.184 -9.802 1.00 65.12 340 PHE A C 1
ATOM 2731 O O . PHE A 1 340 ? -26.842 -19.688 -10.912 1.00 65.12 340 PHE A O 1
ATOM 2738 N N . HIS A 1 341 ? -27.696 -20.611 -9.041 1.00 70.38 341 HIS A N 1
ATOM 2739 C CA . HIS A 1 341 ? -29.083 -20.544 -9.497 1.00 70.38 341 HIS A CA 1
ATOM 2740 C C . HIS A 1 341 ? -29.508 -19.099 -9.764 1.00 70.38 341 HIS A C 1
ATOM 2742 O O . HIS A 1 341 ? -30.095 -18.824 -10.799 1.00 70.38 341 HIS A O 1
ATOM 2748 N N . LEU A 1 342 ? -29.093 -18.155 -8.914 1.00 74.25 342 LEU A N 1
ATOM 2749 C CA . LEU A 1 342 ? -29.353 -16.736 -9.143 1.00 74.25 342 LEU A CA 1
ATOM 2750 C C . LEU A 1 342 ? -28.662 -16.232 -10.418 1.00 74.25 342 LEU A C 1
ATOM 2752 O O . LEU A 1 342 ? -29.296 -15.566 -11.220 1.00 74.25 342 LEU A O 1
ATOM 2756 N N . ILE A 1 343 ? -27.385 -16.568 -10.639 1.00 78.31 343 ILE A N 1
ATOM 2757 C CA . ILE A 1 343 ? -26.651 -16.130 -11.843 1.00 78.31 343 ILE A CA 1
ATOM 2758 C C . ILE A 1 343 ? -27.235 -16.750 -13.119 1.00 78.31 343 ILE A C 1
ATOM 2760 O O . ILE A 1 343 ? -27.257 -16.096 -14.160 1.00 78.31 343 ILE A O 1
ATOM 2764 N N . LYS A 1 344 ? -27.702 -17.998 -13.050 1.00 79.19 344 LYS A N 1
ATOM 2765 C CA . LYS A 1 344 ? -28.375 -18.660 -14.164 1.00 79.19 344 LYS A CA 1
ATOM 2766 C C . LYS A 1 344 ? -29.711 -17.977 -14.474 1.00 79.19 344 LYS A C 1
ATOM 2768 O O . LYS A 1 344 ? -29.914 -17.586 -15.616 1.00 79.19 344 LYS A O 1
ATOM 2773 N N . ASN A 1 345 ? -30.550 -17.744 -13.466 1.00 78.06 345 ASN A N 1
ATOM 2774 C CA . ASN A 1 345 ? -31.826 -17.048 -13.641 1.00 78.06 345 ASN A CA 1
ATOM 2775 C C . ASN A 1 345 ? -31.619 -15.615 -14.155 1.00 78.06 345 ASN A C 1
ATOM 2777 O O . ASN A 1 345 ? -32.327 -15.182 -15.047 1.00 78.06 345 ASN A O 1
ATOM 2781 N N . MET A 1 346 ? -30.589 -14.901 -13.685 1.00 82.38 346 MET A N 1
ATOM 2782 C CA . MET A 1 346 ? -30.196 -13.594 -14.236 1.00 82.38 346 MET A CA 1
ATOM 2783 C C . MET A 1 346 ? -29.875 -13.643 -15.731 1.00 82.38 346 MET A C 1
ATOM 2785 O O . MET A 1 346 ? -30.136 -12.683 -16.451 1.00 82.38 346 MET A O 1
ATOM 2789 N N . TRP A 1 347 ? -29.243 -14.731 -16.174 1.00 85.19 347 TRP A N 1
ATOM 2790 C CA . TRP A 1 347 ? -28.886 -14.937 -17.574 1.00 85.19 347 TRP A CA 1
ATOM 2791 C C . TRP A 1 347 ? -30.114 -15.238 -18.437 1.00 85.19 347 TRP A C 1
ATOM 2793 O O . TRP A 1 347 ? -30.156 -14.818 -19.585 1.00 85.19 347 TRP A O 1
ATOM 2803 N N . GLU A 1 348 ? -31.094 -15.961 -17.890 1.00 83.12 348 GLU A N 1
ATOM 2804 C CA . GLU A 1 348 ? -32.313 -16.382 -18.596 1.00 83.12 348 GLU A CA 1
ATOM 2805 C C . GLU A 1 348 ? -33.414 -15.305 -18.579 1.00 83.12 348 GLU A C 1
ATOM 2807 O O . GLU A 1 348 ? -34.098 -15.115 -19.578 1.00 83.12 348 GLU A O 1
ATOM 2812 N N . GLU A 1 349 ? -33.572 -14.583 -17.468 1.00 83.44 349 GLU A N 1
ATOM 2813 C CA . GLU A 1 349 ? -34.613 -13.561 -17.260 1.00 83.44 349 GLU A CA 1
ATOM 2814 C C . GLU A 1 349 ? -34.145 -12.137 -17.611 1.00 83.44 349 GLU A C 1
ATOM 2816 O O . GLU A 1 349 ? -34.940 -11.197 -17.584 1.00 83.44 349 GLU A O 1
ATOM 2821 N N . GLU A 1 350 ? -32.846 -11.951 -17.872 1.00 84.69 350 GLU A N 1
ATOM 2822 C CA . GLU A 1 350 ? -32.201 -10.651 -18.127 1.00 84.69 350 GLU A CA 1
ATOM 2823 C C . GLU A 1 350 ? -32.412 -9.606 -17.007 1.00 84.69 350 GLU A C 1
ATOM 2825 O O . GLU A 1 350 ? -32.242 -8.397 -17.195 1.00 84.69 350 GLU A O 1
ATOM 2830 N N . GLN A 1 351 ? -32.745 -10.064 -15.797 1.00 84.12 351 GLN A N 1
ATOM 2831 C CA . GLN A 1 351 ? -32.901 -9.230 -14.605 1.00 84.12 351 GLN A CA 1
ATOM 2832 C C . GLN A 1 351 ? -31.641 -9.267 -13.731 1.00 84.12 351 GLN A C 1
ATOM 2834 O O . GLN A 1 351 ? -30.960 -10.280 -13.616 1.00 84.12 351 GLN A O 1
ATOM 2839 N N . VAL A 1 352 ? -31.319 -8.144 -13.081 1.00 85.25 352 VAL A N 1
ATOM 2840 C CA . VAL A 1 352 ? -30.159 -7.985 -12.177 1.00 85.25 352 VAL A CA 1
ATOM 2841 C C . VAL A 1 352 ? -30.651 -7.367 -10.864 1.00 85.25 352 VAL A C 1
ATOM 2843 O O . VAL A 1 352 ? -31.413 -6.395 -10.962 1.00 85.25 352 VAL A O 1
ATOM 2846 N N . PRO A 1 353 ? -30.206 -7.826 -9.667 1.00 87.25 353 PRO A N 1
ATOM 2847 C CA . PRO A 1 353 ? -30.737 -7.303 -8.414 1.00 87.25 353 PRO A CA 1
ATOM 2848 C C . PRO A 1 353 ? -30.389 -5.828 -8.268 1.00 87.25 353 PRO A C 1
ATOM 2850 O O . PRO A 1 353 ? -29.307 -5.396 -8.693 1.00 87.25 353 PRO A O 1
ATOM 2853 N N . MET A 1 354 ? -31.259 -5.050 -7.629 1.00 85.44 354 MET A N 1
ATOM 2854 C CA . MET A 1 354 ? -31.044 -3.601 -7.520 1.00 85.44 354 MET A CA 1
ATOM 2855 C C . MET A 1 354 ? -29.741 -3.264 -6.775 1.00 85.44 354 MET A C 1
ATOM 2857 O O . MET A 1 354 ? -28.962 -2.416 -7.212 1.00 85.44 354 MET A O 1
ATOM 2861 N N . ASP A 1 355 ? -29.419 -4.033 -5.731 1.00 83.69 355 ASP A N 1
ATOM 2862 C CA . ASP A 1 355 ? -28.159 -3.935 -4.978 1.00 83.69 355 ASP A CA 1
ATOM 2863 C C . ASP A 1 355 ? -26.894 -4.045 -5.850 1.00 83.69 355 ASP A C 1
ATOM 2865 O O . ASP A 1 355 ? -25.821 -3.574 -5.463 1.00 83.69 355 ASP A O 1
ATOM 2869 N N . TRP A 1 356 ? -26.976 -4.735 -6.994 1.00 87.56 356 TRP A N 1
ATOM 2870 C CA . TRP A 1 356 ? -25.840 -4.936 -7.899 1.00 87.56 356 TRP A CA 1
ATOM 2871 C C . TRP A 1 356 ? -25.712 -3.796 -8.915 1.00 87.56 356 TRP A C 1
ATOM 2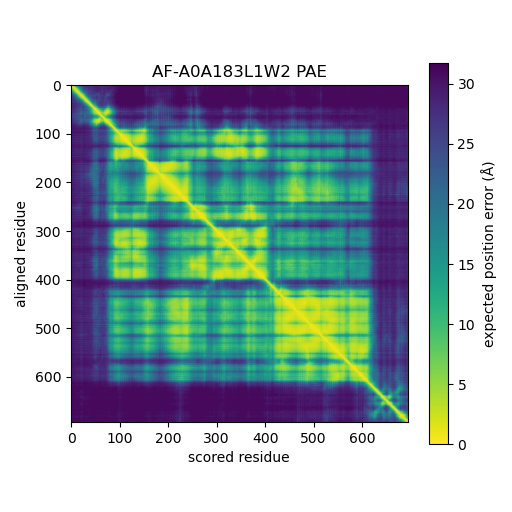873 O O . TRP A 1 356 ? -24.633 -3.617 -9.487 1.00 87.56 356 TRP A O 1
ATOM 2883 N N . LYS A 1 357 ? -26.785 -3.019 -9.112 1.00 87.62 357 LYS A N 1
ATOM 2884 C CA . LYS A 1 357 ? -26.814 -1.795 -9.926 1.00 87.62 357 LYS A CA 1
ATOM 2885 C C . LYS A 1 357 ? -26.297 -0.584 -9.141 1.00 87.62 357 LYS A C 1
ATOM 2887 O O . LYS A 1 357 ? -25.802 0.371 -9.736 1.00 87.62 357 LYS A O 1
ATOM 2892 N N . GLU A 1 358 ? -26.349 -0.642 -7.812 1.00 88.00 358 GLU A N 1
ATOM 2893 C CA . GLU A 1 358 ? -25.872 0.416 -6.924 1.00 88.00 358 GLU A CA 1
ATOM 2894 C C . GLU A 1 358 ? -24.432 0.201 -6.422 1.00 88.00 358 GLU A C 1
ATOM 2896 O O . GLU A 1 358 ? -23.877 -0.902 -6.386 1.00 88.00 358 GLU A O 1
ATOM 2901 N N . GLY A 1 359 ? -23.783 1.287 -5.994 1.00 88.69 359 GLY A N 1
ATOM 2902 C CA . GLY A 1 359 ? -22.428 1.220 -5.460 1.00 88.69 359 GLY A CA 1
ATOM 2903 C C . GLY A 1 359 ? -22.026 2.438 -4.639 1.00 88.69 359 GLY A C 1
ATOM 2904 O O . GLY A 1 359 ? -22.432 3.566 -4.903 1.00 88.69 359 GLY A O 1
ATOM 2905 N N . HIS A 1 360 ? -21.158 2.227 -3.649 1.00 88.00 360 HIS A N 1
ATOM 2906 C CA . HIS A 1 360 ? -20.647 3.320 -2.821 1.00 88.00 360 HIS A CA 1
ATOM 2907 C C . HIS A 1 360 ? -19.487 4.042 -3.508 1.00 88.00 360 HIS A C 1
ATOM 2909 O O . HIS A 1 360 ? -18.415 3.460 -3.702 1.00 88.00 360 HIS A O 1
ATOM 2915 N N . LEU A 1 361 ? -19.649 5.330 -3.805 1.00 88.00 361 LEU A N 1
ATOM 2916 C CA . LEU A 1 361 ? -18.600 6.135 -4.423 1.00 88.00 361 LEU A CA 1
ATOM 2917 C C . LEU A 1 361 ? -17.580 6.645 -3.394 1.00 88.00 361 LEU A C 1
ATOM 2919 O O . LEU A 1 361 ? -17.862 7.498 -2.554 1.00 88.00 361 LEU A O 1
ATOM 2923 N N . ILE A 1 362 ? -16.347 6.146 -3.483 1.00 88.12 362 ILE A N 1
ATOM 2924 C CA . ILE A 1 362 ? -15.235 6.534 -2.614 1.00 88.12 362 ILE A CA 1
ATOM 2925 C C . ILE A 1 362 ? -14.271 7.443 -3.369 1.00 88.12 362 ILE A C 1
ATOM 2927 O O . ILE A 1 362 ? -13.636 7.039 -4.344 1.00 88.12 362 ILE A O 1
ATOM 2931 N N . LYS A 1 363 ? -14.088 8.666 -2.865 1.00 88.31 363 LYS A N 1
ATOM 2932 C CA . LYS A 1 363 ? -13.088 9.604 -3.388 1.00 88.31 363 LYS A CA 1
ATOM 2933 C C . LYS A 1 363 ? -11.689 9.283 -2.859 1.00 88.31 363 LYS A C 1
ATOM 2935 O O . LYS A 1 363 ? -11.458 9.205 -1.653 1.00 88.31 363 LYS A O 1
ATOM 2940 N N . ILE A 1 364 ? -10.728 9.145 -3.767 1.00 87.62 364 ILE A N 1
ATOM 2941 C CA . ILE A 1 364 ? -9.313 8.917 -3.457 1.00 87.62 364 ILE A CA 1
ATOM 2942 C C . ILE A 1 364 ? -8.485 10.084 -3.994 1.00 87.62 364 ILE A C 1
ATOM 2944 O O . ILE A 1 364 ? -8.567 10.378 -5.186 1.00 87.62 364 ILE A O 1
ATOM 2948 N N . PRO A 1 365 ? -7.658 10.746 -3.167 1.00 86.25 365 PRO A N 1
ATOM 2949 C CA . PRO A 1 365 ? -6.863 11.877 -3.625 1.00 86.25 365 PRO A CA 1
ATOM 2950 C C . PRO A 1 365 ? -5.803 11.438 -4.646 1.00 86.25 365 PRO A C 1
ATOM 2952 O O . PRO A 1 365 ? -5.011 10.526 -4.394 1.00 86.25 365 PRO A O 1
ATOM 2955 N N . LYS A 1 366 ? -5.763 12.131 -5.786 1.00 86.06 366 LYS A N 1
ATOM 2956 C CA . LYS A 1 366 ? -4.672 12.107 -6.766 1.00 86.06 366 LYS A CA 1
ATOM 2957 C C . LYS A 1 366 ? -3.619 13.161 -6.392 1.00 86.06 366 LYS A C 1
ATOM 2959 O O . LYS A 1 366 ? -3.719 13.872 -5.389 1.00 86.06 366 LYS A O 1
ATOM 2964 N N . LYS A 1 367 ? -2.555 13.239 -7.192 1.00 78.44 367 LYS A N 1
ATOM 2965 C CA . LYS A 1 367 ? -1.549 14.302 -7.078 1.00 78.44 367 LYS A CA 1
ATOM 2966 C C . LYS A 1 367 ? -2.182 15.639 -7.483 1.00 78.44 367 LYS A C 1
ATOM 2968 O O . LYS A 1 367 ? -2.861 15.689 -8.496 1.00 78.44 367 LYS A O 1
ATOM 2973 N N . GLY A 1 368 ? -1.904 16.701 -6.729 1.00 83.62 368 GLY A N 1
ATOM 2974 C CA . GLY A 1 368 ? -2.373 18.054 -7.032 1.00 83.62 368 GLY A CA 1
ATOM 2975 C C . GLY A 1 368 ? -2.909 18.778 -5.800 1.00 83.62 368 GLY A C 1
ATOM 2976 O O . GLY A 1 368 ? -2.686 18.348 -4.663 1.00 83.62 368 GLY A O 1
ATOM 2977 N N . ASP A 1 369 ? -3.603 19.886 -6.042 1.00 83.12 369 ASP A N 1
ATOM 2978 C CA . ASP A 1 369 ? -4.328 20.638 -5.021 1.00 83.12 369 ASP A CA 1
ATOM 2979 C C . ASP A 1 369 ? -5.569 19.855 -4.569 1.00 83.12 369 ASP A C 1
ATOM 2981 O O . ASP A 1 369 ? -6.499 19.646 -5.347 1.00 83.12 369 ASP A O 1
ATOM 2985 N N . GLN A 1 370 ? -5.573 19.434 -3.303 1.00 85.56 370 GLN A N 1
ATOM 2986 C CA . GLN A 1 370 ? -6.652 18.653 -2.688 1.00 85.56 370 GLN A CA 1
ATOM 2987 C C . GLN A 1 370 ? -7.944 19.457 -2.472 1.00 85.56 370 GLN A C 1
ATOM 2989 O O . GLN A 1 370 ? -8.941 18.880 -2.063 1.00 85.56 370 GLN A O 1
ATOM 2994 N N . SER A 1 371 ? -7.950 20.766 -2.743 1.00 86.56 371 SER A N 1
ATOM 2995 C CA . SER A 1 371 ? -9.192 21.548 -2.759 1.00 86.56 371 SER A CA 1
ATOM 2996 C C . SER A 1 371 ? -9.992 21.393 -4.063 1.00 86.56 371 SER A C 1
ATOM 2998 O O . SER A 1 371 ? -11.183 21.674 -4.075 1.00 86.56 371 SER A O 1
ATOM 3000 N N . LYS A 1 372 ? -9.384 20.912 -5.160 1.00 89.31 372 LYS A N 1
ATOM 3001 C CA . LYS A 1 372 ? -10.062 20.749 -6.460 1.00 89.31 372 LYS A CA 1
ATOM 3002 C C . LYS A 1 372 ? -10.611 19.329 -6.638 1.00 89.31 372 LYS A C 1
ATOM 3004 O O . LYS A 1 372 ? -9.846 18.369 -6.525 1.00 89.31 372 LYS A O 1
ATOM 3009 N N . CYS A 1 373 ? -11.884 19.193 -7.026 1.00 88.06 373 CYS A N 1
ATOM 3010 C CA . CYS A 1 373 ? -12.524 17.890 -7.269 1.00 88.06 373 CYS A CA 1
ATOM 3011 C C . CYS A 1 373 ? -11.801 17.052 -8.339 1.00 88.06 373 CYS A C 1
ATOM 3013 O O . CYS A 1 373 ? -11.584 15.858 -8.137 1.00 88.06 373 CYS A O 1
ATOM 3015 N N . GLY A 1 374 ? -11.303 17.690 -9.409 1.00 88.00 374 GLY A N 1
ATOM 3016 C CA . GLY A 1 374 ? -10.544 17.033 -10.487 1.00 88.00 374 GLY A CA 1
ATOM 3017 C C . GLY A 1 374 ? -9.298 16.260 -10.031 1.00 88.00 374 GLY A C 1
ATOM 3018 O O . GLY A 1 374 ? -8.881 15.288 -10.666 1.00 88.00 374 GLY A O 1
ATOM 3019 N N . ASN A 1 375 ? -8.734 16.626 -8.875 1.00 90.25 375 ASN A N 1
ATOM 3020 C CA . ASN A 1 375 ? -7.592 15.940 -8.271 1.00 90.25 375 ASN A CA 1
ATOM 3021 C C . ASN A 1 375 ? -8.008 14.752 -7.396 1.00 90.25 375 ASN A C 1
ATOM 3023 O O . ASN A 1 375 ? -7.238 14.317 -6.540 1.00 90.25 375 ASN A O 1
ATOM 3027 N N . TYR A 1 376 ? -9.199 14.198 -7.607 1.00 89.94 376 TYR A N 1
ATOM 3028 C CA . TYR A 1 376 ? -9.662 12.976 -6.968 1.00 89.94 376 TYR A CA 1
ATOM 3029 C C . TYR A 1 376 ? -10.009 11.918 -8.011 1.00 89.94 376 TYR A C 1
ATOM 3031 O O . TYR A 1 376 ? -10.258 12.181 -9.187 1.00 89.94 376 TYR A O 1
ATOM 3039 N N . ARG A 1 377 ? -9.932 10.664 -7.583 1.00 88.31 377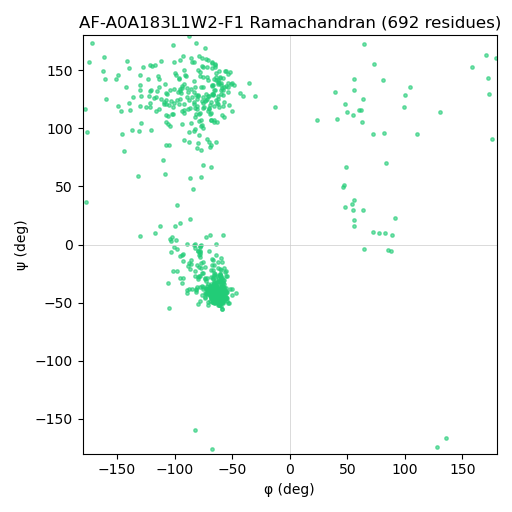 ARG A N 1
ATOM 3040 C CA . ARG A 1 377 ? -10.425 9.504 -8.313 1.00 88.31 377 ARG A CA 1
ATOM 3041 C C . ARG A 1 377 ? -11.670 9.009 -7.597 1.00 88.31 377 ARG A C 1
ATOM 3043 O O . ARG A 1 377 ? -11.578 8.703 -6.411 1.00 88.31 377 ARG A O 1
ATOM 3050 N N . GLY A 1 378 ? -12.785 8.909 -8.307 1.00 89.62 378 GLY A N 1
ATOM 3051 C CA . GLY A 1 378 ? -13.934 8.138 -7.846 1.00 89.62 378 GLY A CA 1
ATOM 3052 C C . GLY A 1 378 ? -13.639 6.653 -8.015 1.00 89.62 378 GLY A C 1
ATOM 3053 O O . GLY A 1 378 ? -13.198 6.230 -9.084 1.00 89.62 378 GLY A O 1
ATOM 3054 N N . ILE A 1 379 ? -13.800 5.876 -6.948 1.00 90.69 379 ILE A N 1
ATOM 3055 C CA . ILE A 1 379 ? -13.833 4.416 -7.008 1.00 90.69 379 ILE A CA 1
ATOM 3056 C C . ILE A 1 379 ? -15.169 3.967 -6.443 1.00 90.69 379 ILE A C 1
ATOM 3058 O O . ILE A 1 379 ? -15.437 4.190 -5.264 1.00 90.69 379 ILE A O 1
ATOM 3062 N N . THR A 1 380 ? -15.968 3.304 -7.266 1.00 89.81 380 THR A N 1
ATOM 3063 C CA . THR A 1 380 ? -17.234 2.712 -6.841 1.00 89.81 380 THR A CA 1
ATOM 3064 C C . THR A 1 380 ? -16.978 1.343 -6.218 1.00 89.81 380 THR A C 1
ATOM 3066 O O . THR A 1 380 ? -16.366 0.465 -6.831 1.00 89.81 380 THR A O 1
ATOM 3069 N N . LEU A 1 381 ? -17.408 1.159 -4.972 1.00 89.94 381 LEU A N 1
ATOM 3070 C CA . LEU A 1 381 ? -17.437 -0.143 -4.317 1.00 89.94 381 LEU A CA 1
ATOM 3071 C C . LEU A 1 381 ? -18.751 -0.832 -4.680 1.00 89.94 381 LEU A C 1
ATOM 3073 O O . LEU A 1 381 ? -19.799 -0.459 -4.162 1.00 89.94 381 LEU A O 1
ATOM 3077 N N . LEU A 1 382 ? -18.662 -1.812 -5.577 1.00 90.94 382 LEU A N 1
ATOM 3078 C CA . LEU A 1 382 ? -19.774 -2.666 -6.002 1.00 90.94 382 LEU A CA 1
ATOM 3079 C C . LEU A 1 382 ? -19.953 -3.866 -5.065 1.00 90.94 382 LEU A C 1
ATOM 3081 O O . LEU A 1 382 ? -18.993 -4.259 -4.384 1.00 90.94 382 LEU A O 1
ATOM 3085 N N . SER A 1 383 ? -21.145 -4.471 -5.097 1.00 89.75 383 SER A N 1
ATOM 3086 C CA . SER A 1 383 ? -21.431 -5.771 -4.474 1.00 89.75 383 SER A CA 1
ATOM 3087 C C . SER A 1 383 ? -20.366 -6.807 -4.842 1.00 89.75 383 SER A C 1
ATOM 3089 O O . SER A 1 383 ? -19.919 -6.898 -5.992 1.00 89.75 383 SER A O 1
ATOM 3091 N N . VAL A 1 384 ? -19.937 -7.603 -3.861 1.00 89.38 384 VAL A N 1
ATOM 3092 C CA . VAL A 1 384 ? -18.962 -8.668 -4.123 1.00 89.38 384 VAL A CA 1
ATOM 3093 C C . VAL A 1 384 ? -19.587 -9.781 -4.962 1.00 89.38 384 VAL A C 1
ATOM 3095 O O . VAL A 1 384 ? -18.912 -10.300 -5.850 1.00 89.38 384 VAL A O 1
ATOM 3098 N N . SER A 1 385 ? -20.869 -10.085 -4.755 1.00 87.50 385 SER A N 1
ATOM 3099 C CA . SER A 1 385 ? -21.607 -11.055 -5.568 1.00 87.50 385 SER A CA 1
ATOM 3100 C C . SER A 1 385 ? -21.710 -10.591 -7.025 1.00 87.50 385 SER A C 1
ATOM 3102 O O . SER A 1 385 ? -21.330 -11.333 -7.928 1.00 87.50 385 SER A O 1
ATOM 3104 N N . GLY A 1 386 ? -22.028 -9.313 -7.266 1.00 89.00 386 GLY A N 1
ATOM 3105 C CA . GLY A 1 386 ? -21.987 -8.735 -8.617 1.00 89.00 386 GLY A CA 1
ATOM 3106 C C . GLY A 1 386 ? -20.595 -8.775 -9.271 1.00 89.00 386 GLY A C 1
ATOM 3107 O O . GLY A 1 386 ? -20.462 -8.947 -10.483 1.00 89.00 386 GLY A O 1
ATOM 3108 N N . LYS A 1 387 ? -19.506 -8.687 -8.494 1.00 89.81 387 LYS A N 1
ATOM 3109 C CA . LYS A 1 387 ? -18.140 -8.888 -9.022 1.00 89.81 387 LYS A CA 1
ATOM 3110 C C . LYS A 1 387 ? -17.858 -10.335 -9.445 1.00 89.81 387 LYS A C 1
ATOM 3112 O O . LYS A 1 387 ? -17.006 -10.516 -10.315 1.00 89.81 387 LYS A O 1
ATOM 3117 N N . VAL A 1 388 ? -18.517 -11.338 -8.851 1.00 88.88 388 VAL A N 1
ATOM 3118 C CA . VAL A 1 388 ? -18.439 -12.739 -9.314 1.00 88.88 388 VAL A CA 1
ATOM 3119 C C . VAL A 1 388 ? -19.002 -12.820 -10.728 1.00 88.88 388 VAL A C 1
ATOM 3121 O O . VAL A 1 388 ? -18.311 -13.292 -11.626 1.00 88.88 388 VAL A O 1
ATOM 3124 N N . PHE A 1 389 ? -20.197 -12.270 -10.943 1.00 88.88 389 PHE A N 1
ATOM 3125 C CA . PHE A 1 389 ? -20.848 -12.238 -12.253 1.00 88.88 389 PHE A CA 1
ATOM 3126 C C . PHE A 1 389 ? -19.991 -11.527 -13.310 1.00 88.88 389 PHE A C 1
ATOM 3128 O O . PHE A 1 389 ? -19.634 -12.107 -14.335 1.00 88.88 389 PHE A O 1
ATOM 3135 N N . ASN A 1 390 ? -19.512 -10.319 -12.998 1.00 90.06 390 ASN A N 1
ATOM 3136 C CA . ASN A 1 390 ? -18.611 -9.568 -13.878 1.00 90.06 390 ASN A CA 1
ATOM 3137 C C . ASN A 1 390 ? -17.306 -10.320 -14.200 1.00 90.06 390 ASN A C 1
ATOM 3139 O O . ASN A 1 390 ? -16.701 -10.109 -15.251 1.00 90.06 390 ASN A O 1
ATOM 3143 N N . ARG A 1 391 ? -16.833 -11.190 -13.297 1.00 90.81 391 ARG A N 1
ATOM 3144 C CA . ARG A 1 391 ? -15.645 -12.013 -13.539 1.00 90.81 391 ARG A CA 1
ATOM 3145 C C . ARG A 1 391 ? -15.919 -13.130 -14.543 1.00 90.81 391 ARG A C 1
ATOM 3147 O O . ARG A 1 391 ? -15.032 -13.399 -15.349 1.00 90.81 391 ARG A O 1
ATOM 3154 N N . VAL A 1 392 ? -17.095 -13.753 -14.492 1.00 89.12 392 VAL A N 1
ATOM 3155 C CA . VAL A 1 392 ? -17.519 -14.764 -15.473 1.00 89.12 392 VAL A CA 1
ATOM 3156 C C . VAL A 1 392 ? -17.559 -14.137 -16.866 1.00 89.12 392 VAL A C 1
ATOM 3158 O O . VAL A 1 392 ? -16.851 -14.604 -17.756 1.00 89.12 392 VAL A O 1
ATOM 3161 N N . LEU A 1 393 ? -18.256 -13.003 -17.008 1.00 89.06 393 LEU A N 1
ATOM 3162 C CA . LEU A 1 393 ? -18.313 -12.233 -18.256 1.00 89.06 393 LEU A CA 1
ATOM 3163 C C . LEU A 1 393 ? -16.918 -11.894 -18.785 1.00 89.06 393 LEU A C 1
ATOM 3165 O O . LEU A 1 393 ? -16.583 -12.187 -19.932 1.00 89.06 393 LEU A O 1
ATOM 3169 N N . LEU A 1 394 ? -16.063 -11.335 -17.922 1.00 89.00 394 LEU A N 1
ATOM 3170 C CA . LEU A 1 394 ? -14.697 -10.995 -18.299 1.00 89.00 394 LEU A CA 1
ATOM 3171 C C . LEU A 1 394 ? -13.927 -12.219 -18.798 1.00 89.00 394 LEU A C 1
ATOM 3173 O O . LEU A 1 394 ? -13.220 -12.097 -19.787 1.00 89.00 394 LEU A O 1
ATOM 3177 N N . ASN A 1 395 ? -14.029 -13.371 -18.133 1.00 88.00 395 ASN A N 1
ATOM 3178 C CA . ASN A 1 395 ? -13.281 -14.565 -18.524 1.00 88.00 395 ASN A CA 1
ATOM 3179 C C . ASN A 1 395 ? -13.699 -15.079 -19.911 1.00 88.00 395 ASN A C 1
ATOM 3181 O O . ASN A 1 395 ? -12.819 -15.475 -20.667 1.00 88.00 395 ASN A O 1
ATOM 3185 N N . ARG A 1 396 ? -14.985 -14.987 -20.272 1.00 87.62 396 ARG A N 1
ATOM 3186 C CA . ARG A 1 396 ? -15.482 -15.355 -21.608 1.00 87.62 396 ARG A CA 1
ATOM 3187 C C . ARG A 1 396 ? -15.071 -14.363 -22.692 1.00 87.62 396 ARG A C 1
ATOM 3189 O O . ARG A 1 396 ? -14.629 -14.755 -23.765 1.00 87.62 396 ARG A O 1
ATOM 3196 N N . MET A 1 397 ? -15.159 -13.066 -22.400 1.00 84.38 397 MET A N 1
ATOM 3197 C CA . MET A 1 397 ? -14.808 -12.017 -23.364 1.00 84.38 397 MET A CA 1
ATOM 3198 C C . MET A 1 397 ? -13.298 -11.885 -23.573 1.00 84.38 397 MET A C 1
ATOM 3200 O O . MET A 1 397 ? -12.846 -11.450 -24.630 1.00 84.38 397 MET A O 1
ATOM 3204 N N . LYS A 1 398 ? -12.502 -12.211 -22.551 1.00 82.12 398 LYS A N 1
ATOM 3205 C CA . LYS A 1 398 ? -11.070 -11.919 -22.510 1.00 82.12 398 LYS A CA 1
ATOM 3206 C C . LYS A 1 398 ? -10.324 -12.482 -23.714 1.00 82.12 398 LYS A C 1
ATOM 3208 O O . LYS A 1 398 ? -9.513 -11.760 -24.284 1.00 82.12 398 LYS A O 1
ATOM 3213 N N . ASP A 1 399 ? -10.585 -13.728 -24.086 1.00 69.75 399 ASP A N 1
ATOM 3214 C CA . ASP A 1 399 ? -9.825 -14.402 -25.141 1.00 69.75 399 ASP A CA 1
ATOM 3215 C C . ASP A 1 399 ? -10.278 -13.972 -26.548 1.00 69.75 399 ASP A C 1
ATOM 3217 O O . ASP A 1 399 ? -9.463 -13.928 -27.470 1.00 69.75 399 ASP A O 1
ATOM 3221 N N . ALA A 1 400 ? -11.539 -13.548 -26.697 1.00 67.75 400 ALA A N 1
ATOM 3222 C CA . ALA A 1 400 ? -12.060 -12.966 -27.933 1.00 67.75 400 ALA A CA 1
ATOM 3223 C C . ALA A 1 400 ? -11.576 -11.519 -28.158 1.00 67.75 400 ALA A C 1
ATOM 3225 O O . ALA A 1 400 ? -11.264 -11.138 -29.285 1.00 67.75 400 ALA A O 1
ATOM 3226 N N . VAL A 1 401 ? -11.476 -10.722 -27.085 1.00 63.84 401 VAL A N 1
ATOM 3227 C CA . VAL A 1 401 ? -11.168 -9.280 -27.144 1.00 63.84 401 VAL A CA 1
ATOM 3228 C C . VAL A 1 401 ? -9.664 -8.984 -27.016 1.00 63.84 401 VAL A C 1
ATOM 3230 O O . VAL A 1 401 ? -9.180 -8.005 -27.579 1.00 63.84 401 VAL A O 1
ATOM 3233 N N . LEU A 1 402 ? -8.869 -9.819 -26.329 1.00 51.88 402 LEU A N 1
ATOM 3234 C CA . LEU A 1 402 ? -7.413 -9.622 -26.180 1.00 51.88 402 LEU A CA 1
ATOM 3235 C C . LEU A 1 402 ? -6.587 -10.171 -27.359 1.00 51.88 402 LEU A C 1
ATOM 3237 O O . LEU A 1 402 ? -5.543 -10.795 -27.157 1.00 51.88 402 LEU A O 1
ATOM 3241 N N . LYS A 1 403 ? -6.980 -9.867 -28.599 1.00 46.09 403 LYS A N 1
ATOM 3242 C CA . LYS A 1 403 ? -6.065 -9.940 -29.748 1.00 46.09 403 LYS A CA 1
ATOM 3243 C C . LYS A 1 403 ? -5.326 -8.606 -29.884 1.00 46.09 403 LYS A C 1
ATOM 3245 O O . LYS A 1 403 ? -5.766 -7.693 -30.568 1.00 46.09 403 LYS A O 1
ATOM 3250 N N . PHE A 1 404 ? -4.190 -8.482 -29.199 1.00 42.50 404 PHE A N 1
ATOM 3251 C CA . PHE A 1 404 ? -3.259 -7.368 -29.405 1.00 42.50 404 PHE A CA 1
ATOM 3252 C C . PHE A 1 404 ? -2.365 -7.665 -30.614 1.00 42.50 404 PHE A C 1
ATOM 3254 O O . PHE A 1 404 ? -1.414 -8.432 -30.486 1.00 42.50 404 PHE A O 1
ATOM 3261 N N . ASN A 1 405 ? -2.707 -7.083 -31.765 1.00 35.53 405 ASN A N 1
ATOM 3262 C CA . ASN A 1 405 ? -1.819 -6.701 -32.871 1.00 35.53 405 ASN A CA 1
ATOM 3263 C C . ASN A 1 405 ? -2.695 -6.169 -34.014 1.00 35.53 405 ASN A C 1
ATOM 3265 O O . ASN A 1 405 ? -3.135 -6.928 -34.872 1.00 35.53 405 ASN A O 1
ATOM 3269 N N . THR A 1 406 ? -2.933 -4.863 -34.025 1.00 39.28 406 THR A N 1
ATOM 3270 C CA . THR A 1 406 ? -3.240 -4.139 -35.258 1.00 39.28 406 THR A CA 1
ATOM 3271 C C . THR A 1 406 ? -2.113 -3.149 -35.491 1.00 39.28 406 THR A C 1
ATOM 3273 O O . THR A 1 406 ? -1.732 -2.387 -34.597 1.00 39.28 406 THR A O 1
ATOM 3276 N N . GLU A 1 407 ? -1.532 -3.207 -36.684 1.00 39.41 407 GLU A N 1
ATOM 3277 C CA . GLU A 1 407 ? -0.635 -2.179 -37.195 1.00 39.41 407 GLU A CA 1
ATOM 3278 C C . GLU A 1 407 ? -1.479 -0.932 -37.477 1.00 39.41 407 GLU A C 1
ATOM 3280 O O . GLU A 1 407 ? -1.958 -0.720 -38.583 1.00 39.41 407 GLU A O 1
ATOM 3285 N N . ASN A 1 408 ? -1.731 -0.121 -36.449 1.00 39.72 408 ASN A N 1
ATOM 3286 C CA . ASN A 1 408 ? -2.362 1.178 -36.647 1.00 39.72 408 ASN A CA 1
ATOM 3287 C C . ASN A 1 408 ? -1.284 2.192 -37.037 1.00 39.72 408 ASN A C 1
ATOM 3289 O O . ASN A 1 408 ? -0.599 2.745 -36.178 1.00 39.72 408 ASN A O 1
ATOM 3293 N N . SER A 1 409 ? -1.155 2.436 -38.339 1.00 40.69 409 SER A N 1
ATOM 3294 C CA . SER A 1 409 ? -0.336 3.498 -38.932 1.00 40.69 409 SER A CA 1
ATOM 3295 C C . SER A 1 409 ? -1.155 4.745 -39.291 1.00 40.69 409 SER A C 1
ATOM 3297 O O . SER A 1 409 ? -0.862 5.397 -40.289 1.00 40.69 409 SER A O 1
ATOM 3299 N N . ASN A 1 410 ? -2.183 5.078 -38.505 1.00 47.06 410 ASN A N 1
ATOM 3300 C CA . ASN A 1 410 ? -3.006 6.265 -38.748 1.00 47.06 410 ASN A CA 1
ATOM 3301 C C . ASN A 1 410 ? -2.743 7.346 -37.702 1.00 47.06 410 ASN A C 1
ATOM 3303 O O . ASN A 1 410 ? -2.643 7.073 -36.504 1.00 47.06 410 ASN A O 1
ATOM 3307 N N . THR A 1 411 ? -2.667 8.586 -38.176 1.00 47.75 411 THR A N 1
ATOM 3308 C CA . THR A 1 411 ? -2.629 9.802 -37.367 1.00 47.75 411 THR A CA 1
ATOM 3309 C C . THR A 1 411 ? -3.884 9.855 -36.497 1.00 47.75 411 THR A C 1
ATOM 3311 O O . THR A 1 411 ? -5.001 9.850 -37.010 1.00 47.75 411 THR A O 1
ATOM 3314 N N . ILE A 1 412 ? -3.712 9.858 -35.176 1.00 51.06 412 ILE A N 1
ATOM 3315 C CA . ILE A 1 412 ? -4.830 9.887 -34.230 1.00 51.06 412 ILE A CA 1
ATOM 3316 C C . ILE A 1 412 ? -5.279 11.344 -34.087 1.00 51.06 412 ILE A C 1
ATOM 3318 O O . ILE A 1 412 ? -4.560 12.158 -33.509 1.00 51.06 412 ILE A O 1
ATOM 3322 N N . THR A 1 413 ? -6.458 11.665 -34.614 1.00 54.41 413 THR A N 1
ATOM 3323 C CA . THR A 1 413 ? -7.196 12.887 -34.282 1.00 54.41 413 THR A CA 1
ATOM 3324 C C . THR A 1 413 ? -8.178 12.576 -33.154 1.00 54.41 413 THR A C 1
ATOM 3326 O O . THR A 1 413 ? -8.821 11.525 -33.140 1.00 54.41 413 THR A O 1
ATOM 3329 N N . LEU A 1 414 ? -8.261 13.460 -32.165 1.00 48.69 414 LEU A N 1
ATOM 3330 C CA . LEU A 1 414 ? -9.200 13.370 -31.046 1.00 48.69 414 LEU A CA 1
ATOM 3331 C C . LEU A 1 414 ? -10.159 14.550 -31.204 1.00 48.69 414 LEU A C 1
ATOM 3333 O O . LEU A 1 414 ? -9.714 15.688 -31.220 1.00 48.69 414 LEU A O 1
ATOM 3337 N N . ASP A 1 415 ? -11.447 14.278 -31.418 1.00 47.53 415 ASP A N 1
ATOM 3338 C CA . ASP A 1 415 ? -12.481 15.305 -31.640 1.00 47.53 415 ASP A CA 1
ATOM 3339 C C . ASP A 1 415 ? -12.179 16.291 -32.797 1.00 47.53 415 ASP A C 1
ATOM 3341 O O . ASP A 1 415 ? -12.605 17.441 -32.783 1.00 47.53 415 ASP A O 1
ATOM 3345 N N . GLY A 1 416 ? -11.449 15.841 -33.828 1.00 55.69 416 GLY A N 1
ATOM 3346 C CA . GLY A 1 416 ? -11.043 16.677 -34.969 1.00 55.69 416 GLY A CA 1
ATOM 3347 C C . GLY A 1 416 ? -9.758 17.485 -34.746 1.00 55.69 416 GLY A C 1
ATOM 3348 O O . GLY A 1 416 ? -9.257 18.088 -35.692 1.00 55.69 416 GLY A O 1
ATOM 3349 N N . GLU A 1 417 ? -9.179 17.440 -33.545 1.00 52.56 417 GLU A N 1
ATOM 3350 C CA . GLU A 1 417 ? -7.899 18.068 -33.221 1.00 52.56 417 GLU A CA 1
ATOM 3351 C C . GLU A 1 417 ? -6.741 17.069 -33.380 1.00 52.56 417 GLU A C 1
ATOM 3353 O O . GLU A 1 417 ? -6.802 15.909 -32.954 1.00 52.56 417 GLU A O 1
ATOM 3358 N N . THR A 1 418 ? -5.659 17.511 -34.021 1.00 62.59 418 THR A N 1
ATOM 3359 C CA . THR A 1 418 ? -4.391 16.774 -34.073 1.00 62.59 418 THR A CA 1
ATOM 3360 C C . THR A 1 418 ? -3.751 16.734 -32.692 1.00 62.59 418 THR A C 1
ATOM 3362 O O . THR A 1 418 ? -3.580 17.775 -32.063 1.00 62.59 418 THR A O 1
ATOM 3365 N N . LEU A 1 419 ? -3.356 15.540 -32.237 1.00 62.03 419 LEU A N 1
ATOM 3366 C CA . LEU A 1 419 ? -2.603 15.386 -30.992 1.00 62.03 419 LEU A CA 1
ATOM 3367 C C . LEU A 1 419 ? -1.314 16.219 -31.035 1.00 62.03 419 LEU A C 1
ATOM 3369 O O . LEU A 1 419 ? -0.481 16.029 -31.918 1.00 62.03 419 LEU A O 1
ATOM 3373 N N . GLU A 1 420 ? -1.159 17.119 -30.065 1.00 63.69 420 GLU A N 1
ATOM 3374 C CA . GLU A 1 420 ? 0.022 17.970 -29.947 1.00 63.69 420 GLU A CA 1
ATOM 3375 C C . GLU A 1 420 ? 1.285 17.156 -29.631 1.00 63.69 420 GLU A C 1
ATOM 3377 O O . GLU A 1 420 ? 1.315 16.334 -28.705 1.00 63.69 420 GLU A O 1
ATOM 3382 N N . ASP A 1 421 ? 2.360 17.448 -30.364 1.00 63.44 421 ASP A N 1
ATOM 3383 C CA . ASP A 1 421 ? 3.702 16.991 -30.022 1.00 63.44 421 ASP A CA 1
ATOM 3384 C C . ASP A 1 421 ? 4.177 17.706 -28.751 1.00 63.44 421 ASP A C 1
ATOM 3386 O O . ASP A 1 421 ? 4.422 18.911 -28.726 1.00 63.44 421 ASP A O 1
ATOM 3390 N N . VAL A 1 422 ? 4.323 16.944 -27.667 1.00 71.56 422 VAL A N 1
ATOM 3391 C CA . VAL A 1 422 ? 4.796 17.452 -26.374 1.00 71.56 422 VAL A CA 1
ATOM 3392 C C . VAL A 1 422 ? 6.290 17.200 -26.182 1.00 71.56 422 VAL A C 1
ATOM 3394 O O . VAL A 1 422 ? 6.767 16.070 -26.277 1.00 71.56 422 VAL A O 1
ATOM 3397 N N . GLU A 1 423 ? 7.031 18.240 -25.786 1.00 77.69 423 GLU A N 1
ATOM 3398 C CA . GLU A 1 423 ? 8.476 18.161 -25.499 1.00 77.69 423 GLU A CA 1
ATOM 3399 C C . GLU A 1 423 ? 8.825 17.175 -24.370 1.00 77.69 423 GLU A C 1
ATOM 3401 O O . GLU A 1 423 ? 9.935 16.641 -24.302 1.00 77.69 423 GLU A O 1
ATOM 3406 N N . SER A 1 424 ? 7.899 16.932 -23.437 1.00 79.44 424 SER A N 1
ATOM 3407 C CA . SER A 1 424 ? 8.071 15.908 -22.409 1.00 79.44 424 SER A CA 1
ATOM 3408 C C . SER A 1 424 ? 6.745 15.326 -21.938 1.00 79.44 424 SER A C 1
ATOM 3410 O O . SER A 1 424 ? 5.763 16.040 -21.746 1.00 79.44 424 SER A O 1
ATOM 3412 N N . PHE A 1 425 ? 6.728 14.021 -21.670 1.00 81.25 425 PHE A N 1
ATOM 3413 C CA . PHE A 1 425 ? 5.556 13.334 -21.138 1.00 81.25 425 PHE A CA 1
ATOM 3414 C C . PHE A 1 425 ? 5.938 12.277 -20.099 1.00 81.25 425 PHE A C 1
ATOM 3416 O O . PHE A 1 425 ? 7.068 11.795 -20.023 1.00 81.25 425 PHE A O 1
ATOM 3423 N N . THR A 1 426 ? 4.987 11.925 -19.231 1.00 83.12 426 THR A N 1
ATOM 3424 C CA . THR A 1 426 ? 5.189 10.876 -18.223 1.00 83.12 426 THR A CA 1
ATOM 3425 C C . THR A 1 426 ? 4.534 9.580 -18.679 1.00 83.12 426 THR A C 1
ATOM 3427 O O . THR A 1 426 ? 3.313 9.468 -18.661 1.00 83.12 426 THR A O 1
ATOM 3430 N N . TYR A 1 427 ? 5.340 8.566 -18.978 1.00 81.12 427 TYR A N 1
ATOM 3431 C CA . TYR A 1 427 ? 4.874 7.231 -19.337 1.00 81.12 427 TYR A CA 1
ATOM 3432 C C . TYR A 1 427 ? 5.168 6.224 -18.227 1.00 81.12 427 TYR A C 1
ATOM 3434 O O . TYR A 1 427 ? 6.310 6.069 -17.791 1.00 81.12 427 TYR A O 1
ATOM 3442 N N . LEU A 1 428 ? 4.125 5.558 -17.715 1.00 80.62 428 LEU A N 1
ATOM 3443 C CA . LEU A 1 428 ? 4.222 4.563 -16.629 1.00 80.62 428 LEU A CA 1
ATOM 3444 C C . LEU A 1 428 ? 5.059 5.042 -15.419 1.00 80.62 428 LEU A C 1
ATOM 3446 O O . LEU A 1 428 ? 5.721 4.274 -14.715 1.00 80.62 428 LEU A O 1
ATOM 3450 N N . GLY A 1 429 ? 5.008 6.353 -15.167 1.00 79.62 429 GLY A N 1
ATOM 3451 C CA . GLY A 1 429 ? 5.685 7.029 -14.068 1.00 79.62 429 GLY A CA 1
ATOM 3452 C C . GLY A 1 429 ? 7.118 7.492 -14.342 1.00 79.62 429 GLY A C 1
ATOM 3453 O O . GLY A 1 429 ? 7.658 8.155 -13.446 1.00 79.62 429 GLY A O 1
ATOM 3454 N N . SER A 1 430 ? 7.695 7.167 -15.504 1.00 83.31 430 SER A N 1
ATOM 3455 C CA . SER A 1 430 ? 8.986 7.672 -15.990 1.00 83.31 430 SER A CA 1
ATOM 3456 C C . SER A 1 430 ? 8.792 8.851 -16.937 1.00 83.31 430 SER A C 1
ATOM 3458 O O . SER A 1 430 ? 7.829 8.877 -17.697 1.00 83.31 430 SER A O 1
ATOM 3460 N N . ILE A 1 431 ? 9.683 9.836 -16.868 1.00 84.25 431 ILE A N 1
ATOM 3461 C CA . ILE A 1 431 ? 9.631 11.014 -17.743 1.00 84.25 431 ILE A CA 1
ATOM 3462 C C . ILE A 1 431 ? 10.430 10.723 -19.011 1.00 84.25 431 ILE A C 1
ATOM 3464 O O . ILE A 1 431 ? 11.592 10.328 -18.918 1.00 84.25 431 ILE A O 1
ATOM 3468 N N . ILE A 1 432 ? 9.794 10.919 -20.161 1.00 81.00 432 ILE A N 1
ATOM 3469 C CA . ILE A 1 432 ? 10.404 10.871 -21.487 1.00 81.00 432 ILE A CA 1
ATOM 3470 C C . ILE A 1 432 ? 10.428 12.313 -21.990 1.00 81.00 432 ILE A C 1
ATOM 3472 O O . ILE A 1 432 ? 9.385 12.960 -22.025 1.00 81.00 432 ILE A O 1
ATOM 3476 N N . ASP A 1 433 ? 11.619 12.823 -22.290 1.00 80.31 433 ASP A N 1
ATOM 3477 C CA . ASP A 1 433 ? 11.841 14.161 -22.841 1.00 80.31 433 ASP A CA 1
ATOM 3478 C C . ASP A 1 433 ? 12.357 14.069 -24.285 1.00 80.31 433 ASP A C 1
ATOM 3480 O O . ASP A 1 433 ? 12.921 13.044 -24.685 1.00 80.31 433 ASP A O 1
ATOM 3484 N N . GLU A 1 434 ? 12.183 15.134 -25.070 1.00 74.50 434 GLU A N 1
ATOM 3485 C CA . GLU A 1 434 ? 12.674 15.242 -26.452 1.00 74.50 434 GLU A CA 1
ATOM 3486 C C . GLU A 1 434 ? 14.191 15.007 -26.561 1.00 74.50 434 GLU A C 1
ATOM 3488 O O . GLU A 1 434 ? 14.709 14.516 -27.568 1.00 74.50 434 GLU A O 1
ATOM 3493 N N . GLN A 1 435 ? 14.942 15.290 -25.490 1.00 69.06 435 GLN A N 1
ATOM 3494 C CA . GLN A 1 435 ? 16.385 15.083 -25.473 1.00 69.06 435 GLN A CA 1
ATOM 3495 C C . GLN A 1 435 ? 16.777 13.605 -25.268 1.00 69.06 435 GLN A C 1
ATOM 3497 O O . GLN A 1 435 ? 17.965 13.264 -25.453 1.00 69.06 435 GLN A O 1
ATOM 3502 N N . GLY A 1 436 ? 15.813 12.744 -24.912 1.00 68.06 436 GLY A N 1
ATOM 3503 C CA . GLY A 1 436 ? 15.953 11.314 -24.637 1.00 68.06 436 GLY A CA 1
ATOM 3504 C C . GLY A 1 436 ? 16.853 11.018 -23.433 1.00 68.06 436 GLY A C 1
ATOM 3505 O O . GLY A 1 436 ? 17.602 10.033 -23.435 1.00 68.06 436 GLY A O 1
ATOM 3506 N N . GLY A 1 437 ? 16.903 11.928 -22.458 1.00 76.88 437 GLY A N 1
ATOM 3507 C CA . GLY A 1 437 ? 17.819 11.905 -21.323 1.00 76.88 437 GLY A CA 1
ATOM 3508 C C . GLY A 1 437 ? 17.194 11.361 -20.037 1.00 76.88 437 GLY A C 1
ATOM 3509 O O . GLY A 1 437 ? 16.036 11.585 -19.722 1.00 76.88 437 GLY A O 1
ATOM 3510 N N . SER A 1 438 ? 17.989 10.695 -19.193 1.00 84.69 438 SER A N 1
ATOM 3511 C CA . SER A 1 438 ? 17.494 10.173 -17.901 1.00 84.69 438 SER A CA 1
ATOM 3512 C C . SER A 1 438 ? 17.483 11.213 -16.769 1.00 84.69 438 SER A C 1
ATOM 3514 O O . SER A 1 438 ? 17.123 10.901 -15.639 1.00 84.69 438 SER A O 1
ATOM 3516 N N . ASN A 1 439 ? 17.902 12.458 -17.020 1.00 87.44 439 ASN A N 1
ATOM 3517 C CA . ASN A 1 439 ? 18.091 13.460 -15.964 1.00 87.44 439 ASN A CA 1
ATOM 3518 C C . ASN A 1 439 ? 16.760 13.951 -15.369 1.00 87.44 439 ASN A C 1
ATOM 3520 O O . ASN A 1 439 ? 16.676 14.111 -14.148 1.00 87.44 439 ASN A O 1
ATOM 3524 N N . ALA A 1 440 ? 15.735 14.178 -16.199 1.00 87.12 440 ALA A N 1
ATOM 3525 C CA . ALA A 1 440 ? 14.407 14.576 -15.732 1.00 87.12 440 ALA A CA 1
ATOM 3526 C C . ALA A 1 440 ? 13.768 13.471 -14.875 1.00 87.12 440 ALA A C 1
ATOM 3528 O O . ALA A 1 440 ? 13.330 13.737 -13.749 1.00 87.12 440 ALA A O 1
ATOM 3529 N N . ASP A 1 441 ? 13.821 12.221 -15.347 1.00 88.25 441 ASP A N 1
ATOM 3530 C CA . ASP A 1 441 ? 13.314 11.064 -14.606 1.00 88.25 441 ASP A CA 1
ATOM 3531 C C . ASP A 1 441 ? 14.058 10.868 -13.274 1.00 88.25 441 ASP A C 1
ATOM 3533 O O . ASP A 1 441 ? 13.425 10.805 -12.221 1.00 88.25 441 ASP A O 1
ATOM 3537 N N . VAL A 1 442 ? 15.398 10.906 -13.265 1.00 90.88 442 VAL A N 1
ATOM 3538 C CA . VAL A 1 442 ? 16.206 10.791 -12.033 1.00 90.88 442 VAL A CA 1
ATOM 3539 C C . VAL A 1 442 ? 15.844 11.879 -11.017 1.00 90.88 442 VAL A C 1
ATOM 3541 O O . VAL A 1 442 ? 15.645 11.580 -9.837 1.00 90.88 442 VAL A O 1
ATOM 3544 N N . LYS A 1 443 ? 15.698 13.142 -11.447 1.00 91.50 443 LYS A N 1
ATOM 3545 C CA . LYS A 1 443 ? 15.251 14.236 -10.563 1.00 91.50 443 LYS A CA 1
ATOM 3546 C C . LYS A 1 443 ? 13.862 13.948 -9.985 1.00 91.50 443 LYS A C 1
ATOM 3548 O O . LYS A 1 443 ? 13.638 14.137 -8.786 1.00 91.50 443 LYS A O 1
ATOM 3553 N N . ALA A 1 444 ? 12.930 13.470 -10.809 1.00 91.06 444 ALA A N 1
ATOM 3554 C CA . ALA A 1 444 ? 11.592 13.104 -10.360 1.00 91.06 444 ALA A CA 1
ATOM 3555 C C . ALA A 1 444 ? 11.615 11.929 -9.366 1.00 91.06 444 ALA A C 1
ATOM 3557 O O . ALA A 1 444 ? 10.904 11.975 -8.357 1.00 91.06 444 ALA A O 1
ATOM 3558 N N . ARG A 1 445 ? 12.461 10.913 -9.585 1.00 94.06 445 ARG A N 1
ATOM 3559 C CA . ARG A 1 445 ? 12.649 9.789 -8.654 1.00 94.06 445 ARG A CA 1
ATOM 3560 C C . ARG A 1 445 ? 13.256 10.218 -7.329 1.00 94.06 445 ARG A C 1
ATOM 3562 O O . ARG A 1 445 ? 12.736 9.811 -6.293 1.00 94.06 445 ARG A O 1
ATOM 3569 N N . ILE A 1 446 ? 14.259 11.096 -7.334 1.00 93.94 446 ILE A N 1
ATOM 3570 C CA . ILE A 1 446 ? 14.833 11.661 -6.103 1.00 93.94 446 ILE A CA 1
ATOM 3571 C C . ILE A 1 446 ? 13.758 12.408 -5.302 1.00 93.94 446 ILE A C 1
ATOM 3573 O O . ILE A 1 446 ? 13.639 12.193 -4.098 1.00 93.94 446 ILE A O 1
ATOM 3577 N N . ARG A 1 447 ? 12.911 13.226 -5.943 1.00 92.62 447 ARG A N 1
ATOM 3578 C CA . ARG A 1 447 ? 11.806 13.927 -5.254 1.00 92.62 447 ARG A CA 1
ATOM 3579 C C . ARG A 1 447 ? 10.789 12.956 -4.639 1.00 92.62 447 ARG A C 1
ATOM 3581 O O . ARG A 1 447 ? 10.386 13.133 -3.485 1.00 92.62 447 ARG A O 1
ATOM 3588 N N . LYS A 1 448 ? 10.395 11.912 -5.380 1.00 90.75 448 LYS A N 1
ATOM 3589 C CA . LYS A 1 448 ? 9.483 10.858 -4.891 1.00 90.75 448 LYS A CA 1
ATOM 3590 C C . LYS A 1 448 ? 10.098 10.098 -3.708 1.00 90.75 448 LYS A C 1
ATOM 3592 O O . LYS A 1 448 ? 9.453 9.961 -2.670 1.00 90.75 448 LYS A O 1
ATOM 3597 N N . ALA A 1 449 ? 11.352 9.670 -3.832 1.00 93.69 449 ALA A N 1
ATOM 3598 C CA . ALA A 1 449 ? 12.077 8.959 -2.784 1.00 93.69 449 ALA A CA 1
ATOM 3599 C C . ALA A 1 449 ? 12.307 9.836 -1.544 1.00 93.69 449 ALA A C 1
ATOM 3601 O O . ALA A 1 449 ? 12.135 9.367 -0.425 1.00 93.69 449 ALA A O 1
ATOM 3602 N N . SER A 1 450 ? 12.615 11.123 -1.724 1.00 93.56 450 SER A N 1
ATOM 3603 C CA . SER A 1 450 ? 12.745 12.094 -0.630 1.00 93.56 450 SER A CA 1
ATOM 3604 C C . SER A 1 450 ? 11.437 12.237 0.151 1.00 93.56 450 SER A C 1
ATOM 3606 O O . SER A 1 450 ? 11.429 12.173 1.379 1.00 93.56 450 SER A O 1
ATOM 3608 N N . THR A 1 451 ? 10.303 12.315 -0.553 1.00 89.69 451 THR A N 1
ATOM 3609 C CA . THR A 1 451 ? 8.977 12.346 0.083 1.00 89.69 451 THR A CA 1
ATOM 3610 C C . THR A 1 451 ? 8.714 11.067 0.883 1.00 89.69 451 THR A C 1
ATOM 3612 O O . THR A 1 451 ? 8.285 11.147 2.034 1.00 89.69 451 THR A O 1
ATOM 3615 N N . ALA A 1 452 ? 9.015 9.894 0.316 1.00 89.62 452 ALA A N 1
ATOM 3616 C CA . ALA A 1 452 ? 8.888 8.614 1.016 1.00 89.62 452 ALA A CA 1
ATOM 3617 C C . ALA A 1 452 ? 9.803 8.538 2.254 1.00 89.62 452 ALA A C 1
ATOM 3619 O O . ALA A 1 452 ? 9.376 8.088 3.314 1.00 89.62 452 ALA A O 1
ATOM 3620 N N . PHE A 1 453 ? 11.038 9.039 2.157 1.00 91.69 453 PHE A N 1
ATOM 3621 C CA . PHE A 1 453 ? 11.970 9.091 3.281 1.00 91.69 453 PHE A CA 1
ATOM 3622 C C . PHE A 1 453 ? 11.445 9.988 4.410 1.00 91.69 453 PHE A C 1
ATOM 3624 O O . PHE A 1 453 ? 11.465 9.588 5.572 1.00 91.69 453 PHE A O 1
ATOM 3631 N N . LEU A 1 454 ? 10.920 11.172 4.085 1.00 88.94 454 LEU A N 1
ATOM 3632 C CA . LEU A 1 454 ? 10.371 12.110 5.071 1.00 88.94 454 LEU A CA 1
ATOM 3633 C C . LEU A 1 454 ? 9.131 11.564 5.789 1.00 88.94 454 LEU A C 1
ATOM 3635 O O . LEU A 1 454 ? 8.968 11.794 6.988 1.00 88.94 454 LEU A O 1
ATOM 3639 N N . GLN A 1 455 ? 8.280 10.806 5.092 1.00 84.50 455 GLN A N 1
ATOM 3640 C CA . GLN A 1 455 ? 7.122 10.144 5.705 1.00 84.50 455 GLN A CA 1
ATOM 3641 C C . GLN A 1 455 ? 7.522 9.151 6.805 1.00 84.50 455 GLN A C 1
ATOM 3643 O O . GLN A 1 455 ? 6.754 8.919 7.733 1.00 84.50 455 GLN A O 1
ATOM 3648 N N . LEU A 1 456 ? 8.738 8.607 6.735 1.00 87.69 456 LEU A N 1
ATOM 3649 C CA . LEU A 1 456 ? 9.271 7.639 7.689 1.00 87.69 456 LEU A CA 1
ATOM 3650 C C . LEU A 1 456 ? 10.204 8.281 8.733 1.00 87.69 456 LEU A C 1
ATOM 3652 O O . LEU A 1 456 ? 10.904 7.566 9.445 1.00 87.69 456 LEU A O 1
ATOM 3656 N N . LYS A 1 457 ? 10.192 9.615 8.894 1.00 87.88 457 LYS A N 1
ATOM 3657 C CA . LYS A 1 457 ? 11.066 10.341 9.845 1.00 87.88 457 LYS A CA 1
ATOM 3658 C C . LYS A 1 457 ? 11.056 9.770 11.269 1.00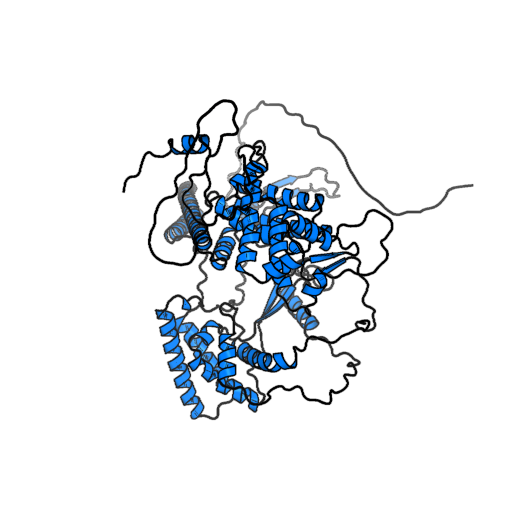 87.88 457 LYS A C 1
ATOM 3660 O O . LYS A 1 457 ? 12.097 9.684 11.914 1.00 87.88 457 LYS A O 1
ATOM 3665 N N . ASN A 1 458 ? 9.887 9.336 11.741 1.00 84.62 458 ASN A N 1
ATOM 3666 C CA . ASN A 1 458 ? 9.709 8.782 13.083 1.00 84.62 458 ASN A CA 1
ATOM 3667 C C . ASN A 1 458 ? 10.457 7.448 13.254 1.00 84.62 458 ASN A C 1
ATOM 3669 O O . ASN A 1 458 ? 10.919 7.133 14.347 1.00 84.62 458 ASN A O 1
ATOM 3673 N N . ILE A 1 459 ? 10.611 6.687 12.168 1.00 86.62 459 ILE A N 1
ATOM 3674 C CA . ILE A 1 459 ? 11.336 5.414 12.132 1.00 86.62 459 ILE A CA 1
ATOM 3675 C C . ILE A 1 459 ? 12.840 5.669 12.204 1.00 86.62 459 ILE A C 1
ATOM 3677 O O . ILE A 1 459 ? 13.532 5.036 13.001 1.00 86.62 459 ILE A O 1
ATOM 3681 N N . TRP A 1 460 ? 13.342 6.627 11.422 1.00 89.19 460 TRP A N 1
ATOM 3682 C CA . TRP A 1 460 ? 14.767 6.974 11.399 1.00 89.19 460 TRP A CA 1
ATOM 3683 C C . TRP A 1 460 ? 15.242 7.482 12.762 1.00 89.19 460 TRP A C 1
ATOM 3685 O O . TRP A 1 460 ? 16.268 7.022 13.260 1.00 89.19 460 TRP A O 1
ATOM 3695 N N . ASN A 1 461 ? 14.422 8.305 13.420 1.00 85.25 461 ASN A N 1
ATOM 3696 C CA . ASN A 1 461 ? 14.708 8.864 14.744 1.00 85.25 461 ASN A CA 1
ATOM 3697 C C . ASN A 1 461 ? 14.453 7.874 15.900 1.00 85.25 461 ASN A C 1
ATOM 3699 O O . ASN A 1 461 ? 14.781 8.163 17.052 1.00 85.25 461 ASN A O 1
ATOM 3703 N N . SER A 1 462 ? 13.846 6.711 15.636 1.00 83.31 462 SER A N 1
ATOM 3704 C CA . SER A 1 462 ? 13.534 5.739 16.685 1.00 83.31 462 SER A CA 1
ATOM 3705 C C . SER A 1 462 ? 14.796 5.039 17.181 1.00 83.31 462 SER A C 1
ATOM 3707 O O . SER A 1 462 ? 15.502 4.393 16.410 1.00 83.31 462 SER A O 1
ATOM 3709 N N . LYS A 1 463 ? 15.051 5.095 18.491 1.00 82.88 463 LYS A N 1
ATOM 3710 C CA . LYS A 1 463 ? 16.119 4.318 19.147 1.00 82.88 463 LYS A CA 1
ATOM 3711 C C . LYS A 1 463 ? 15.743 2.848 19.384 1.00 82.88 463 LYS A C 1
ATOM 3713 O O . LYS A 1 463 ? 16.580 2.074 19.821 1.00 82.88 463 LYS A O 1
ATOM 3718 N N . GLN A 1 464 ? 14.484 2.469 19.146 1.00 81.69 464 GLN A N 1
ATOM 3719 C CA . GLN A 1 464 ? 13.988 1.112 19.415 1.00 81.69 464 GLN A CA 1
ATOM 3720 C C . GLN A 1 464 ? 14.245 0.136 18.264 1.00 81.69 464 GLN A C 1
ATOM 3722 O O . GLN A 1 464 ? 14.136 -1.066 18.463 1.00 81.69 464 GLN A O 1
ATOM 3727 N N . LEU A 1 465 ? 14.539 0.652 17.069 1.00 81.31 465 LEU A N 1
ATOM 3728 C CA . LEU A 1 465 ? 14.802 -0.146 15.875 1.00 81.31 465 LEU A CA 1
ATOM 3729 C C . LEU A 1 465 ? 16.303 -0.232 15.637 1.00 81.31 465 LEU A C 1
ATOM 3731 O O . LEU A 1 465 ? 16.982 0.800 15.649 1.00 81.31 465 LEU A O 1
ATOM 3735 N N . SER A 1 466 ? 16.799 -1.434 15.348 1.00 85.19 466 SER A N 1
ATOM 3736 C CA . SER A 1 466 ? 18.199 -1.606 14.965 1.00 85.19 466 SER A CA 1
ATOM 3737 C C . SER A 1 466 ? 18.508 -0.906 13.637 1.00 85.19 466 SER A C 1
ATOM 3739 O O . SER A 1 466 ? 17.649 -0.753 12.759 1.00 85.19 466 SER A O 1
ATOM 3741 N N . THR A 1 467 ? 19.767 -0.506 13.463 1.00 88.31 467 THR A N 1
ATOM 3742 C CA . THR A 1 467 ? 20.256 0.107 12.222 1.00 88.31 467 THR A CA 1
ATOM 3743 C C . THR A 1 467 ? 19.997 -0.777 11.003 1.00 88.31 467 THR A C 1
ATOM 3745 O O . THR A 1 467 ? 19.540 -0.278 9.977 1.00 88.31 467 THR A O 1
ATOM 3748 N N . ASN A 1 468 ? 20.213 -2.091 11.119 1.00 86.06 468 ASN A N 1
ATOM 3749 C CA . ASN A 1 468 ? 20.005 -3.038 10.022 1.00 86.06 468 ASN A CA 1
ATOM 3750 C C . ASN A 1 468 ? 18.546 -3.009 9.526 1.00 86.06 468 ASN A C 1
ATOM 3752 O O . ASN A 1 468 ? 18.283 -2.909 8.327 1.00 86.06 468 ASN A O 1
ATOM 3756 N N . ILE A 1 469 ? 17.579 -2.973 10.446 1.00 84.06 469 ILE A N 1
ATOM 3757 C CA . ILE A 1 469 ? 16.158 -2.908 10.086 1.00 84.06 469 ILE A CA 1
ATOM 3758 C C . ILE A 1 469 ? 15.810 -1.574 9.447 1.00 84.06 469 ILE A C 1
ATOM 3760 O O . ILE A 1 469 ? 15.096 -1.554 8.446 1.00 84.06 469 ILE A O 1
ATOM 3764 N N . LYS A 1 470 ? 16.342 -0.461 9.963 1.00 89.69 470 LYS A N 1
ATOM 3765 C CA . LYS A 1 470 ? 16.152 0.849 9.327 1.00 89.69 470 LYS A CA 1
ATOM 3766 C C . LYS A 1 470 ? 16.689 0.851 7.895 1.00 89.69 470 LYS A C 1
ATOM 3768 O O . LYS A 1 470 ? 15.988 1.301 6.992 1.00 89.69 470 LYS A O 1
ATOM 3773 N N . VAL A 1 471 ? 17.876 0.286 7.663 1.00 90.44 471 VAL A N 1
ATOM 3774 C CA . VAL A 1 471 ? 18.450 0.132 6.316 1.00 90.44 471 VAL A CA 1
ATOM 3775 C C . VAL A 1 471 ? 17.564 -0.758 5.438 1.00 90.44 471 VAL A C 1
ATOM 3777 O O . VAL A 1 471 ? 17.317 -0.436 4.278 1.00 90.44 471 VAL A O 1
ATOM 3780 N N . ARG A 1 472 ? 16.986 -1.834 5.978 1.00 86.50 472 ARG A N 1
ATOM 3781 C CA . ARG A 1 472 ? 16.058 -2.696 5.233 1.00 86.50 472 ARG A CA 1
ATOM 3782 C C . ARG A 1 472 ? 14.741 -1.999 4.877 1.00 86.50 472 ARG A C 1
ATOM 3784 O O . ARG A 1 472 ? 14.257 -2.140 3.751 1.00 86.50 472 ARG A O 1
ATOM 3791 N N . ILE A 1 473 ? 14.177 -1.211 5.792 1.00 86.69 473 ILE A N 1
ATOM 3792 C CA . ILE A 1 473 ? 12.999 -0.366 5.532 1.00 86.69 473 ILE A CA 1
ATOM 3793 C C . ILE A 1 473 ? 13.337 0.682 4.463 1.00 86.69 473 ILE A C 1
ATOM 3795 O O . ILE A 1 473 ? 12.547 0.898 3.543 1.00 86.69 473 ILE A O 1
ATOM 3799 N N . PHE A 1 474 ? 14.527 1.285 4.531 1.00 91.94 474 PHE A N 1
ATOM 3800 C CA . PHE A 1 474 ? 15.030 2.204 3.512 1.00 91.94 474 PHE A CA 1
ATOM 3801 C C . PHE A 1 474 ? 15.137 1.529 2.137 1.00 91.94 474 PHE A C 1
ATOM 3803 O O . PHE A 1 474 ? 14.612 2.061 1.159 1.00 91.94 474 PHE A O 1
ATOM 3810 N N . ASN A 1 475 ? 15.723 0.333 2.057 1.00 89.69 475 ASN A N 1
ATOM 3811 C CA . ASN A 1 475 ? 15.874 -0.407 0.802 1.00 89.69 475 ASN A CA 1
ATOM 3812 C C . ASN A 1 475 ? 14.519 -0.747 0.162 1.00 89.69 475 ASN A C 1
ATOM 3814 O O . ASN A 1 475 ? 14.335 -0.578 -1.043 1.00 89.69 475 ASN A O 1
ATOM 3818 N N . THR A 1 476 ? 13.551 -1.169 0.976 1.00 85.69 476 THR A N 1
ATOM 3819 C CA . THR A 1 476 ? 12.222 -1.610 0.519 1.00 85.69 476 THR A CA 1
ATOM 3820 C C . THR A 1 476 ? 11.280 -0.462 0.154 1.00 85.69 476 THR A C 1
ATOM 3822 O O . THR A 1 476 ? 10.524 -0.595 -0.803 1.00 85.69 476 THR A O 1
ATOM 3825 N N . ASN A 1 477 ? 11.323 0.669 0.870 1.00 87.44 477 ASN A N 1
ATOM 3826 C CA . ASN A 1 477 ? 10.356 1.763 0.689 1.00 87.44 477 ASN A CA 1
ATOM 3827 C C . ASN A 1 477 ? 10.929 2.983 -0.042 1.00 87.44 477 ASN A C 1
ATOM 3829 O O . ASN A 1 477 ? 10.201 3.661 -0.761 1.00 87.44 477 ASN A O 1
ATOM 3833 N N . VAL A 1 478 ? 12.217 3.290 0.140 1.00 92.25 478 VAL A N 1
ATOM 3834 C CA . VAL A 1 478 ? 12.841 4.516 -0.388 1.00 92.25 478 VAL A CA 1
ATOM 3835 C C . VAL A 1 478 ? 13.720 4.199 -1.591 1.00 92.25 478 VAL A C 1
ATOM 3837 O O . VAL A 1 478 ? 13.504 4.749 -2.670 1.00 92.25 478 VAL A O 1
ATOM 3840 N N . LYS A 1 479 ? 14.674 3.273 -1.444 1.00 93.44 479 LYS A N 1
ATOM 3841 C CA . LYS A 1 479 ? 15.603 2.892 -2.520 1.00 93.44 479 LYS A CA 1
ATOM 3842 C C . LYS A 1 479 ? 14.871 2.242 -3.697 1.00 93.44 479 LYS A C 1
ATOM 3844 O O . LYS A 1 479 ? 15.187 2.531 -4.846 1.00 93.44 479 LYS A O 1
ATOM 3849 N N . ALA A 1 480 ? 13.833 1.445 -3.425 1.00 91.12 480 ALA A N 1
ATOM 3850 C CA . ALA A 1 480 ? 12.956 0.883 -4.454 1.00 91.12 480 ALA A CA 1
ATOM 3851 C C . ALA A 1 480 ? 12.234 1.958 -5.291 1.00 91.12 480 ALA A C 1
ATOM 3853 O O . ALA A 1 480 ? 12.125 1.807 -6.504 1.00 91.12 480 ALA A O 1
ATOM 3854 N N . VAL A 1 481 ? 11.785 3.056 -4.665 1.00 91.81 481 VAL A N 1
ATOM 3855 C CA . VAL A 1 481 ? 11.150 4.192 -5.363 1.00 91.81 481 VAL A CA 1
ATOM 3856 C C . VAL A 1 481 ? 12.178 4.995 -6.158 1.00 91.81 481 VAL A C 1
ATOM 3858 O O . VAL A 1 481 ? 11.889 5.429 -7.274 1.00 91.81 481 VAL A O 1
ATOM 3861 N N . LEU A 1 482 ? 13.371 5.182 -5.586 1.00 94.75 482 LEU A N 1
ATOM 3862 C CA . LEU A 1 482 ? 14.480 5.896 -6.212 1.00 94.75 482 LEU A CA 1
ATOM 3863 C C . LEU A 1 482 ? 14.953 5.201 -7.492 1.00 94.75 482 LEU A C 1
ATOM 3865 O O . LEU A 1 482 ? 15.125 5.863 -8.504 1.00 94.75 482 LEU A O 1
ATOM 3869 N N . LEU A 1 483 ? 15.156 3.884 -7.439 1.00 93.19 483 LEU A N 1
ATOM 3870 C CA . LEU A 1 483 ? 15.736 3.089 -8.525 1.00 93.19 483 LEU A CA 1
ATOM 3871 C C . LEU A 1 483 ? 14.681 2.434 -9.428 1.00 93.19 483 LEU A C 1
ATOM 3873 O O . LEU A 1 483 ? 14.977 1.464 -10.126 1.00 93.19 483 LEU A O 1
ATOM 3877 N N . TYR A 1 484 ? 13.439 2.916 -9.395 1.00 91.75 484 TYR A N 1
ATOM 3878 C CA . TYR A 1 484 ? 12.408 2.442 -10.312 1.00 91.75 484 TYR A CA 1
ATOM 3879 C C . TYR A 1 484 ? 12.748 2.886 -11.738 1.00 91.75 484 TYR A C 1
ATOM 3881 O O . TYR A 1 484 ? 12.843 4.087 -11.991 1.00 91.75 484 TYR A O 1
ATOM 3889 N N . GLY A 1 485 ? 12.872 1.927 -12.658 1.00 87.31 485 GLY A N 1
ATOM 3890 C CA . GLY A 1 485 ? 13.216 2.186 -14.058 1.00 87.31 485 GLY A CA 1
ATOM 3891 C C . GLY A 1 485 ? 14.700 2.482 -14.285 1.00 87.31 485 GLY A C 1
ATOM 3892 O O . GLY A 1 485 ? 15.078 2.886 -15.381 1.00 87.31 485 GLY A O 1
ATOM 3893 N N . ALA A 1 486 ? 15.553 2.285 -13.273 1.00 90.00 486 ALA A N 1
ATOM 3894 C CA . ALA A 1 486 ? 16.982 2.561 -13.390 1.00 90.00 486 ALA A CA 1
ATOM 3895 C C . ALA A 1 486 ? 17.709 1.613 -14.357 1.00 90.00 486 ALA A C 1
ATOM 3897 O O . ALA A 1 486 ? 18.800 1.927 -14.826 1.00 90.00 486 ALA A O 1
ATOM 3898 N N . GLU A 1 487 ? 17.097 0.474 -14.688 1.00 87.44 487 GLU A N 1
ATOM 3899 C CA . GLU A 1 487 ? 17.604 -0.499 -15.654 1.00 87.44 487 GLU A CA 1
ATOM 3900 C C . GLU A 1 487 ? 17.818 0.115 -17.043 1.00 87.44 487 GLU A C 1
ATOM 3902 O O . GLU A 1 487 ? 18.754 -0.266 -17.745 1.00 87.44 487 GLU A O 1
ATOM 3907 N N . THR A 1 488 ? 16.973 1.081 -17.416 1.00 83.50 488 THR A N 1
ATOM 3908 C CA . THR A 1 488 ? 16.977 1.741 -18.728 1.00 83.50 488 THR A CA 1
ATOM 3909 C C . THR A 1 488 ? 17.583 3.142 -18.686 1.00 83.50 488 THR A C 1
ATOM 3911 O O . THR A 1 488 ? 17.550 3.858 -19.686 1.00 83.50 488 THR A O 1
ATOM 3914 N N . TRP A 1 489 ? 18.119 3.574 -17.540 1.00 86.44 489 TRP A N 1
ATOM 3915 C CA . TRP A 1 489 ? 18.789 4.866 -17.447 1.00 86.44 489 TRP A CA 1
ATOM 3916 C C . TRP A 1 489 ? 20.119 4.855 -18.185 1.00 86.44 489 TRP A C 1
ATOM 3918 O O . TRP A 1 489 ? 20.898 3.911 -18.063 1.00 86.44 489 TRP A O 1
ATOM 3928 N N . ARG A 1 490 ? 20.407 5.980 -18.841 1.00 82.94 490 ARG A N 1
ATOM 3929 C CA . ARG A 1 490 ? 21.747 6.341 -19.292 1.00 82.94 490 ARG A CA 1
ATOM 3930 C C . ARG A 1 490 ? 22.559 6.802 -18.082 1.00 82.94 490 ARG A C 1
ATOM 3932 O O . ARG A 1 490 ? 22.400 7.931 -17.609 1.00 82.94 490 ARG A O 1
ATOM 3939 N N . THR A 1 491 ? 23.400 5.930 -17.547 1.00 80.12 491 THR A N 1
ATOM 3940 C CA . THR A 1 491 ? 24.191 6.176 -16.339 1.00 80.12 491 THR A CA 1
ATOM 3941 C C . THR A 1 491 ? 25.442 6.996 -16.644 1.00 80.12 491 THR A C 1
ATOM 3943 O O . THR A 1 491 ? 26.539 6.464 -16.788 1.00 80.12 491 THR A O 1
ATOM 3946 N N . THR A 1 492 ? 25.302 8.322 -16.714 1.00 84.31 492 THR A N 1
ATOM 3947 C CA . THR A 1 492 ? 26.467 9.223 -16.699 1.00 84.31 492 THR A CA 1
ATOM 3948 C C . THR A 1 492 ? 27.035 9.346 -15.285 1.00 84.31 492 THR A C 1
ATOM 3950 O O . THR A 1 492 ? 26.293 9.255 -14.303 1.00 84.31 492 THR A O 1
ATOM 3953 N N . THR A 1 493 ? 28.331 9.643 -15.156 1.00 85.81 493 THR A N 1
ATOM 3954 C CA . THR A 1 493 ? 28.988 9.876 -13.856 1.00 85.81 493 THR A CA 1
ATOM 3955 C C . THR A 1 493 ? 28.237 10.910 -13.012 1.00 85.81 493 THR A C 1
ATOM 3957 O O . THR A 1 493 ? 28.078 10.743 -11.805 1.00 85.81 493 THR A O 1
ATOM 3960 N N . THR A 1 494 ? 27.699 11.956 -13.642 1.00 89.12 494 THR A N 1
ATOM 3961 C CA . THR A 1 494 ? 26.894 12.989 -12.975 1.00 89.12 494 THR A CA 1
ATOM 3962 C C . THR A 1 494 ? 25.575 12.440 -12.426 1.00 89.12 494 THR A C 1
ATOM 3964 O O . THR A 1 494 ? 25.182 12.793 -11.314 1.00 89.12 494 THR A O 1
ATOM 3967 N N . ILE A 1 495 ? 24.882 11.574 -13.173 1.00 89.62 495 ILE A N 1
ATOM 3968 C CA . ILE A 1 495 ? 23.634 10.940 -12.723 1.00 89.62 495 ILE A CA 1
ATOM 3969 C C . ILE A 1 495 ? 23.909 9.993 -11.553 1.00 89.62 495 ILE A C 1
ATOM 3971 O O . ILE A 1 495 ? 23.236 10.089 -10.526 1.00 89.62 495 ILE A O 1
ATOM 3975 N N . ILE A 1 496 ? 24.934 9.144 -11.669 1.00 91.25 496 ILE A N 1
ATOM 3976 C CA . ILE A 1 496 ? 25.343 8.223 -10.600 1.00 91.25 496 ILE A CA 1
ATOM 3977 C C . ILE A 1 496 ? 25.680 9.012 -9.330 1.00 91.25 496 ILE A C 1
ATOM 3979 O O . ILE A 1 496 ? 25.152 8.704 -8.263 1.00 91.25 496 ILE A O 1
ATOM 3983 N N . LYS A 1 497 ? 26.480 10.084 -9.442 1.00 94.06 497 LYS A N 1
ATOM 3984 C CA . LYS A 1 497 ? 26.822 10.960 -8.310 1.00 94.06 497 LYS A CA 1
ATOM 3985 C C . LYS A 1 497 ? 25.578 11.557 -7.649 1.00 94.06 497 LYS A C 1
ATOM 3987 O O . LYS A 1 497 ? 25.474 11.511 -6.427 1.00 94.06 497 LYS A O 1
ATOM 3992 N N . LYS A 1 498 ? 24.601 12.058 -8.416 1.00 94.25 498 LYS A N 1
ATOM 3993 C CA . LYS A 1 498 ? 23.340 12.599 -7.862 1.00 94.25 498 LYS A CA 1
ATOM 3994 C C . LYS A 1 498 ? 22.563 11.553 -7.058 1.00 94.25 498 LYS A C 1
ATOM 3996 O O . LYS A 1 498 ? 22.108 11.842 -5.951 1.00 94.25 498 LYS A O 1
ATOM 4001 N N . VAL A 1 499 ? 22.429 10.342 -7.598 1.00 94.94 499 VAL A N 1
ATOM 4002 C CA . VAL A 1 499 ? 21.747 9.225 -6.924 1.00 94.94 499 VAL A CA 1
ATOM 4003 C C . VAL A 1 499 ? 22.510 8.817 -5.659 1.00 94.94 499 VAL A C 1
ATOM 4005 O O . VAL A 1 499 ? 21.905 8.668 -4.596 1.00 94.94 499 VAL A O 1
ATOM 4008 N N . GLN A 1 500 ? 23.838 8.709 -5.742 1.00 95.75 500 GLN A N 1
ATOM 4009 C CA . GLN A 1 500 ? 24.697 8.340 -4.619 1.00 95.75 500 GLN A CA 1
ATOM 4010 C C . GLN A 1 500 ? 24.656 9.374 -3.489 1.00 95.75 500 GLN A C 1
ATOM 4012 O O . GLN A 1 500 ? 24.539 8.992 -2.327 1.00 95.75 500 GLN A O 1
ATOM 4017 N N . VAL A 1 501 ? 24.711 10.672 -3.805 1.00 95.69 501 VAL A N 1
ATOM 4018 C CA . VAL A 1 501 ? 24.622 11.760 -2.815 1.00 95.69 501 VAL A CA 1
ATOM 4019 C C . VAL A 1 501 ? 23.309 11.674 -2.041 1.00 95.69 501 VAL A C 1
ATOM 4021 O O . VAL A 1 501 ? 23.311 11.766 -0.812 1.00 95.69 501 VAL A O 1
ATOM 4024 N N . PHE A 1 502 ? 22.194 11.427 -2.732 1.00 96.19 502 PHE A N 1
ATOM 4025 C CA . PHE A 1 502 ? 20.901 11.252 -2.078 1.00 96.19 502 PHE A CA 1
ATOM 4026 C C . PHE A 1 502 ? 20.875 10.021 -1.154 1.00 96.19 502 PHE A C 1
ATOM 4028 O O . PHE A 1 502 ? 20.459 10.138 0.002 1.00 96.19 502 PHE A O 1
ATOM 4035 N N . ILE A 1 503 ? 21.359 8.862 -1.622 1.00 96.19 503 ILE A N 1
ATOM 4036 C CA . ILE A 1 503 ? 21.448 7.639 -0.803 1.00 96.19 503 ILE A CA 1
ATOM 4037 C C . ILE A 1 503 ? 22.313 7.893 0.435 1.00 96.19 503 ILE A C 1
ATOM 4039 O O . ILE A 1 503 ? 21.880 7.630 1.554 1.00 96.19 503 ILE A O 1
ATOM 4043 N N . ASN A 1 504 ? 23.495 8.474 0.254 1.00 95.38 504 ASN A N 1
ATOM 4044 C CA . ASN A 1 504 ? 24.432 8.756 1.333 1.00 95.38 504 ASN A CA 1
ATOM 4045 C C . ASN A 1 504 ? 23.860 9.748 2.359 1.00 95.38 504 ASN A C 1
ATOM 4047 O O . ASN A 1 504 ? 24.074 9.580 3.558 1.00 95.38 504 ASN A O 1
ATOM 4051 N N . SER A 1 505 ? 23.102 10.756 1.914 1.00 94.56 505 SER A N 1
ATOM 4052 C CA . SER A 1 505 ? 22.381 11.672 2.807 1.00 94.56 505 SER A CA 1
ATOM 4053 C C . SER A 1 505 ? 21.342 10.933 3.661 1.00 94.56 505 SER A C 1
ATOM 4055 O O . SER A 1 505 ? 21.249 11.161 4.867 1.00 94.56 505 SER A O 1
ATOM 4057 N N . CYS A 1 506 ? 20.597 9.999 3.062 1.00 95.06 506 CYS A N 1
ATOM 4058 C CA . CYS A 1 506 ? 19.622 9.180 3.781 1.00 95.06 506 CYS A CA 1
ATOM 4059 C C . CYS A 1 506 ? 20.295 8.244 4.796 1.00 95.06 506 CYS A C 1
ATOM 4061 O O . CYS A 1 506 ? 19.851 8.169 5.941 1.00 95.06 506 CYS A O 1
ATOM 4063 N N . LEU A 1 507 ? 21.379 7.564 4.406 1.00 94.88 507 LEU A N 1
ATOM 4064 C CA . LEU A 1 507 ? 22.104 6.638 5.281 1.00 94.88 507 LEU A CA 1
ATOM 4065 C C . LEU A 1 507 ? 22.729 7.356 6.486 1.00 94.88 507 LEU A C 1
ATOM 4067 O O . LEU A 1 507 ? 22.603 6.869 7.606 1.00 94.88 507 LEU A O 1
ATOM 4071 N N . ARG A 1 508 ? 23.311 8.550 6.296 1.00 94.12 508 ARG A N 1
ATOM 4072 C CA . ARG A 1 508 ? 23.823 9.370 7.412 1.00 94.12 508 ARG A CA 1
ATOM 4073 C C . ARG A 1 508 ? 22.727 9.731 8.416 1.00 94.12 508 ARG A C 1
ATOM 4075 O O . ARG A 1 508 ? 22.932 9.588 9.616 1.00 94.12 508 ARG A O 1
ATOM 4082 N N . LYS A 1 509 ? 21.536 10.105 7.932 1.00 93.12 509 LYS A N 1
ATOM 4083 C CA . LYS A 1 509 ? 20.367 10.367 8.792 1.00 93.12 509 LYS A CA 1
ATOM 4084 C C . LYS A 1 509 ? 19.886 9.113 9.527 1.00 93.12 509 LYS A C 1
ATOM 4086 O O . LYS A 1 509 ? 19.500 9.206 10.684 1.00 93.12 509 LYS A O 1
ATOM 4091 N N . ILE A 1 510 ? 19.925 7.942 8.887 1.00 93.56 510 ILE A N 1
ATOM 4092 C CA . ILE A 1 510 ? 19.563 6.660 9.521 1.00 93.56 510 ILE A CA 1
ATOM 4093 C C . ILE A 1 510 ? 20.534 6.300 10.652 1.00 93.56 510 ILE A C 1
ATOM 4095 O O . ILE A 1 510 ? 20.096 5.805 11.693 1.00 93.56 510 ILE A O 1
ATOM 4099 N N . LEU A 1 511 ? 21.827 6.565 10.452 1.00 91.38 511 LEU A N 1
ATOM 4100 C CA . LEU A 1 511 ? 22.878 6.376 11.453 1.00 91.38 511 LEU A CA 1
ATOM 4101 C C . LEU A 1 511 ? 22.926 7.488 12.512 1.00 91.38 511 LEU A C 1
ATOM 4103 O O . LEU A 1 511 ? 23.742 7.401 13.422 1.00 91.38 511 LEU A O 1
ATOM 4107 N N . ASN A 1 512 ? 22.055 8.499 12.413 1.00 89.88 512 ASN A N 1
ATOM 4108 C CA . ASN A 1 512 ? 22.015 9.652 13.313 1.00 89.88 512 ASN A CA 1
ATOM 4109 C C . ASN A 1 512 ? 23.356 10.409 13.388 1.00 89.88 512 ASN A C 1
ATOM 4111 O O . ASN A 1 512 ? 23.770 10.848 14.457 1.00 89.88 512 ASN A O 1
ATOM 4115 N N . ILE A 1 513 ? 24.036 10.527 12.246 1.00 89.06 513 ILE A N 1
ATOM 4116 C CA . ILE A 1 513 ? 25.294 11.264 12.117 1.00 89.06 513 ILE A CA 1
ATOM 4117 C C . ILE A 1 513 ? 24.951 12.722 11.846 1.00 89.06 513 ILE A C 1
ATOM 4119 O O . ILE A 1 513 ? 24.319 13.042 10.831 1.00 89.06 513 ILE A O 1
ATOM 4123 N N . HIS A 1 514 ? 25.355 13.587 12.767 1.00 85.12 514 HIS A N 1
ATOM 4124 C CA . HIS A 1 514 ? 25.143 15.024 12.707 1.00 85.12 514 HIS A CA 1
ATOM 4125 C C . HIS A 1 514 ? 26.488 15.730 12.695 1.00 85.12 514 HIS A C 1
ATOM 4127 O O . HIS A 1 514 ? 27.461 15.212 13.219 1.00 85.12 514 HIS A O 1
ATOM 4133 N N . TRP A 1 515 ? 26.536 16.925 12.118 1.00 80.94 515 TRP A N 1
ATOM 4134 C CA . TRP A 1 515 ? 27.703 17.782 12.288 1.00 80.94 515 TRP A CA 1
ATOM 4135 C C . TRP A 1 515 ? 27.937 18.028 13.795 1.00 80.94 515 TRP A C 1
ATOM 4137 O O . TRP A 1 515 ? 26.947 18.276 14.493 1.00 80.94 515 TRP A O 1
ATOM 4147 N N . PRO A 1 516 ? 29.178 17.948 14.314 1.00 83.31 516 PRO A N 1
ATOM 4148 C CA . PRO A 1 516 ? 30.466 17.882 13.602 1.00 83.31 516 PRO A CA 1
ATOM 4149 C C . PRO A 1 516 ? 30.974 16.468 13.243 1.00 83.31 516 PRO A C 1
ATOM 4151 O O . PRO A 1 516 ? 32.028 16.346 12.615 1.00 83.31 516 PRO A O 1
ATOM 4154 N N . ASP A 1 517 ? 30.245 15.401 13.583 1.00 86.50 517 ASP A N 1
ATOM 4155 C CA . ASP A 1 517 ? 30.663 14.020 13.318 1.00 86.50 517 ASP A CA 1
ATOM 4156 C C . ASP A 1 517 ? 30.826 13.768 11.811 1.00 86.50 517 ASP A C 1
ATOM 4158 O O . ASP A 1 517 ? 29.874 13.840 11.024 1.00 86.50 517 ASP A O 1
ATOM 4162 N N . THR A 1 518 ? 32.046 13.423 11.396 1.00 85.94 518 THR A N 1
ATOM 4163 C CA . THR A 1 518 ? 32.380 13.159 9.993 1.00 85.94 518 THR A CA 1
ATOM 4164 C C . THR A 1 518 ? 32.788 11.703 9.811 1.00 85.94 518 THR A C 1
ATOM 4166 O O . THR A 1 518 ? 33.608 11.173 10.553 1.00 85.94 518 THR A O 1
ATOM 4169 N N . ILE A 1 519 ? 32.219 11.046 8.796 1.00 91.38 519 ILE A N 1
ATOM 4170 C CA . ILE A 1 519 ? 32.606 9.691 8.388 1.00 91.38 519 ILE A CA 1
ATOM 4171 C C . ILE A 1 519 ? 32.856 9.627 6.882 1.00 91.38 519 ILE A C 1
ATOM 4173 O O . ILE A 1 519 ? 32.157 10.281 6.091 1.00 91.38 519 ILE A O 1
ATOM 4177 N N . SER A 1 520 ? 33.820 8.795 6.485 1.00 92.19 520 SER A N 1
ATOM 4178 C CA . SER A 1 520 ? 34.092 8.508 5.078 1.00 92.19 520 SER A CA 1
ATOM 4179 C C . SER A 1 520 ? 32.908 7.787 4.420 1.00 92.19 520 SER A C 1
ATOM 4181 O O . SER A 1 520 ? 32.102 7.118 5.075 1.00 92.19 520 SER A O 1
ATOM 4183 N N . ASN A 1 521 ? 32.773 7.932 3.097 1.00 90.94 521 ASN A N 1
ATOM 4184 C CA . ASN A 1 521 ? 31.728 7.223 2.352 1.00 90.94 521 ASN A CA 1
ATOM 4185 C C . ASN A 1 521 ? 31.951 5.700 2.363 1.00 90.94 521 ASN A C 1
ATOM 4187 O O . ASN A 1 521 ? 30.969 4.971 2.429 1.00 90.94 521 ASN A O 1
ATOM 4191 N N . SER A 1 522 ? 33.203 5.229 2.361 1.00 89.62 522 SER A N 1
ATOM 4192 C CA . SER A 1 522 ? 33.527 3.798 2.452 1.00 89.62 522 SER A CA 1
ATOM 4193 C C . SER A 1 522 ? 33.050 3.197 3.777 1.00 89.62 522 SER A C 1
ATOM 4195 O O . SER A 1 522 ? 32.293 2.229 3.775 1.00 89.62 522 SER A O 1
ATOM 4197 N N . LEU A 1 523 ? 33.365 3.846 4.903 1.00 91.31 523 LEU A N 1
ATOM 4198 C CA . LEU A 1 523 ? 32.923 3.404 6.227 1.00 91.31 523 LEU A CA 1
ATOM 4199 C C . LEU A 1 523 ? 31.393 3.474 6.381 1.00 91.31 523 LEU A C 1
ATOM 4201 O O . LEU A 1 523 ? 30.787 2.637 7.051 1.00 91.31 523 LEU A O 1
ATOM 4205 N N . LEU A 1 524 ? 30.737 4.458 5.749 1.00 92.62 524 LEU A N 1
ATOM 4206 C CA . LEU A 1 524 ? 29.271 4.544 5.705 1.00 92.62 524 LEU A CA 1
ATOM 4207 C C . LEU A 1 524 ? 28.656 3.303 5.039 1.00 92.62 524 LEU A C 1
ATOM 4209 O O . LEU A 1 524 ? 27.651 2.771 5.520 1.00 92.62 524 LEU A O 1
ATOM 4213 N N . TRP A 1 525 ? 29.235 2.867 3.923 1.00 92.56 525 TRP A N 1
ATOM 4214 C CA . TRP A 1 525 ? 28.772 1.716 3.150 1.00 92.56 525 TRP A CA 1
ATOM 4215 C C . TRP A 1 525 ? 29.026 0.399 3.878 1.00 92.56 525 TRP A C 1
ATOM 4217 O O . TRP A 1 525 ? 28.109 -0.417 3.967 1.00 92.56 525 TRP A O 1
ATOM 4227 N N . GLU A 1 526 ? 30.193 0.252 4.502 1.00 89.56 526 GLU A N 1
ATOM 4228 C CA . GLU A 1 526 ? 30.541 -0.900 5.336 1.00 89.56 526 GLU A CA 1
ATOM 4229 C C . GLU A 1 526 ? 29.574 -1.052 6.522 1.00 89.56 526 GLU A C 1
ATOM 4231 O O . GLU A 1 526 ? 28.904 -2.077 6.659 1.00 89.56 526 GLU A O 1
ATOM 4236 N N . ARG A 1 527 ? 29.377 0.011 7.318 1.00 90.44 527 ARG A N 1
ATOM 4237 C CA . ARG A 1 527 ? 28.470 -0.008 8.486 1.00 90.44 527 ARG A CA 1
ATOM 4238 C C . ARG A 1 527 ? 27.014 -0.307 8.135 1.00 90.44 527 ARG A C 1
ATOM 4240 O O . ARG A 1 527 ? 26.256 -0.776 8.983 1.00 90.44 527 ARG A O 1
ATOM 4247 N N . THR A 1 528 ? 26.589 0.019 6.917 1.00 90.25 528 THR A N 1
ATOM 4248 C CA . THR A 1 528 ? 25.208 -0.198 6.457 1.00 90.25 528 THR A CA 1
ATOM 4249 C C . THR A 1 528 ? 25.055 -1.439 5.580 1.00 90.25 528 THR A C 1
ATOM 4251 O O . THR A 1 528 ? 23.931 -1.755 5.179 1.00 90.25 528 THR A O 1
ATOM 4254 N N . ASN A 1 529 ? 26.150 -2.153 5.297 1.00 89.12 529 ASN A N 1
ATOM 4255 C CA . ASN A 1 529 ? 26.209 -3.244 4.329 1.00 89.12 529 ASN A CA 1
ATOM 4256 C C . ASN A 1 529 ? 25.525 -2.860 2.999 1.00 89.12 529 ASN A C 1
ATOM 4258 O O . ASN A 1 529 ? 24.604 -3.531 2.523 1.00 89.12 529 ASN A O 1
ATOM 4262 N N . GLN A 1 530 ? 25.875 -1.687 2.466 1.00 89.75 530 GLN A N 1
ATOM 4263 C CA . GLN A 1 530 ? 25.322 -1.146 1.224 1.00 89.75 530 GLN A CA 1
ATOM 4264 C C . GLN A 1 530 ? 26.396 -1.075 0.146 1.00 89.75 530 GLN A C 1
ATOM 4266 O O . GLN A 1 530 ? 27.486 -0.586 0.397 1.00 89.75 530 GLN A O 1
ATOM 4271 N N . SER A 1 531 ? 26.059 -1.489 -1.075 1.00 88.56 531 SER A N 1
ATOM 4272 C CA . SER A 1 531 ? 26.924 -1.282 -2.238 1.00 88.56 531 SER A CA 1
ATOM 4273 C C . SER A 1 531 ? 26.737 0.120 -2.838 1.00 88.56 531 SER A C 1
ATOM 4275 O O . SER A 1 531 ? 25.645 0.703 -2.705 1.00 88.56 531 SER A O 1
ATOM 4277 N N . PRO A 1 532 ? 27.738 0.637 -3.573 1.00 90.56 532 PRO A N 1
ATOM 4278 C CA . PRO A 1 532 ? 27.587 1.828 -4.400 1.00 90.56 532 PRO A CA 1
ATOM 4279 C C . PRO A 1 532 ? 26.378 1.739 -5.346 1.00 90.56 532 PRO A C 1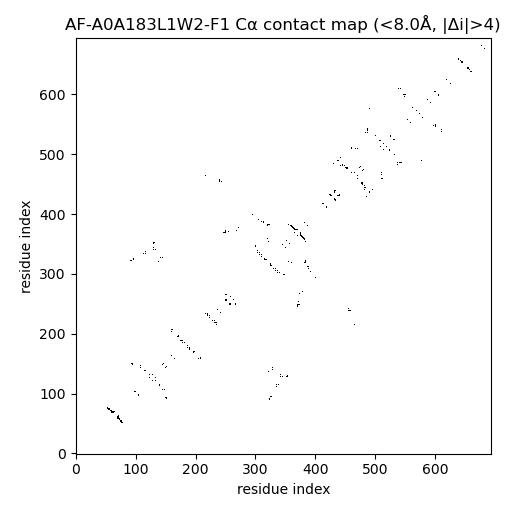
ATOM 4281 O O . PRO A 1 532 ? 25.990 0.667 -5.822 1.00 90.56 532 PRO A O 1
ATOM 4284 N N . ALA A 1 533 ? 25.769 2.888 -5.636 1.00 90.38 533 ALA A N 1
ATOM 4285 C CA . ALA A 1 533 ? 24.568 3.000 -6.458 1.00 90.38 533 ALA A CA 1
ATOM 4286 C C . ALA A 1 533 ? 24.797 2.499 -7.889 1.00 90.38 533 ALA A C 1
ATOM 4288 O O . ALA A 1 533 ? 23.900 1.891 -8.469 1.00 90.38 533 ALA A O 1
ATOM 4289 N N . GLU A 1 534 ? 25.993 2.724 -8.441 1.00 89.56 534 GLU A N 1
ATOM 4290 C CA . GLU A 1 534 ? 26.363 2.242 -9.774 1.00 89.56 534 GLU A CA 1
ATOM 4291 C C . GLU A 1 534 ? 26.260 0.718 -9.868 1.00 89.56 534 GLU A C 1
ATOM 4293 O O . GLU A 1 534 ? 25.647 0.197 -10.799 1.00 89.56 534 GLU A O 1
ATOM 4298 N N . GLU A 1 535 ? 26.793 -0.004 -8.881 1.00 86.69 535 GLU A N 1
ATOM 4299 C CA . GLU A 1 535 ? 26.721 -1.462 -8.861 1.00 86.69 535 GLU A CA 1
ATOM 4300 C C . GLU A 1 535 ? 25.290 -1.968 -8.753 1.00 86.69 535 GLU A C 1
ATOM 4302 O O . GLU A 1 535 ? 24.936 -2.964 -9.380 1.00 86.69 535 GLU A O 1
ATOM 4307 N N . GLU A 1 536 ? 24.446 -1.308 -7.958 1.00 88.06 536 GLU A N 1
ATOM 4308 C CA . GLU A 1 536 ? 23.055 -1.731 -7.829 1.00 88.06 536 GLU A CA 1
ATOM 4309 C C . GLU A 1 536 ? 22.275 -1.503 -9.127 1.00 88.06 536 GLU A C 1
ATOM 4311 O O . GLU A 1 536 ? 21.516 -2.381 -9.546 1.00 88.06 536 GLU A O 1
ATOM 4316 N N . ILE A 1 537 ? 22.482 -0.362 -9.790 1.00 90.19 537 ILE A N 1
ATOM 4317 C CA . ILE A 1 537 ? 21.875 -0.078 -11.096 1.00 90.19 537 ILE A CA 1
ATOM 4318 C C . ILE A 1 537 ? 22.341 -1.116 -12.120 1.00 90.19 537 ILE A C 1
ATOM 4320 O O . ILE A 1 537 ? 21.511 -1.697 -12.821 1.00 90.19 537 ILE A O 1
ATOM 4324 N N . ARG A 1 538 ? 23.639 -1.437 -12.137 1.00 87.31 538 ARG A N 1
ATOM 4325 C CA . ARG A 1 538 ? 24.210 -2.476 -13.002 1.00 87.31 538 ARG A CA 1
ATOM 4326 C C . ARG A 1 538 ? 23.599 -3.850 -12.730 1.00 87.31 538 ARG A C 1
ATOM 4328 O O . ARG A 1 538 ? 23.163 -4.520 -13.660 1.00 87.31 538 ARG A O 1
ATOM 4335 N N . LYS A 1 539 ? 23.478 -4.255 -11.461 1.00 85.25 539 LYS A N 1
ATOM 4336 C CA . LYS A 1 539 ? 22.837 -5.522 -11.054 1.00 85.25 539 LYS A CA 1
ATOM 4337 C C . LYS A 1 539 ? 21.381 -5.594 -11.524 1.00 85.25 539 LYS A C 1
ATOM 4339 O O . LYS A 1 539 ? 20.927 -6.646 -11.976 1.00 85.25 539 LYS A O 1
ATOM 4344 N N . ARG A 1 540 ? 20.631 -4.493 -11.425 1.00 89.50 540 ARG A N 1
ATOM 4345 C CA . ARG A 1 540 ? 19.239 -4.411 -11.903 1.00 89.50 540 ARG A CA 1
ATOM 4346 C C . ARG A 1 540 ? 19.159 -4.506 -13.424 1.00 89.50 540 ARG A C 1
ATOM 4348 O O . ARG A 1 540 ? 18.394 -5.325 -13.933 1.00 89.50 540 ARG A O 1
ATOM 4355 N N . ARG A 1 541 ? 19.999 -3.747 -14.130 1.00 88.81 541 ARG A N 1
ATOM 4356 C CA . ARG A 1 541 ? 20.136 -3.803 -15.589 1.00 88.81 541 ARG A CA 1
ATOM 4357 C C . ARG A 1 541 ? 20.458 -5.223 -16.049 1.00 88.81 541 ARG A C 1
ATOM 4359 O O . ARG A 1 541 ? 19.768 -5.743 -16.918 1.00 88.81 541 ARG A O 1
ATOM 4366 N N . TRP A 1 542 ? 21.398 -5.903 -15.392 1.00 86.50 542 TRP A N 1
ATOM 4367 C CA . TRP A 1 542 ? 21.741 -7.288 -15.708 1.00 86.50 542 TRP A CA 1
ATOM 4368 C C . TRP A 1 542 ? 20.582 -8.264 -15.506 1.00 86.50 542 TRP A C 1
ATOM 4370 O O . TRP A 1 542 ? 20.304 -9.105 -16.361 1.00 86.50 542 TRP A O 1
ATOM 4380 N N . LYS A 1 543 ? 19.843 -8.142 -14.402 1.00 87.88 543 LYS A N 1
ATOM 4381 C CA . LYS A 1 543 ? 18.634 -8.952 -14.183 1.00 87.88 543 LYS A CA 1
ATOM 4382 C C . LYS A 1 543 ? 17.589 -8.724 -15.277 1.00 87.88 543 LYS A C 1
ATOM 4384 O O . LYS A 1 543 ? 16.957 -9.687 -15.718 1.00 87.88 543 LYS A O 1
ATOM 4389 N N . TRP A 1 544 ? 17.418 -7.476 -15.711 1.00 88.88 544 TRP A N 1
ATOM 4390 C CA . TRP A 1 544 ? 16.495 -7.112 -16.781 1.00 88.88 544 TRP A CA 1
ATOM 4391 C C . TRP A 1 544 ? 16.928 -7.677 -18.137 1.00 88.88 544 TRP A C 1
ATOM 4393 O O . TRP A 1 544 ? 16.126 -8.369 -18.759 1.00 88.88 544 TRP A O 1
ATOM 4403 N N . ILE A 1 545 ? 18.193 -7.506 -18.537 1.00 87.81 545 ILE A N 1
ATOM 4404 C CA . ILE A 1 545 ? 18.732 -8.049 -19.797 1.00 87.81 545 ILE A CA 1
ATOM 4405 C C . ILE A 1 545 ? 18.499 -9.557 -19.879 1.00 87.81 545 ILE A C 1
ATOM 4407 O O . ILE A 1 545 ? 17.936 -10.035 -20.859 1.00 87.81 545 ILE A O 1
ATOM 4411 N N . GLY A 1 546 ? 18.828 -10.306 -18.823 1.00 88.25 546 GLY A N 1
ATOM 4412 C CA . GLY A 1 546 ? 18.636 -11.758 -18.825 1.00 88.25 546 GLY A CA 1
ATOM 4413 C C . GLY A 1 546 ? 17.171 -12.150 -18.979 1.00 88.25 546 GLY A C 1
ATOM 4414 O O . GLY A 1 546 ? 16.843 -13.101 -19.682 1.00 88.25 546 GLY A O 1
ATOM 4415 N N . ARG A 1 547 ? 16.252 -11.408 -18.342 1.00 87.44 547 ARG A N 1
ATOM 4416 C CA . ARG A 1 547 ? 14.808 -11.637 -18.508 1.00 87.44 547 ARG A CA 1
ATOM 4417 C C . ARG A 1 547 ? 14.363 -11.372 -19.943 1.00 87.44 547 ARG A C 1
ATOM 4419 O O . ARG A 1 547 ? 13.502 -12.097 -20.430 1.00 87.44 547 ARG A O 1
ATOM 4426 N N . THR A 1 548 ? 14.918 -10.351 -20.578 1.00 88.12 548 THR A N 1
ATOM 4427 C CA . THR A 1 548 ? 14.569 -9.958 -21.941 1.00 88.12 548 THR A CA 1
ATOM 4428 C C . THR A 1 548 ? 15.136 -10.927 -22.981 1.00 88.12 548 THR A C 1
ATOM 4430 O O . THR A 1 548 ? 14.399 -11.331 -23.873 1.00 88.12 548 THR A O 1
ATOM 4433 N N . LEU A 1 549 ? 16.382 -11.391 -22.826 1.00 87.12 549 LEU A N 1
ATOM 4434 C CA . LEU A 1 549 ? 17.010 -12.377 -23.721 1.00 87.12 549 LEU A CA 1
ATOM 4435 C C . LEU A 1 549 ? 16.283 -13.733 -23.734 1.00 87.12 549 LEU A C 1
ATOM 4437 O O . LEU A 1 549 ? 16.268 -14.417 -24.750 1.00 87.12 549 LEU A O 1
ATOM 4441 N N . ARG A 1 550 ? 15.608 -14.096 -22.636 1.00 88.44 550 ARG A N 1
ATOM 4442 C CA . ARG A 1 550 ? 14.777 -15.311 -22.546 1.00 88.44 550 ARG A CA 1
ATOM 4443 C C . ARG A 1 550 ? 13.401 -15.205 -23.219 1.00 88.44 550 ARG A C 1
ATOM 4445 O O . ARG A 1 550 ? 12.656 -16.179 -23.219 1.00 88.44 550 ARG A O 1
ATOM 4452 N N . LYS A 1 551 ? 13.000 -14.033 -23.719 1.00 87.81 551 LYS A N 1
ATOM 4453 C CA . LYS A 1 551 ? 11.725 -13.868 -24.446 1.00 87.81 551 LYS A CA 1
ATOM 4454 C C . LYS A 1 551 ? 11.860 -14.364 -25.884 1.00 87.81 551 LYS A C 1
ATOM 4456 O O . LYS A 1 551 ? 12.972 -14.447 -26.384 1.00 87.81 551 LYS A O 1
ATOM 4461 N N . SER A 1 552 ? 10.744 -14.633 -26.564 1.00 84.50 552 SER A N 1
ATOM 4462 C CA . SER A 1 552 ? 10.741 -14.933 -28.007 1.00 84.50 552 SER A CA 1
ATOM 4463 C C . SER A 1 552 ? 11.455 -13.838 -28.817 1.00 84.50 552 SER A C 1
ATOM 4465 O O . SER A 1 552 ? 11.407 -12.662 -28.444 1.00 84.50 552 SER A O 1
ATOM 4467 N N . SER A 1 553 ? 12.109 -14.224 -29.915 1.00 79.88 553 SER A N 1
ATOM 4468 C CA . SER A 1 553 ? 12.771 -13.323 -30.873 1.00 79.88 553 SER A CA 1
ATOM 4469 C C . SER A 1 553 ? 11.818 -12.280 -31.461 1.00 79.88 553 SER A C 1
ATOM 4471 O O . SER A 1 553 ? 12.233 -11.155 -31.723 1.00 79.88 553 SER A O 1
ATOM 4473 N N . ASN A 1 554 ? 10.532 -12.618 -31.584 1.00 81.50 554 ASN A N 1
ATOM 4474 C CA . ASN A 1 554 ? 9.494 -11.723 -32.104 1.00 81.50 554 ASN A CA 1
ATOM 4475 C C . ASN A 1 554 ? 9.033 -10.684 -31.070 1.00 81.50 554 ASN A C 1
ATOM 4477 O O . ASN A 1 554 ? 8.238 -9.799 -31.369 1.00 81.50 554 ASN A O 1
ATOM 4481 N N . CYS A 1 555 ? 9.497 -10.778 -29.820 1.00 81.00 555 CYS A N 1
ATOM 4482 C CA . CYS A 1 555 ? 9.134 -9.805 -28.804 1.00 81.00 555 CYS A CA 1
ATOM 4483 C C . CYS A 1 555 ? 9.895 -8.493 -29.029 1.00 81.00 555 CYS A C 1
ATOM 4485 O O . CYS A 1 555 ? 11.122 -8.467 -28.922 1.00 81.00 555 CYS A O 1
ATOM 4487 N N . ILE A 1 556 ? 9.160 -7.389 -29.200 1.00 80.12 556 ILE A N 1
ATOM 4488 C CA . ILE A 1 556 ? 9.695 -6.024 -29.380 1.00 80.12 556 ILE A CA 1
ATOM 4489 C C . ILE A 1 556 ? 10.790 -5.700 -28.354 1.00 80.12 556 ILE A C 1
ATOM 4491 O O . ILE A 1 556 ? 11.836 -5.159 -28.692 1.00 80.12 556 ILE A O 1
ATOM 4495 N N . THR A 1 557 ? 10.602 -6.088 -27.088 1.00 81.19 557 THR A N 1
ATOM 4496 C CA . THR A 1 557 ? 11.600 -5.822 -26.034 1.00 81.19 557 THR A CA 1
ATOM 4497 C C . THR A 1 557 ? 12.946 -6.517 -26.267 1.00 81.19 557 THR A C 1
ATOM 4499 O O . THR A 1 557 ? 13.973 -5.958 -25.891 1.00 81.19 557 THR A O 1
ATOM 4502 N N . ARG A 1 558 ? 12.961 -7.709 -26.885 1.00 84.12 558 ARG A N 1
ATOM 4503 C CA . ARG A 1 558 ? 14.193 -8.428 -27.249 1.00 84.12 558 ARG A CA 1
ATOM 4504 C C . ARG A 1 558 ? 14.832 -7.801 -28.482 1.00 84.12 558 ARG A C 1
ATOM 4506 O O . ARG A 1 558 ? 16.029 -7.544 -28.452 1.00 84.12 558 ARG A O 1
ATOM 4513 N N . GLN A 1 559 ? 14.035 -7.469 -29.494 1.00 81.94 559 GLN A N 1
ATOM 4514 C CA . GLN A 1 559 ? 14.514 -6.774 -30.693 1.00 81.94 559 GLN A CA 1
ATOM 4515 C C . GLN A 1 559 ? 15.145 -5.419 -30.347 1.00 81.94 559 GLN A C 1
ATOM 4517 O O . GLN A 1 559 ? 16.237 -5.110 -30.810 1.00 81.94 559 GLN A O 1
ATOM 4522 N N . ALA A 1 560 ? 14.526 -4.654 -29.444 1.00 82.06 560 ALA A N 1
ATOM 4523 C CA . ALA A 1 560 ? 15.018 -3.351 -29.004 1.00 82.06 560 ALA A CA 1
ATOM 4524 C C . ALA A 1 560 ? 16.411 -3.395 -28.342 1.00 82.06 560 ALA A C 1
ATOM 4526 O O . ALA A 1 560 ? 17.127 -2.397 -28.379 1.00 82.06 560 ALA A O 1
ATOM 4527 N N . LEU A 1 561 ? 16.827 -4.527 -27.751 1.00 81.62 561 LEU A N 1
ATOM 4528 C CA . LEU A 1 561 ? 18.180 -4.669 -27.189 1.00 81.62 561 LEU A CA 1
ATOM 4529 C C . LEU A 1 561 ? 19.264 -4.679 -28.273 1.00 81.62 561 LEU A C 1
ATOM 4531 O O . LEU A 1 561 ? 20.360 -4.160 -28.054 1.00 81.62 561 LEU A O 1
ATOM 4535 N N . THR A 1 562 ? 18.965 -5.286 -29.421 1.00 75.31 562 THR A N 1
ATOM 4536 C CA . THR A 1 562 ? 19.896 -5.467 -30.544 1.00 75.31 562 THR A CA 1
ATOM 4537 C C . THR A 1 562 ? 19.645 -4.490 -31.685 1.00 75.31 562 THR A C 1
ATOM 4539 O O . THR A 1 562 ? 20.444 -4.436 -32.622 1.00 75.31 562 THR A O 1
ATOM 4542 N N . TRP A 1 563 ? 18.574 -3.699 -31.604 1.00 78.62 563 TRP A N 1
ATOM 4543 C CA . TRP A 1 563 ? 18.208 -2.729 -32.622 1.00 78.62 563 TRP A CA 1
ATOM 4544 C C . TRP A 1 563 ? 19.288 -1.654 -32.773 1.00 78.62 563 TRP A C 1
ATOM 4546 O O . TRP A 1 563 ? 19.898 -1.188 -31.801 1.00 78.62 563 TRP A O 1
ATOM 4556 N N . ASN A 1 564 ? 19.571 -1.305 -34.022 1.00 74.19 564 ASN A N 1
ATOM 4557 C CA . ASN A 1 564 ? 20.476 -0.233 -34.399 1.00 74.19 564 ASN A CA 1
ATOM 4558 C C . ASN A 1 564 ? 19.744 0.621 -35.436 1.00 74.19 564 ASN A C 1
ATOM 4560 O O . ASN A 1 564 ? 19.687 0.205 -36.590 1.00 74.19 564 ASN A O 1
ATOM 4564 N N . PRO A 1 565 ? 19.127 1.745 -35.040 1.00 69.38 565 PRO A N 1
ATOM 4565 C CA . PRO A 1 565 ? 18.411 2.582 -35.990 1.00 69.38 565 PRO A CA 1
ATOM 4566 C C . PRO A 1 565 ? 19.395 3.177 -37.002 1.00 69.38 565 PRO A C 1
ATOM 4568 O O . PRO A 1 565 ? 20.451 3.694 -36.626 1.00 69.38 565 PRO A O 1
ATOM 4571 N N . GLU A 1 566 ? 19.046 3.093 -38.281 1.00 64.38 566 GLU A N 1
ATOM 4572 C CA . GLU A 1 566 ? 19.802 3.709 -39.368 1.00 64.38 566 GLU A CA 1
ATOM 4573 C C . GLU A 1 566 ? 19.552 5.222 -39.378 1.00 64.38 566 GLU A C 1
ATOM 4575 O O . GLU A 1 566 ? 18.426 5.685 -39.200 1.00 64.38 566 GLU A O 1
ATOM 4580 N N . GLY A 1 567 ? 20.610 6.021 -39.532 1.00 69.25 567 GLY A N 1
ATOM 4581 C CA . GLY A 1 567 ? 20.483 7.476 -39.545 1.00 69.25 567 GLY A CA 1
ATOM 4582 C C . GLY A 1 567 ? 21.817 8.217 -39.506 1.00 69.25 567 GLY A C 1
ATOM 4583 O O . GLY A 1 567 ? 22.860 7.666 -39.149 1.00 69.25 567 GLY A O 1
ATOM 4584 N N . LYS A 1 568 ? 21.782 9.503 -39.871 1.00 68.75 568 LYS A N 1
ATOM 4585 C CA . LYS A 1 568 ? 22.950 10.393 -39.813 1.00 68.75 568 LYS A CA 1
ATOM 4586 C C . LYS A 1 568 ? 23.112 10.960 -38.401 1.00 68.75 568 LYS A C 1
ATOM 4588 O O . LYS A 1 568 ? 22.169 11.484 -37.811 1.00 68.75 568 LYS A O 1
ATOM 4593 N N . TRP A 1 569 ? 24.327 10.887 -37.860 1.00 63.00 569 TRP A N 1
ATOM 4594 C CA . TRP A 1 569 ? 24.651 11.501 -36.572 1.00 63.00 569 TRP A CA 1
ATOM 4595 C C . TRP A 1 569 ? 24.602 13.028 -36.679 1.00 63.00 569 TRP A C 1
ATOM 4597 O O . TRP A 1 569 ? 25.146 13.612 -37.616 1.00 63.00 569 TRP A O 1
ATOM 4607 N N . ARG A 1 570 ? 24.001 13.691 -35.685 1.00 67.75 570 ARG A N 1
ATOM 4608 C CA . ARG A 1 570 ? 24.142 15.147 -35.533 1.00 67.75 570 ARG A CA 1
ATOM 4609 C C . ARG A 1 570 ? 25.620 15.482 -35.274 1.00 67.75 570 ARG A C 1
ATOM 4611 O O . ARG A 1 570 ? 26.283 14.758 -34.530 1.00 67.75 570 ARG A O 1
ATOM 4618 N N . ARG A 1 571 ? 26.133 16.569 -35.870 1.00 70.69 571 ARG A N 1
ATOM 4619 C CA . ARG A 1 571 ? 27.510 17.049 -35.632 1.00 70.69 571 ARG A CA 1
ATOM 4620 C C . ARG A 1 571 ? 27.712 17.346 -34.135 1.00 70.69 571 ARG A C 1
ATOM 4622 O O . ARG A 1 571 ? 26.866 17.990 -33.521 1.00 70.69 571 ARG A O 1
ATOM 4629 N N . GLY A 1 572 ? 28.817 16.867 -33.556 1.00 76.81 572 GLY A N 1
ATOM 4630 C CA . GLY A 1 572 ? 29.170 17.047 -32.138 1.00 76.81 572 GLY A CA 1
ATOM 4631 C C . GLY A 1 572 ? 29.515 15.740 -31.411 1.00 76.81 572 GLY A C 1
ATOM 4632 O O . GLY A 1 572 ? 29.595 14.673 -32.018 1.00 76.81 572 GLY A O 1
ATOM 4633 N N . ARG A 1 573 ? 29.726 15.814 -30.086 1.00 74.31 573 ARG A N 1
ATOM 4634 C CA . ARG A 1 573 ? 30.049 14.641 -29.252 1.00 74.31 573 ARG A CA 1
ATOM 4635 C C . ARG A 1 573 ? 28.878 13.643 -29.259 1.00 74.31 573 ARG A C 1
ATOM 4637 O O . ARG A 1 573 ? 27.792 13.997 -28.791 1.00 74.31 573 ARG A O 1
ATOM 4644 N N . PRO A 1 574 ? 29.085 12.383 -29.686 1.00 68.94 574 PRO A N 1
ATOM 4645 C CA . PRO A 1 574 ? 28.029 11.379 -29.668 1.00 68.94 574 PRO A CA 1
ATOM 4646 C C . PRO A 1 574 ? 27.499 11.142 -28.249 1.00 68.94 574 PRO A C 1
ATOM 4648 O O . PRO A 1 574 ? 28.268 10.877 -27.319 1.00 68.94 574 PRO A O 1
ATOM 4651 N N . LYS A 1 575 ? 26.175 11.197 -28.079 1.00 68.81 575 LYS A N 1
ATOM 4652 C CA . LYS A 1 575 ? 25.518 10.844 -26.813 1.00 68.81 575 LYS A CA 1
ATOM 4653 C C . LYS A 1 575 ? 25.822 9.377 -26.466 1.00 68.81 575 LYS A C 1
ATOM 4655 O O . LYS A 1 575 ? 25.879 8.518 -27.348 1.00 68.81 575 LYS A O 1
ATOM 4660 N N . ASN A 1 576 ? 26.012 9.074 -25.178 1.00 72.56 576 ASN A N 1
ATOM 4661 C CA . ASN A 1 576 ? 26.102 7.678 -24.743 1.00 72.56 576 ASN A CA 1
ATOM 4662 C C . ASN A 1 576 ? 24.762 6.973 -25.013 1.00 72.56 576 ASN A C 1
ATOM 4664 O O . ASN A 1 576 ? 23.713 7.600 -24.883 1.00 72.56 576 ASN A O 1
ATOM 4668 N N . THR A 1 577 ? 24.769 5.699 -25.391 1.00 76.56 577 THR A N 1
ATOM 4669 C CA . THR A 1 577 ? 23.538 4.942 -25.681 1.00 76.56 577 THR A CA 1
ATOM 4670 C C . THR A 1 577 ? 23.398 3.782 -24.708 1.00 76.56 577 THR A C 1
ATOM 4672 O O . THR A 1 577 ? 24.399 3.283 -24.198 1.00 76.56 577 THR A O 1
ATOM 4675 N N . LEU A 1 578 ? 22.166 3.319 -24.467 1.00 77.12 578 LEU A N 1
ATOM 4676 C CA . LEU A 1 578 ? 21.933 2.138 -23.629 1.00 77.12 578 LEU A CA 1
ATOM 4677 C C . LEU A 1 578 ? 22.725 0.931 -24.156 1.00 77.12 578 LEU A C 1
ATOM 4679 O O . LEU A 1 578 ? 23.353 0.223 -23.382 1.00 77.12 578 LEU A O 1
ATOM 4683 N N . ARG A 1 579 ? 22.791 0.757 -25.482 1.00 79.88 579 ARG A N 1
ATOM 4684 C CA . ARG A 1 579 ? 23.602 -0.285 -26.124 1.00 79.88 579 ARG A CA 1
ATOM 4685 C C . ARG A 1 579 ? 25.093 -0.169 -25.794 1.00 79.88 579 ARG A C 1
ATOM 4687 O O . ARG A 1 579 ? 25.724 -1.187 -25.534 1.00 79.88 579 ARG A O 1
ATOM 4694 N N . ARG A 1 580 ? 25.662 1.044 -25.789 1.00 80.88 580 ARG A N 1
ATOM 4695 C CA . ARG A 1 580 ? 27.065 1.272 -25.393 1.00 80.88 580 ARG A CA 1
ATOM 4696 C C . ARG A 1 580 ? 27.294 0.960 -23.916 1.00 80.88 580 ARG A C 1
ATOM 4698 O O . ARG A 1 580 ? 28.321 0.386 -23.587 1.00 80.88 580 ARG A O 1
ATOM 4705 N N . GLU A 1 581 ? 26.336 1.277 -23.048 1.00 81.31 581 GLU A N 1
ATOM 4706 C CA . GLU A 1 581 ? 26.415 0.923 -21.624 1.00 81.31 581 GLU A CA 1
ATOM 4707 C C . GLU A 1 581 ? 26.335 -0.585 -21.401 1.00 81.31 581 GLU A C 1
ATOM 4709 O O . GLU A 1 581 ? 27.136 -1.126 -20.649 1.00 81.31 581 GLU A O 1
ATOM 4714 N N . ILE A 1 582 ? 25.430 -1.274 -22.100 1.00 82.19 582 ILE A N 1
ATOM 4715 C CA . ILE A 1 582 ? 25.347 -2.736 -22.058 1.00 82.19 582 ILE A CA 1
ATOM 4716 C C . ILE A 1 582 ? 26.649 -3.352 -22.573 1.00 82.19 582 ILE A C 1
ATOM 4718 O O . ILE A 1 582 ? 27.186 -4.249 -21.934 1.00 82.19 582 ILE A O 1
ATOM 4722 N N . LYS A 1 583 ? 27.195 -2.838 -23.682 1.00 83.00 583 LYS A N 1
ATOM 4723 C CA . LYS A 1 583 ? 28.475 -3.302 -24.226 1.00 83.00 583 LYS A CA 1
ATOM 4724 C C . LYS A 1 583 ? 29.618 -3.108 -23.221 1.00 83.00 583 LYS A C 1
ATOM 4726 O O . LYS A 1 583 ? 30.357 -4.052 -22.980 1.00 83.00 583 LYS A O 1
ATOM 4731 N N . ALA A 1 584 ? 29.706 -1.948 -22.572 1.00 82.19 584 ALA A N 1
ATOM 4732 C CA . ALA A 1 584 ? 30.705 -1.697 -21.533 1.00 82.19 584 ALA A CA 1
ATOM 4733 C C . ALA A 1 584 ? 30.526 -2.616 -20.307 1.00 82.19 584 ALA A C 1
ATOM 4735 O O . ALA A 1 584 ? 31.502 -3.126 -19.761 1.00 82.19 584 ALA A O 1
ATOM 4736 N N . ASP A 1 585 ? 29.284 -2.867 -19.876 1.00 80.62 585 ASP A N 1
ATOM 4737 C CA . ASP A 1 585 ? 28.985 -3.809 -18.790 1.00 80.62 585 ASP A CA 1
ATOM 4738 C C . ASP A 1 585 ? 29.327 -5.261 -19.171 1.00 80.62 585 ASP A C 1
ATOM 4740 O O . ASP A 1 585 ? 29.700 -6.044 -18.299 1.00 80.62 585 ASP A O 1
ATOM 4744 N N . MET A 1 586 ? 29.205 -5.628 -20.451 1.00 81.31 586 MET A N 1
ATOM 4745 C CA . MET A 1 586 ? 29.586 -6.941 -20.987 1.00 81.31 586 MET A CA 1
ATOM 4746 C C . MET A 1 586 ? 31.100 -7.121 -21.083 1.00 81.31 586 MET A C 1
ATOM 4748 O O . MET A 1 586 ? 31.608 -8.156 -20.659 1.00 81.31 586 MET A O 1
ATOM 4752 N N . GLU A 1 587 ? 31.812 -6.114 -21.595 1.00 82.38 587 GLU A N 1
ATOM 4753 C CA . GLU A 1 587 ? 33.277 -6.105 -21.702 1.00 82.38 587 GLU A CA 1
ATOM 4754 C C . GLU A 1 587 ? 33.921 -6.298 -20.324 1.00 82.38 587 GLU A C 1
ATOM 4756 O O . GLU A 1 587 ? 34.818 -7.120 -20.166 1.00 82.38 587 GLU A O 1
ATOM 4761 N N . ARG A 1 588 ? 33.378 -5.651 -19.283 1.00 78.12 588 ARG A N 1
ATOM 4762 C CA . ARG A 1 588 ? 33.806 -5.851 -17.884 1.00 78.12 588 ARG A CA 1
ATOM 4763 C C . ARG A 1 588 ? 33.626 -7.280 -17.367 1.00 78.12 588 ARG A C 1
ATOM 4765 O O . ARG A 1 588 ? 34.237 -7.641 -16.369 1.00 78.12 588 ARG A O 1
ATOM 4772 N N . MET A 1 589 ? 32.756 -8.070 -17.989 1.00 70.00 589 MET A N 1
ATOM 4773 C CA . MET A 1 589 ? 32.518 -9.470 -17.626 1.00 70.00 589 MET A CA 1
ATOM 4774 C C . MET A 1 589 ? 33.211 -10.453 -18.568 1.00 70.00 589 MET A C 1
ATOM 4776 O O . MET A 1 589 ? 32.970 -11.650 -18.443 1.00 70.00 589 MET A O 1
ATOM 4780 N N . ASN A 1 590 ? 34.034 -9.959 -19.499 1.00 76.69 590 ASN A N 1
ATOM 4781 C CA . ASN A 1 590 ? 34.697 -10.755 -20.526 1.00 76.69 590 ASN A CA 1
ATOM 4782 C C . ASN A 1 590 ? 33.722 -11.621 -21.355 1.00 76.69 590 ASN A C 1
ATOM 4784 O O . ASN A 1 590 ? 34.040 -12.740 -21.744 1.00 76.69 590 ASN A O 1
ATOM 4788 N N . ASN A 1 591 ? 32.511 -11.106 -21.606 1.00 79.19 591 ASN A N 1
ATOM 4789 C CA . ASN A 1 591 ? 31.459 -11.813 -22.340 1.00 79.19 591 ASN A CA 1
ATOM 4790 C C . ASN A 1 591 ? 31.138 -11.110 -23.666 1.00 79.19 591 ASN A C 1
ATOM 4792 O O . ASN A 1 591 ? 31.090 -9.882 -23.744 1.00 79.19 591 ASN A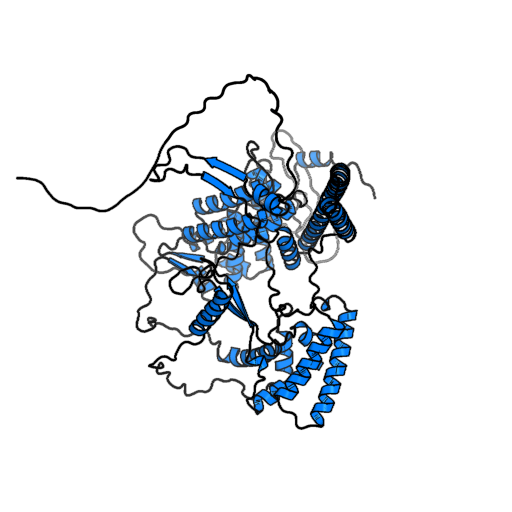 O 1
ATOM 4796 N N . ASN A 1 592 ? 30.814 -11.892 -24.699 1.00 83.06 592 ASN A N 1
ATOM 4797 C CA . ASN A 1 592 ? 30.269 -11.395 -25.967 1.00 83.06 592 ASN A CA 1
ATOM 4798 C C . ASN A 1 592 ? 28.739 -11.612 -26.041 1.00 83.06 592 ASN A C 1
ATOM 4800 O O . ASN A 1 592 ? 28.157 -12.254 -25.171 1.00 83.06 592 ASN A O 1
ATOM 4804 N N . TRP A 1 593 ? 28.060 -11.064 -27.059 1.00 81.12 593 TRP A N 1
ATOM 4805 C CA . TRP A 1 593 ? 26.590 -11.148 -27.167 1.00 81.12 593 TRP A CA 1
ATOM 4806 C C . TRP A 1 593 ? 26.065 -12.581 -27.320 1.00 81.12 593 TRP A C 1
ATOM 4808 O O . TRP A 1 593 ? 25.032 -12.900 -26.737 1.00 81.12 593 TRP A O 1
ATOM 4818 N N . LYS A 1 594 ? 26.783 -13.441 -28.054 1.00 81.88 594 LYS A N 1
ATOM 4819 C CA . LYS A 1 594 ? 26.406 -14.851 -28.251 1.00 81.88 594 LYS A CA 1
ATOM 4820 C C . LYS A 1 594 ? 26.505 -15.631 -26.942 1.00 81.88 594 LYS A C 1
ATOM 4822 O O . LYS A 1 594 ? 25.589 -16.354 -26.568 1.00 81.88 594 LYS A O 1
ATOM 4827 N N . GLU A 1 595 ? 27.597 -15.428 -26.218 1.00 80.50 595 GLU A N 1
ATOM 4828 C CA . GLU A 1 595 ? 27.835 -16.060 -24.927 1.00 80.50 595 GLU A CA 1
ATOM 4829 C C . GLU A 1 595 ? 26.839 -15.559 -23.880 1.00 80.50 595 GLU A C 1
ATOM 4831 O O . GLU A 1 595 ? 26.284 -16.335 -23.109 1.00 80.50 595 GLU A O 1
ATOM 4836 N N . LEU A 1 596 ? 26.510 -14.269 -23.917 1.00 80.69 596 LEU A N 1
ATOM 4837 C CA . LEU A 1 596 ? 25.495 -13.692 -23.051 1.00 80.69 596 LEU A CA 1
ATOM 4838 C C . LEU A 1 596 ? 24.106 -14.294 -23.286 1.00 80.69 596 LEU A C 1
ATOM 4840 O O . LEU A 1 596 ? 23.379 -14.568 -22.333 1.00 80.69 596 LEU A O 1
ATOM 4844 N N . GLU A 1 597 ? 23.733 -14.499 -24.545 1.00 83.00 597 GLU A N 1
ATOM 4845 C CA . GLU A 1 597 ? 22.479 -15.144 -24.921 1.00 83.00 597 GLU A CA 1
ATOM 4846 C C . GLU A 1 597 ? 22.434 -16.602 -24.456 1.00 83.00 597 GLU A C 1
ATOM 4848 O O . GLU A 1 597 ? 21.426 -17.027 -23.888 1.00 83.00 597 GLU A O 1
ATOM 4853 N N . ARG A 1 598 ? 23.550 -17.327 -24.596 1.00 83.25 598 ARG A N 1
ATOM 4854 C CA . ARG A 1 598 ? 23.713 -18.700 -24.105 1.00 83.25 598 ARG A CA 1
ATOM 4855 C C . ARG A 1 598 ? 23.566 -18.782 -22.582 1.00 83.25 598 ARG A C 1
ATOM 4857 O O . ARG A 1 598 ? 22.729 -19.536 -22.088 1.00 83.25 598 ARG A O 1
ATOM 4864 N N . ILE A 1 599 ? 24.308 -17.962 -21.832 1.00 82.75 599 ILE A N 1
ATOM 4865 C CA . ILE A 1 599 ? 24.261 -17.932 -20.359 1.00 82.75 599 ILE A CA 1
ATOM 4866 C C . ILE A 1 599 ? 22.878 -17.472 -19.872 1.00 82.75 599 ILE A C 1
ATOM 4868 O O . ILE A 1 599 ? 22.392 -17.950 -18.851 1.00 82.75 599 ILE A O 1
ATOM 4872 N N . ALA A 1 600 ? 22.200 -16.568 -20.588 1.00 84.50 600 ALA A N 1
ATOM 4873 C CA . ALA A 1 600 ? 20.874 -16.093 -20.194 1.00 84.50 600 ALA A CA 1
ATOM 4874 C C . ALA A 1 600 ? 19.807 -17.196 -20.188 1.00 84.50 600 ALA A C 1
ATOM 4876 O O . ALA A 1 600 ? 18.840 -17.065 -19.424 1.00 84.50 600 ALA A O 1
ATOM 4877 N N . GLN A 1 601 ? 19.961 -18.253 -20.996 1.00 86.38 601 GLN A N 1
ATOM 4878 C CA . GLN A 1 601 ? 19.056 -19.407 -20.981 1.00 86.38 601 GLN A CA 1
ATOM 4879 C C . GLN A 1 601 ? 19.212 -20.236 -19.703 1.00 86.38 601 GLN A C 1
ATOM 4881 O O . GLN A 1 601 ? 18.207 -20.652 -19.118 1.00 86.38 601 GLN A O 1
ATOM 4886 N N . ASP A 1 602 ? 20.439 -20.380 -19.198 1.00 84.56 602 ASP A N 1
ATOM 4887 C CA . ASP A 1 602 ? 20.686 -20.986 -17.893 1.00 84.56 602 ASP A CA 1
ATOM 4888 C C . ASP A 1 602 ? 20.337 -20.009 -16.757 1.00 84.56 602 ASP A C 1
ATOM 4890 O O . ASP A 1 602 ? 21.076 -19.090 -16.393 1.00 84.56 602 ASP A O 1
ATOM 4894 N N . ARG A 1 603 ? 19.179 -20.232 -16.128 1.00 81.50 603 ARG A N 1
ATOM 4895 C CA . ARG A 1 603 ? 18.724 -19.410 -14.999 1.00 81.50 603 ARG A CA 1
ATOM 4896 C C . ARG A 1 603 ? 19.656 -19.489 -13.790 1.00 81.50 603 ARG A C 1
ATOM 4898 O O . ARG A 1 603 ? 19.708 -18.512 -13.037 1.00 81.50 603 ARG A O 1
ATOM 4905 N N . VAL A 1 604 ? 20.317 -20.623 -13.561 1.00 79.50 604 VAL A N 1
ATOM 4906 C CA . VAL A 1 604 ? 21.189 -20.840 -12.399 1.00 79.50 604 VAL A CA 1
ATOM 4907 C C . VAL A 1 604 ? 22.540 -20.185 -12.655 1.00 79.50 604 VAL A C 1
ATOM 4909 O O . VAL A 1 604 ? 22.940 -19.331 -11.861 1.00 79.50 604 VAL A O 1
ATOM 4912 N N . GLY A 1 605 ? 23.168 -20.461 -13.800 1.00 75.81 605 GLY A N 1
ATOM 4913 C CA . GLY A 1 605 ? 24.407 -19.815 -14.238 1.00 75.81 605 GLY A CA 1
ATOM 4914 C C . GLY A 1 605 ? 24.285 -18.294 -14.315 1.00 75.81 605 GLY A C 1
ATOM 4915 O O . GLY A 1 605 ? 25.107 -17.575 -13.742 1.00 75.81 605 GLY A O 1
ATOM 4916 N N . TRP A 1 606 ? 23.185 -17.774 -14.875 1.00 81.56 606 TRP A N 1
ATOM 4917 C CA . TRP A 1 606 ? 22.917 -16.332 -14.895 1.00 81.56 606 TRP A CA 1
ATOM 4918 C C . TRP A 1 606 ? 22.848 -15.727 -13.487 1.00 81.56 606 TRP A C 1
ATOM 4920 O O . TRP A 1 606 ? 23.410 -14.663 -13.213 1.00 81.56 606 TRP A O 1
ATOM 4930 N N . ARG A 1 607 ? 22.167 -16.401 -12.548 1.00 76.94 607 ARG A N 1
ATOM 4931 C CA . ARG A 1 607 ? 22.090 -15.945 -11.150 1.00 76.94 607 ARG A CA 1
ATOM 4932 C C . ARG A 1 607 ? 23.457 -15.980 -10.478 1.00 76.94 607 ARG A C 1
ATOM 4934 O O . ARG A 1 607 ? 23.801 -15.008 -9.811 1.00 76.94 607 ARG A O 1
ATOM 4941 N N . MET A 1 608 ? 24.243 -17.033 -10.687 1.00 72.00 608 MET A N 1
ATOM 4942 C CA . MET A 1 608 ? 25.595 -17.138 -10.141 1.00 72.00 608 MET A CA 1
ATOM 4943 C C . MET A 1 608 ? 26.511 -16.034 -10.673 1.00 72.00 608 MET A C 1
ATOM 4945 O O . MET A 1 608 ? 27.222 -15.422 -9.885 1.00 72.00 608 MET A O 1
ATOM 4949 N N . GLN A 1 609 ? 26.443 -15.689 -11.960 1.00 69.75 609 GLN A N 1
ATOM 4950 C CA . GLN A 1 609 ? 27.273 -14.628 -12.544 1.00 69.75 609 GLN A CA 1
ATOM 4951 C C . GLN A 1 609 ? 26.848 -13.228 -12.081 1.00 69.75 609 GLN A C 1
ATOM 4953 O O . GLN A 1 609 ? 27.691 -12.407 -11.718 1.00 69.75 609 GLN A O 1
ATOM 4958 N N . THR A 1 610 ? 25.539 -12.980 -11.959 1.00 63.06 610 THR A N 1
ATOM 4959 C CA . THR A 1 610 ? 25.036 -11.750 -11.314 1.00 63.06 610 THR A CA 1
ATOM 4960 C C . THR A 1 610 ? 25.359 -11.681 -9.813 1.00 63.06 610 THR A C 1
ATOM 4962 O O . THR A 1 610 ? 25.449 -10.584 -9.263 1.00 63.06 610 THR A O 1
ATOM 4965 N N . GLY A 1 611 ? 25.556 -12.830 -9.152 1.00 57.25 611 GLY A N 1
ATOM 4966 C CA . GLY A 1 611 ? 25.984 -12.952 -7.756 1.00 57.25 611 GLY A CA 1
ATOM 4967 C C . GLY A 1 611 ? 27.498 -12.807 -7.550 1.00 57.25 611 GLY A C 1
ATOM 4968 O O . GLY A 1 611 ? 27.905 -12.129 -6.611 1.00 57.25 611 GLY A O 1
ATOM 4969 N N . ARG A 1 612 ? 28.340 -13.346 -8.449 1.00 52.53 612 ARG A N 1
ATOM 4970 C CA . ARG A 1 612 ? 29.816 -13.212 -8.432 1.00 52.53 612 ARG A CA 1
ATOM 4971 C C . ARG A 1 612 ? 30.281 -11.755 -8.529 1.00 52.53 612 ARG A C 1
ATOM 4973 O O . ARG A 1 612 ? 31.326 -11.428 -7.974 1.00 52.53 612 ARG A O 1
ATOM 4980 N N . GLN A 1 613 ? 29.475 -10.864 -9.117 1.00 49.47 613 GLN A N 1
ATOM 4981 C CA . GLN A 1 613 ? 29.687 -9.408 -9.047 1.00 49.47 613 GLN A CA 1
ATOM 4982 C C . GLN A 1 613 ? 29.748 -8.853 -7.609 1.00 49.47 613 GLN A C 1
ATOM 4984 O O . GLN A 1 613 ? 30.255 -7.755 -7.420 1.00 49.47 613 GLN A O 1
ATOM 4989 N N . ILE A 1 614 ? 29.216 -9.560 -6.603 1.00 45.22 614 ILE A N 1
ATOM 4990 C CA . ILE A 1 614 ? 29.275 -9.151 -5.188 1.00 45.22 614 ILE A CA 1
ATOM 4991 C C . ILE A 1 614 ? 30.635 -9.509 -4.571 1.00 45.22 614 ILE A C 1
ATOM 4993 O O . ILE A 1 614 ? 31.157 -8.730 -3.786 1.00 45.22 614 ILE A O 1
ATOM 4997 N N . GLY A 1 615 ? 31.223 -10.651 -4.946 1.00 37.06 615 GLY A N 1
ATOM 4998 C CA . GLY A 1 615 ? 32.504 -11.110 -4.396 1.00 37.06 615 GLY A CA 1
ATOM 4999 C C . GLY A 1 615 ? 33.711 -10.383 -4.991 1.00 37.06 615 GLY A C 1
ATOM 5000 O O . GLY A 1 615 ? 34.535 -9.863 -4.251 1.00 37.06 615 GLY A O 1
ATOM 5001 N N . LEU A 1 616 ? 33.785 -10.279 -6.323 1.00 32.25 616 LEU A N 1
ATOM 5002 C CA . LEU A 1 616 ? 34.947 -9.691 -7.010 1.00 32.25 616 LEU A CA 1
ATOM 5003 C C . LEU A 1 616 ? 35.101 -8.177 -6.780 1.00 32.25 616 LEU A C 1
ATOM 5005 O O . LEU A 1 616 ? 36.221 -7.696 -6.651 1.00 32.25 616 LEU A O 1
ATOM 5009 N N . ALA A 1 617 ? 33.997 -7.427 -6.684 1.00 30.12 617 ALA A N 1
ATOM 5010 C CA . ALA A 1 617 ? 34.045 -5.982 -6.432 1.00 30.12 617 ALA A CA 1
ATOM 5011 C C . ALA A 1 617 ? 34.485 -5.646 -4.993 1.00 30.12 617 ALA A C 1
ATOM 5013 O O . ALA A 1 617 ? 35.207 -4.679 -4.787 1.00 30.12 617 ALA A O 1
ATOM 5014 N N . MET A 1 618 ? 34.119 -6.476 -4.005 1.00 32.09 618 MET A N 1
ATOM 5015 C CA . MET A 1 618 ? 34.576 -6.308 -2.618 1.00 32.09 618 MET A CA 1
ATOM 5016 C C . MET A 1 618 ? 36.061 -6.655 -2.433 1.00 32.09 618 MET A C 1
ATOM 5018 O O . MET A 1 618 ? 36.707 -6.102 -1.547 1.00 32.09 618 MET A O 1
ATOM 5022 N N . SER A 1 619 ? 36.601 -7.563 -3.250 1.00 33.09 619 SER A N 1
ATOM 5023 C CA . SER A 1 619 ? 37.999 -8.003 -3.157 1.00 33.09 619 SER A CA 1
ATOM 5024 C C . SER A 1 619 ? 38.995 -7.064 -3.845 1.00 33.09 619 SER A C 1
ATOM 5026 O O . SER A 1 619 ? 40.138 -7.010 -3.412 1.00 33.09 619 SER A O 1
ATOM 5028 N N . LEU A 1 620 ? 38.584 -6.311 -4.873 1.00 34.56 620 LEU A N 1
ATOM 5029 C CA . LEU A 1 620 ? 39.481 -5.427 -5.639 1.00 34.56 620 LEU A CA 1
ATOM 5030 C C . LEU A 1 620 ? 39.673 -4.023 -5.030 1.00 34.56 620 LEU A C 1
ATOM 5032 O O . LEU A 1 620 ? 40.590 -3.317 -5.433 1.00 34.56 620 LEU A O 1
ATOM 5036 N N . GLU A 1 621 ? 38.850 -3.606 -4.060 1.00 37.59 621 GLU A N 1
ATOM 5037 C CA . GLU A 1 621 ? 38.972 -2.292 -3.392 1.00 37.59 621 GLU A CA 1
ATOM 5038 C C . GLU A 1 621 ? 39.693 -2.346 -2.028 1.00 37.59 621 GLU A C 1
ATOM 5040 O O . GLU A 1 621 ? 39.802 -1.324 -1.348 1.00 37.59 621 GLU A O 1
ATOM 5045 N N . ASN A 1 622 ? 40.203 -3.511 -1.611 1.00 33.25 622 ASN A N 1
ATOM 5046 C CA . ASN A 1 622 ? 40.915 -3.659 -0.341 1.00 33.25 622 ASN A CA 1
ATOM 5047 C C . ASN A 1 622 ? 42.431 -3.801 -0.594 1.00 33.25 622 ASN A C 1
ATOM 5049 O O . ASN A 1 622 ? 42.850 -4.848 -1.085 1.00 33.25 622 ASN A O 1
ATOM 5053 N N . PRO A 1 623 ? 43.279 -2.812 -0.243 1.00 37.72 623 PRO A N 1
ATOM 5054 C CA . PRO A 1 623 ? 44.717 -2.828 -0.549 1.00 37.72 623 PRO A CA 1
ATOM 5055 C C . PRO A 1 623 ? 45.528 -3.886 0.230 1.00 37.72 623 PRO A C 1
ATOM 5057 O O . PRO A 1 623 ? 46.750 -3.883 0.173 1.00 37.72 623 PRO A O 1
ATOM 5060 N N . ASN A 1 624 ? 44.863 -4.785 0.964 1.00 34.59 624 ASN A N 1
ATOM 5061 C CA . ASN A 1 624 ? 45.475 -5.804 1.820 1.00 34.59 624 ASN A CA 1
ATOM 5062 C C . ASN A 1 624 ? 45.265 -7.247 1.320 1.00 34.59 624 ASN A C 1
ATOM 5064 O O . ASN A 1 624 ? 45.431 -8.186 2.101 1.00 34.59 624 ASN A O 1
ATOM 5068 N N . ILE A 1 625 ? 44.863 -7.448 0.060 1.00 35.66 625 ILE A N 1
ATOM 5069 C CA . ILE A 1 625 ? 44.662 -8.787 -0.511 1.00 35.66 625 ILE A CA 1
ATOM 5070 C C . ILE A 1 625 ? 45.404 -8.890 -1.847 1.00 35.66 625 ILE A C 1
ATOM 5072 O O . ILE A 1 625 ? 44.922 -8.393 -2.861 1.00 35.66 625 ILE A O 1
ATOM 5076 N N . ASP A 1 626 ? 46.541 -9.585 -1.854 1.00 28.75 626 ASP A N 1
ATOM 5077 C CA . ASP A 1 626 ? 47.150 -10.070 -3.093 1.00 28.75 626 ASP A CA 1
ATOM 5078 C C . ASP A 1 626 ? 46.347 -11.274 -3.596 1.00 28.75 626 ASP A C 1
ATOM 5080 O O . ASP A 1 626 ? 46.245 -12.304 -2.925 1.00 28.75 626 ASP A O 1
ATOM 5084 N N . VAL A 1 627 ? 45.744 -11.143 -4.778 1.00 29.80 627 VAL A N 1
ATOM 5085 C CA . VAL A 1 627 ? 45.048 -12.241 -5.458 1.00 29.80 627 VAL A CA 1
ATOM 5086 C C . VAL A 1 627 ? 45.917 -12.712 -6.620 1.00 29.80 627 VAL A C 1
ATOM 5088 O O . VAL A 1 627 ? 45.959 -12.071 -7.668 1.00 29.80 627 VAL A O 1
ATOM 5091 N N . CYS A 1 628 ? 46.585 -13.855 -6.460 1.00 28.86 628 CYS A N 1
ATOM 5092 C CA . CYS A 1 628 ? 47.163 -14.582 -7.588 1.00 28.86 628 CYS A CA 1
ATOM 5093 C C . CYS A 1 628 ? 46.052 -15.366 -8.302 1.00 28.86 628 CYS A C 1
ATOM 5095 O O . CYS A 1 628 ? 45.507 -16.324 -7.756 1.00 28.86 628 CYS A O 1
ATOM 5097 N N . CYS A 1 629 ? 45.719 -14.972 -9.530 1.00 26.22 629 CYS A N 1
ATOM 5098 C CA . CYS A 1 629 ? 44.928 -15.796 -10.440 1.00 26.22 629 CYS A CA 1
ATOM 5099 C C . CYS A 1 629 ? 45.854 -16.830 -11.097 1.00 26.22 629 CYS A C 1
ATOM 5101 O O . CYS A 1 629 ? 46.743 -16.442 -11.850 1.00 26.22 629 CYS A O 1
ATOM 5103 N N . LEU A 1 630 ? 45.632 -18.125 -10.865 1.00 25.11 630 LEU A N 1
ATOM 5104 C CA . LEU A 1 630 ? 46.160 -19.173 -11.743 1.00 25.11 630 LEU A CA 1
ATOM 5105 C C . LEU A 1 630 ? 45.029 -19.654 -12.653 1.00 25.11 630 LEU A C 1
ATOM 5107 O O . LEU A 1 630 ? 43.982 -20.107 -12.190 1.00 25.11 630 LEU A O 1
ATOM 5111 N N . SER A 1 631 ? 45.235 -19.467 -13.954 1.00 28.61 631 SER A N 1
ATOM 5112 C CA . SER A 1 631 ? 44.410 -20.009 -15.027 1.00 28.61 631 SER A CA 1
ATOM 5113 C C . SER A 1 631 ? 44.526 -21.533 -15.100 1.00 28.61 631 SER A C 1
ATOM 5115 O O . SER A 1 631 ? 45.554 -22.102 -14.748 1.00 28.61 631 SER A O 1
ATOM 5117 N N . GLU A 1 632 ? 43.445 -22.145 -15.580 1.00 32.94 632 GLU A N 1
ATOM 5118 C CA . GLU A 1 632 ? 43.250 -23.542 -15.989 1.00 32.94 632 GLU A CA 1
ATOM 5119 C C . GLU A 1 632 ? 44.519 -24.401 -16.155 1.00 32.94 632 GLU A C 1
ATOM 5121 O O . GLU A 1 632 ? 45.319 -24.180 -17.061 1.00 32.94 632 GLU A O 1
ATOM 5126 N N . ILE A 1 633 ? 44.626 -25.471 -15.359 1.00 30.05 633 ILE A N 1
ATOM 5127 C CA . ILE A 1 633 ? 45.430 -26.649 -15.704 1.00 30.05 633 ILE A CA 1
ATOM 5128 C C . ILE A 1 633 ? 44.511 -27.872 -15.615 1.00 30.05 633 ILE A C 1
ATOM 5130 O O . ILE A 1 633 ? 43.960 -28.177 -14.557 1.00 30.05 633 ILE A O 1
ATOM 5134 N N . ARG A 1 634 ? 44.321 -28.560 -16.747 1.00 30.92 634 ARG A N 1
ATOM 5135 C CA . ARG A 1 634 ? 43.826 -29.944 -16.785 1.00 30.92 634 ARG A CA 1
ATOM 5136 C C . ARG A 1 634 ? 44.931 -30.831 -16.221 1.00 30.92 634 ARG A C 1
ATOM 5138 O O . ARG A 1 634 ? 46.005 -30.868 -16.809 1.00 30.92 634 ARG A O 1
ATOM 5145 N N . ILE A 1 635 ? 44.663 -31.560 -15.145 1.00 31.70 635 ILE A N 1
ATOM 5146 C CA . ILE A 1 635 ? 45.545 -32.637 -14.688 1.00 31.70 635 ILE A CA 1
ATOM 5147 C C . ILE A 1 635 ? 44.832 -33.953 -15.004 1.00 31.70 635 ILE A C 1
ATOM 5149 O O . ILE A 1 635 ? 43.754 -34.219 -14.475 1.00 31.70 635 ILE A O 1
ATOM 5153 N N . GLN A 1 636 ? 45.395 -34.704 -15.953 1.00 30.94 636 GLN A N 1
ATOM 5154 C CA . GLN A 1 636 ? 45.148 -36.136 -16.111 1.00 30.94 636 GLN A CA 1
ATOM 5155 C C . GLN A 1 636 ? 45.963 -36.881 -15.050 1.00 30.94 636 GLN A C 1
ATOM 5157 O O . GLN A 1 636 ? 47.011 -36.401 -14.631 1.00 30.94 636 GLN A O 1
ATOM 5162 N N . ASP A 1 637 ? 45.426 -38.012 -14.613 1.00 31.78 637 ASP A N 1
ATOM 5163 C CA . ASP A 1 637 ? 45.861 -38.843 -13.494 1.00 31.78 637 ASP A CA 1
ATOM 5164 C C . ASP A 1 637 ? 47.377 -38.940 -13.243 1.00 31.78 637 ASP A C 1
ATOM 5166 O O . ASP A 1 637 ? 48.160 -39.174 -14.162 1.00 31.78 637 ASP A O 1
ATOM 5170 N N . SER A 1 638 ? 47.719 -38.889 -11.947 1.00 34.34 638 SER A N 1
ATOM 5171 C CA . SER A 1 638 ? 48.776 -39.625 -11.221 1.00 34.34 638 SER A CA 1
ATOM 5172 C C . SER A 1 638 ? 49.706 -38.756 -10.349 1.00 34.34 638 SER A C 1
ATOM 5174 O O . SER A 1 638 ? 50.471 -37.923 -10.811 1.00 34.34 638 SER A O 1
ATOM 5176 N N . GLY A 1 639 ? 49.616 -38.973 -9.032 1.00 38.53 639 GLY A N 1
ATOM 5177 C CA . GLY A 1 639 ? 50.759 -39.167 -8.129 1.00 38.53 639 GLY A CA 1
ATOM 5178 C C . GLY A 1 639 ? 51.810 -38.085 -7.838 1.00 38.53 639 GLY A C 1
ATOM 5179 O O . GLY A 1 639 ? 52.640 -38.369 -6.979 1.00 38.53 639 GLY A O 1
ATOM 5180 N N . GLU A 1 640 ? 51.834 -36.892 -8.439 1.00 34.84 640 GLU A N 1
ATOM 5181 C CA . GLU A 1 640 ? 52.930 -35.929 -8.176 1.00 34.84 640 GLU A CA 1
ATOM 5182 C C . GLU A 1 640 ? 52.548 -34.721 -7.297 1.00 34.84 640 GLU A C 1
ATOM 5184 O O . GLU A 1 640 ? 51.569 -34.010 -7.528 1.00 34.84 640 GLU A O 1
ATOM 5189 N N . ALA A 1 641 ? 53.366 -34.478 -6.264 1.00 34.06 641 ALA A N 1
ATOM 5190 C CA . ALA A 1 641 ? 53.260 -33.343 -5.351 1.00 34.06 641 ALA A CA 1
ATOM 5191 C C . ALA A 1 641 ? 53.646 -32.025 -6.047 1.00 34.06 641 ALA A C 1
ATOM 5193 O O . ALA A 1 641 ? 54.735 -31.892 -6.603 1.00 34.06 641 ALA A O 1
ATOM 5194 N N . VAL A 1 642 ? 52.781 -31.009 -5.962 1.00 37.12 642 VAL A N 1
ATOM 5195 C CA . VAL A 1 642 ? 53.040 -29.686 -6.555 1.00 37.12 642 VAL A CA 1
ATOM 5196 C C . VAL A 1 642 ? 53.960 -28.871 -5.639 1.00 37.12 642 VAL A C 1
ATOM 5198 O O . VAL A 1 642 ? 53.603 -28.554 -4.502 1.00 37.12 642 VAL A O 1
ATOM 5201 N N . GLN A 1 643 ? 55.141 -28.495 -6.140 1.00 34.69 643 GLN A N 1
ATOM 5202 C CA . GLN A 1 643 ? 56.048 -27.546 -5.482 1.00 34.69 643 GLN A CA 1
ATOM 5203 C C . GLN A 1 643 ? 55.676 -26.100 -5.827 1.00 34.69 643 GLN A C 1
ATOM 5205 O O . GLN A 1 643 ? 55.625 -25.724 -6.996 1.00 34.69 643 GLN A O 1
ATOM 5210 N N . ILE A 1 644 ? 55.491 -25.255 -4.808 1.00 35.59 644 ILE A N 1
ATOM 5211 C CA . ILE A 1 644 ? 55.247 -23.815 -4.977 1.00 35.59 644 ILE A CA 1
ATOM 5212 C C . ILE A 1 644 ? 56.331 -23.036 -4.223 1.00 35.59 644 ILE A C 1
ATOM 5214 O O . ILE A 1 644 ? 56.563 -23.273 -3.037 1.00 35.59 644 ILE A O 1
ATOM 5218 N N . ARG A 1 645 ? 56.999 -22.095 -4.906 1.00 31.91 645 ARG A N 1
ATOM 5219 C CA . ARG A 1 645 ? 57.937 -21.142 -4.286 1.00 31.91 645 ARG A CA 1
ATOM 5220 C C . ARG A 1 645 ? 57.218 -19.852 -3.890 1.00 31.91 645 ARG A C 1
ATOM 5222 O O . ARG A 1 645 ? 56.420 -19.324 -4.658 1.00 31.91 645 ARG A O 1
ATOM 5229 N N . SER A 1 646 ? 57.548 -19.330 -2.709 1.00 33.84 646 SER A N 1
ATOM 5230 C CA . SER A 1 646 ? 57.104 -18.011 -2.240 1.00 33.84 646 SER A CA 1
ATOM 5231 C C . SER A 1 646 ? 57.692 -16.877 -3.106 1.00 33.84 646 SER A C 1
ATOM 5233 O O . SER A 1 646 ? 58.865 -16.973 -3.477 1.00 33.84 646 SER A O 1
ATOM 5235 N N . PRO A 1 647 ? 56.952 -15.785 -3.397 1.00 33.38 647 PRO A N 1
ATOM 5236 C CA . PRO A 1 647 ? 57.482 -14.639 -4.136 1.00 33.38 647 PRO A CA 1
ATOM 5237 C C . PRO A 1 647 ? 58.274 -13.646 -3.264 1.00 33.38 647 PRO A C 1
ATOM 5239 O O . PRO A 1 647 ? 58.750 -12.634 -3.773 1.00 33.38 647 PRO A O 1
ATOM 5242 N N . THR A 1 648 ? 58.424 -13.877 -1.954 1.00 36.38 648 THR A N 1
ATOM 5243 C CA . THR A 1 648 ? 59.060 -12.908 -1.045 1.00 36.38 648 THR A CA 1
ATOM 5244 C C . THR A 1 648 ? 60.532 -13.246 -0.777 1.00 36.38 648 THR A C 1
ATOM 5246 O O . THR A 1 648 ? 60.851 -14.318 -0.268 1.00 36.38 648 THR A O 1
ATOM 5249 N N . VAL A 1 649 ? 61.433 -12.293 -1.047 1.00 42.44 649 VAL A N 1
ATOM 5250 C CA . VAL A 1 649 ? 62.911 -12.422 -0.975 1.00 42.44 649 VAL A CA 1
ATOM 5251 C C . VAL A 1 649 ? 63.452 -12.803 0.423 1.00 42.44 649 VAL A C 1
ATOM 5253 O O . VAL A 1 649 ? 64.605 -13.203 0.546 1.00 42.44 649 VAL A O 1
ATOM 5256 N N . ALA A 1 650 ? 62.634 -12.756 1.480 1.00 39.66 650 ALA A N 1
ATOM 5257 C CA . ALA A 1 650 ? 63.082 -12.938 2.864 1.00 39.66 650 ALA A CA 1
ATOM 5258 C C . ALA A 1 650 ? 62.789 -14.313 3.509 1.00 39.66 650 ALA A C 1
ATOM 5260 O O . ALA A 1 650 ? 63.128 -14.505 4.672 1.00 39.66 650 ALA A O 1
ATOM 5261 N N . SER A 1 651 ? 62.210 -15.297 2.808 1.00 38.06 651 SER A N 1
ATOM 5262 C CA . SER A 1 651 ? 62.125 -16.664 3.362 1.00 38.06 651 SER A CA 1
ATOM 5263 C C . SER A 1 651 ? 62.231 -17.738 2.278 1.00 38.06 651 SER A C 1
ATOM 5265 O O . SER A 1 651 ? 61.377 -17.852 1.405 1.00 38.06 651 SER A O 1
ATOM 5267 N N . LYS A 1 652 ? 63.306 -18.535 2.329 1.00 35.22 652 LYS A N 1
ATOM 5268 C CA . LYS A 1 652 ? 63.519 -19.725 1.488 1.00 35.22 652 LYS A CA 1
ATOM 5269 C C . LYS A 1 652 ? 62.881 -20.964 2.134 1.00 35.22 652 LYS A C 1
ATOM 5271 O O . LYS A 1 652 ? 63.574 -21.937 2.412 1.00 35.22 652 LYS A O 1
ATOM 5276 N N . SER A 1 653 ? 61.582 -20.937 2.407 1.00 34.00 653 SER A N 1
ATOM 5277 C CA . SER A 1 653 ? 60.848 -22.140 2.819 1.00 34.00 653 SER A CA 1
ATOM 5278 C C . SER A 1 653 ? 60.154 -22.773 1.608 1.00 34.00 653 SER A C 1
ATOM 5280 O O . SER A 1 653 ? 59.367 -22.131 0.914 1.00 34.00 653 SER A O 1
ATOM 5282 N N . LEU A 1 654 ? 60.497 -24.035 1.332 1.00 31.91 654 LEU A N 1
ATOM 5283 C CA . LEU A 1 654 ? 59.827 -24.899 0.357 1.00 31.91 654 LEU A CA 1
ATOM 5284 C C . LEU A 1 654 ? 58.639 -25.587 1.035 1.00 31.91 654 LEU A C 1
ATOM 5286 O O . LEU A 1 654 ? 58.788 -26.130 2.126 1.00 31.91 654 LEU A O 1
ATOM 5290 N N . PHE A 1 655 ? 57.485 -25.602 0.370 1.00 33.19 655 PHE A N 1
ATOM 5291 C CA . PHE A 1 655 ? 56.308 -26.346 0.819 1.00 33.19 655 PHE A CA 1
ATOM 5292 C C . PHE A 1 655 ? 56.004 -27.486 -0.159 1.00 33.19 655 PHE A C 1
ATOM 5294 O O . PHE A 1 655 ? 56.169 -27.336 -1.375 1.00 33.19 655 PHE A O 1
ATOM 5301 N N . HIS A 1 656 ? 55.569 -28.629 0.371 1.00 32.44 656 HIS A N 1
ATOM 5302 C CA . HIS A 1 656 ? 55.095 -29.780 -0.403 1.00 32.44 656 HIS A CA 1
ATOM 5303 C C . HIS A 1 656 ? 53.655 -30.088 -0.002 1.00 32.44 656 HIS A C 1
ATOM 5305 O O . HIS A 1 656 ? 53.343 -30.150 1.186 1.00 32.44 656 HIS A O 1
ATOM 5311 N N . VAL A 1 657 ? 52.783 -30.265 -0.993 1.00 32.50 657 VAL A N 1
ATOM 5312 C CA . VAL A 1 657 ? 51.389 -30.670 -0.794 1.00 32.50 657 VAL A CA 1
ATOM 5313 C C . VAL A 1 657 ? 51.205 -32.036 -1.450 1.00 32.50 657 VAL A C 1
ATOM 5315 O O . VAL A 1 657 ? 51.323 -32.148 -2.668 1.00 32.50 657 VAL A O 1
ATOM 5318 N N . CYS A 1 658 ? 50.929 -33.066 -0.645 1.00 30.59 658 CYS A N 1
ATOM 5319 C CA . CYS A 1 658 ? 50.560 -34.398 -1.128 1.00 30.59 658 CYS A CA 1
ATOM 5320 C C . CYS A 1 658 ? 49.034 -34.541 -1.161 1.00 30.59 658 CYS A C 1
ATOM 5322 O O . CYS A 1 658 ? 48.358 -34.238 -0.178 1.00 30.59 658 CYS A O 1
ATOM 5324 N N . LEU A 1 659 ? 48.500 -35.044 -2.273 1.00 38.97 659 LEU A N 1
ATOM 5325 C CA . LEU A 1 659 ? 47.110 -35.476 -2.399 1.00 38.97 659 LEU A CA 1
ATOM 5326 C C . LEU A 1 659 ? 47.113 -37.007 -2.442 1.00 38.97 659 LEU A C 1
ATOM 5328 O O . LEU A 1 659 ? 47.509 -37.583 -3.449 1.00 38.97 659 LEU A O 1
ATOM 5332 N N . SER A 1 660 ? 46.710 -37.681 -1.365 1.00 30.42 660 SER A N 1
ATOM 5333 C CA . SER A 1 660 ? 46.506 -39.133 -1.409 1.00 30.42 660 SER A CA 1
ATOM 5334 C C . SER A 1 660 ? 45.270 -39.546 -0.625 1.00 30.42 660 SER A C 1
ATOM 5336 O O . SER A 1 660 ? 45.190 -39.332 0.585 1.00 30.42 660 SER A O 1
ATOM 5338 N N . GLY A 1 661 ? 44.347 -40.192 -1.323 1.00 27.61 661 GLY A N 1
ATOM 5339 C CA . GLY A 1 661 ? 43.258 -40.962 -0.749 1.00 27.61 661 GLY A CA 1
ATOM 5340 C C . GLY A 1 661 ? 42.474 -41.617 -1.876 1.00 27.61 661 GLY A C 1
ATOM 5341 O O . GLY A 1 661 ? 41.652 -40.954 -2.489 1.00 27.61 661 GLY A O 1
ATOM 5342 N N . ASP A 1 662 ? 42.770 -42.882 -2.165 1.00 27.81 662 ASP A N 1
ATOM 5343 C CA . ASP A 1 662 ? 41.933 -43.787 -2.969 1.00 27.81 662 ASP A CA 1
ATOM 5344 C C . ASP A 1 662 ? 42.363 -45.246 -2.674 1.00 27.81 662 ASP A C 1
ATOM 5346 O O . ASP A 1 662 ? 43.470 -45.409 -2.145 1.00 27.81 662 ASP A O 1
ATOM 5350 N N . PRO A 1 663 ? 41.570 -46.311 -2.966 1.00 40.03 663 PRO A N 1
ATOM 5351 C CA . PRO A 1 663 ? 40.605 -46.389 -4.072 1.00 40.03 663 PRO A CA 1
ATOM 5352 C C . PRO A 1 663 ? 39.255 -47.081 -3.770 1.00 40.03 663 PRO A C 1
ATOM 5354 O O . PRO A 1 663 ? 39.179 -48.026 -2.988 1.00 40.03 663 PRO A O 1
ATOM 5357 N N . MET A 1 664 ? 38.196 -46.681 -4.485 1.00 22.73 664 MET A N 1
ATOM 5358 C CA . MET A 1 664 ? 37.471 -47.560 -5.428 1.00 22.73 664 MET A CA 1
ATOM 5359 C C . MET A 1 664 ? 36.188 -46.903 -5.981 1.00 22.73 664 MET A C 1
ATOM 5361 O O . MET A 1 664 ? 35.283 -46.508 -5.252 1.00 22.73 664 MET A O 1
ATOM 5365 N N . THR A 1 665 ? 36.087 -46.940 -7.313 1.00 24.64 665 THR A N 1
ATOM 5366 C CA . THR A 1 665 ? 34.879 -46.852 -8.160 1.00 24.64 665 THR A CA 1
ATOM 5367 C C . THR A 1 665 ? 34.143 -45.508 -8.310 1.00 24.64 665 THR A C 1
ATOM 5369 O O . THR A 1 665 ? 33.196 -45.177 -7.610 1.00 24.64 665 THR A O 1
ATOM 5372 N N . SER A 1 666 ? 34.520 -44.827 -9.397 1.00 26.16 666 SER A N 1
ATOM 5373 C CA . SER A 1 666 ? 33.648 -44.242 -10.432 1.00 26.16 666 SER A CA 1
ATOM 5374 C C . SER A 1 666 ? 32.597 -43.176 -10.070 1.00 26.16 666 SER A C 1
ATOM 5376 O O . SER A 1 666 ? 31.512 -43.460 -9.571 1.00 26.16 666 SER A O 1
ATOM 5378 N N . SER A 1 667 ? 32.855 -41.997 -10.651 1.00 25.77 667 SER A N 1
ATOM 5379 C CA . SER A 1 667 ? 31.920 -41.015 -11.227 1.00 25.77 667 SER A CA 1
ATOM 5380 C C . SER A 1 667 ? 31.505 -39.788 -10.392 1.00 25.77 667 SER A C 1
ATOM 5382 O O . SER A 1 667 ? 30.786 -39.847 -9.403 1.00 25.77 667 SER A O 1
ATOM 5384 N N . SER A 1 668 ? 31.873 -38.631 -10.960 1.00 28.06 668 SER A N 1
ATOM 5385 C CA . SER A 1 668 ? 31.289 -37.287 -10.799 1.00 28.06 668 SER A CA 1
ATOM 5386 C C . SER A 1 668 ? 31.715 -36.404 -9.609 1.00 28.06 668 SER A C 1
ATOM 5388 O O . SER A 1 668 ? 30.947 -36.056 -8.723 1.00 28.06 668 SER A O 1
ATOM 5390 N N . GLY A 1 669 ? 32.971 -35.954 -9.699 1.00 26.03 669 GLY A N 1
ATOM 5391 C CA . GLY A 1 669 ? 33.465 -34.579 -9.506 1.00 26.03 669 GLY A CA 1
ATOM 5392 C C . GLY A 1 669 ? 32.680 -33.567 -8.659 1.00 26.03 669 GLY A C 1
ATOM 5393 O O . GLY A 1 669 ? 31.754 -32.915 -9.142 1.00 26.03 669 GLY A O 1
ATOM 5394 N N . PHE A 1 670 ? 33.210 -33.275 -7.468 1.00 23.83 670 PHE A N 1
ATOM 5395 C CA . PHE A 1 670 ? 33.028 -31.995 -6.777 1.00 23.83 670 PHE A CA 1
ATOM 5396 C C . PHE A 1 670 ? 34.217 -31.065 -7.073 1.00 23.83 670 PHE A C 1
ATOM 5398 O O . PHE A 1 670 ? 35.365 -31.418 -6.823 1.00 23.83 670 PHE A O 1
ATOM 5405 N N . VAL A 1 671 ? 33.949 -29.851 -7.567 1.00 27.09 671 VAL A N 1
ATOM 5406 C CA . VAL A 1 671 ? 34.955 -28.785 -7.731 1.00 27.09 671 VAL A CA 1
ATOM 5407 C C . VAL A 1 671 ? 34.930 -27.896 -6.485 1.00 27.09 671 VAL A C 1
ATOM 5409 O O . VAL A 1 671 ? 34.018 -27.086 -6.310 1.00 27.09 671 VAL A O 1
ATOM 5412 N N . GLY A 1 672 ? 35.913 -28.062 -5.600 1.00 24.97 672 GLY A N 1
ATOM 5413 C CA . GLY A 1 672 ? 36.126 -27.202 -4.433 1.00 24.97 672 GLY A CA 1
ATOM 5414 C C . GLY A 1 672 ? 37.039 -26.014 -4.755 1.00 24.97 672 GLY A C 1
ATOM 5415 O O . GLY A 1 672 ? 38.082 -26.178 -5.377 1.00 24.97 672 GLY A O 1
ATOM 5416 N N . VAL A 1 673 ? 36.661 -24.811 -4.314 1.00 24.62 673 VAL A N 1
ATOM 5417 C CA . VAL A 1 673 ? 37.535 -23.626 -4.297 1.00 24.62 673 VAL A CA 1
ATOM 5418 C C . VAL A 1 673 ? 38.290 -23.624 -2.968 1.00 24.62 673 VAL A C 1
ATOM 5420 O O . VAL A 1 673 ? 37.661 -23.504 -1.918 1.00 24.62 673 VAL A O 1
ATOM 5423 N N . VAL A 1 674 ? 39.620 -23.734 -2.996 1.00 26.56 674 VAL A N 1
ATOM 5424 C CA . VAL A 1 674 ? 40.459 -23.559 -1.799 1.00 26.56 674 VAL A CA 1
ATOM 5425 C C . VAL A 1 674 ? 40.892 -22.096 -1.716 1.00 26.56 674 VAL A C 1
ATOM 5427 O O . VAL A 1 674 ? 41.521 -21.574 -2.632 1.00 26.56 674 VAL A O 1
ATOM 5430 N N . ALA A 1 675 ? 40.545 -21.426 -0.618 1.00 28.50 675 ALA A N 1
ATOM 5431 C CA . ALA A 1 675 ? 41.044 -20.096 -0.287 1.00 28.50 675 ALA A CA 1
ATOM 5432 C C . ALA A 1 675 ? 42.137 -20.232 0.782 1.00 28.50 675 ALA A C 1
ATOM 5434 O O . ALA A 1 675 ? 41.836 -20.590 1.920 1.00 28.50 675 ALA A O 1
ATOM 5435 N N . ALA A 1 676 ? 43.390 -19.936 0.437 1.00 30.30 676 ALA A N 1
ATOM 5436 C CA . ALA A 1 676 ? 44.448 -19.774 1.431 1.00 30.30 676 ALA A CA 1
ATOM 5437 C C . ALA A 1 676 ? 44.341 -18.372 2.058 1.00 30.30 676 ALA A C 1
ATOM 5439 O O . ALA A 1 676 ? 44.228 -17.370 1.349 1.00 30.30 676 ALA A O 1
ATOM 5440 N N . ARG A 1 677 ? 44.329 -18.295 3.392 1.00 30.73 677 ARG A N 1
ATOM 5441 C CA . ARG A 1 677 ? 44.327 -17.030 4.147 1.00 30.73 677 ARG A CA 1
ATOM 5442 C C . ARG A 1 677 ? 45.763 -16.612 4.465 1.00 30.73 677 ARG A C 1
ATOM 5444 O O . ARG A 1 677 ? 46.627 -17.463 4.632 1.00 30.73 677 ARG A O 1
ATOM 5451 N N . SER A 1 678 ? 46.019 -15.307 4.568 1.00 37.31 678 SER A N 1
ATOM 5452 C CA . SER A 1 678 ? 47.340 -14.813 4.978 1.00 37.31 678 SER A CA 1
ATOM 5453 C C . SER A 1 678 ? 47.587 -15.062 6.472 1.00 37.31 678 SER A C 1
ATOM 5455 O O . SER A 1 678 ? 46.644 -15.051 7.267 1.00 37.31 678 SER A O 1
ATOM 5457 N N . ALA A 1 679 ? 48.854 -15.198 6.875 1.00 38.66 679 ALA A N 1
ATOM 5458 C CA . ALA A 1 679 ? 49.263 -15.398 8.273 1.00 38.66 679 ALA A CA 1
ATOM 5459 C C . ALA A 1 679 ? 48.746 -14.301 9.238 1.00 38.66 679 ALA A C 1
ATOM 5461 O O . ALA A 1 679 ? 48.564 -14.537 10.431 1.00 38.66 679 ALA A O 1
ATOM 5462 N N . ARG A 1 680 ? 48.424 -13.099 8.728 1.00 36.03 680 ARG A N 1
ATOM 5463 C CA . ARG A 1 680 ? 47.789 -12.019 9.514 1.00 36.03 680 ARG A CA 1
ATOM 5464 C C . ARG A 1 680 ? 46.318 -12.289 9.838 1.00 36.03 680 ARG A C 1
ATOM 5466 O O . ARG A 1 680 ? 45.841 -11.850 10.880 1.00 36.03 680 ARG A O 1
ATOM 5473 N N . ALA A 1 681 ? 45.600 -12.994 8.965 1.00 36.41 681 ALA A N 1
ATOM 5474 C CA . ALA A 1 681 ? 44.212 -13.384 9.198 1.00 36.41 681 ALA A CA 1
ATOM 5475 C C . ALA A 1 681 ? 44.097 -14.564 10.181 1.00 36.41 681 ALA A C 1
ATOM 5477 O O . ALA A 1 681 ? 43.074 -14.688 10.851 1.00 36.41 681 ALA A O 1
ATOM 5478 N N . GLU A 1 682 ? 45.137 -15.396 10.303 1.00 38.94 682 GLU A N 1
ATOM 5479 C CA . GLU A 1 682 ? 45.236 -16.412 11.362 1.00 38.94 682 GLU A CA 1
ATOM 5480 C C . GLU A 1 682 ? 45.522 -15.788 12.732 1.00 38.94 682 GLU A C 1
ATOM 5482 O O . GLU A 1 682 ? 44.842 -16.122 13.702 1.00 38.94 682 GLU A O 1
ATOM 5487 N N . ALA A 1 683 ? 46.428 -14.807 12.811 1.00 38.06 683 ALA A N 1
ATOM 5488 C CA . ALA A 1 683 ? 46.738 -14.116 14.066 1.00 38.06 683 ALA A CA 1
ATOM 5489 C C . ALA A 1 683 ? 45.515 -13.408 14.694 1.00 38.06 683 ALA A C 1
ATOM 5491 O O . ALA A 1 683 ? 45.367 -13.400 15.912 1.00 38.06 683 ALA A O 1
ATOM 5492 N N . ALA A 1 684 ? 44.593 -12.877 13.879 1.00 36.16 684 ALA A N 1
ATOM 5493 C CA . ALA A 1 684 ? 43.374 -12.210 14.356 1.00 36.16 684 ALA A CA 1
ATOM 5494 C C . ALA A 1 684 ? 42.280 -13.170 14.878 1.00 36.16 684 ALA A C 1
ATOM 5496 O O . ALA A 1 684 ? 41.335 -12.730 15.529 1.00 36.16 684 ALA A O 1
ATOM 5497 N N . LEU A 1 685 ? 42.381 -14.473 14.588 1.00 37.03 685 LEU A N 1
ATOM 5498 C CA . LEU A 1 685 ? 41.422 -15.499 15.021 1.00 37.03 685 LEU A CA 1
ATOM 5499 C C . LEU A 1 685 ? 41.875 -16.253 16.275 1.00 37.03 685 LEU A C 1
ATOM 5501 O O . LEU A 1 685 ? 41.029 -16.782 16.999 1.00 37.03 685 LEU A O 1
ATOM 5505 N N . ILE A 1 686 ? 43.180 -16.270 16.557 1.00 38.22 686 ILE A N 1
ATOM 5506 C CA . ILE A 1 686 ? 43.734 -16.851 17.788 1.00 38.22 686 ILE A CA 1
ATOM 5507 C C . ILE A 1 686 ? 43.295 -16.033 19.018 1.00 38.22 686 ILE A C 1
ATOM 5509 O O . ILE A 1 686 ? 43.045 -16.608 20.072 1.00 38.22 686 ILE A O 1
ATOM 5513 N N . ASP A 1 687 ? 43.053 -14.730 18.856 1.00 33.69 687 ASP A N 1
ATOM 5514 C CA . ASP A 1 687 ? 42.660 -13.826 19.949 1.00 33.69 687 ASP A CA 1
ATOM 5515 C C . ASP A 1 687 ? 41.146 -13.853 20.289 1.00 33.69 687 ASP A C 1
ATOM 5517 O O . ASP A 1 687 ? 40.695 -13.205 21.229 1.00 33.69 687 ASP A O 1
ATOM 5521 N N . GLN A 1 688 ? 40.324 -14.615 19.544 1.00 33.94 688 GLN A N 1
ATOM 5522 C CA . GLN A 1 688 ? 38.858 -14.691 19.734 1.00 33.94 688 GLN A CA 1
ATOM 5523 C C . GLN A 1 688 ? 38.313 -16.077 20.124 1.00 33.94 688 GLN A C 1
ATOM 5525 O O . GLN A 1 688 ? 37.097 -16.269 20.166 1.00 33.94 688 GLN A O 1
ATOM 5530 N N . ARG A 1 689 ? 39.166 -17.053 20.459 1.00 31.75 689 ARG A N 1
ATOM 5531 C CA . ARG A 1 689 ? 38.725 -18.358 20.990 1.00 31.75 689 ARG A CA 1
ATOM 5532 C C . ARG A 1 689 ? 39.084 -18.530 22.465 1.00 31.75 689 ARG A C 1
ATOM 5534 O O . ARG A 1 689 ? 39.905 -19.364 22.821 1.00 31.75 689 ARG A O 1
ATOM 5541 N N .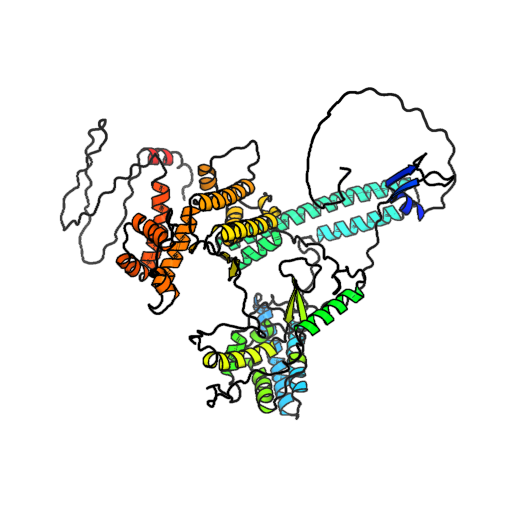 VAL A 1 690 ? 38.367 -17.819 23.334 1.00 31.23 690 VAL A N 1
ATOM 5542 C CA . VAL A 1 690 ? 38.092 -18.296 24.697 1.00 31.23 690 VAL A CA 1
ATOM 5543 C C . VAL A 1 690 ? 36.586 -18.189 24.943 1.00 31.23 690 VAL A C 1
ATOM 5545 O O . VAL A 1 690 ? 35.989 -17.135 24.751 1.00 31.23 690 VAL A O 1
ATOM 5548 N N . SER A 1 691 ? 36.000 -19.305 25.385 1.00 28.09 691 SER A N 1
ATOM 5549 C CA . SER A 1 691 ? 34.582 -19.569 25.690 1.00 28.09 691 SER A CA 1
ATOM 5550 C C . SER A 1 691 ? 33.674 -19.905 24.491 1.00 28.09 691 SER A C 1
ATOM 5552 O O . SER A 1 691 ? 33.168 -19.045 23.784 1.00 28.09 691 SER A O 1
ATOM 5554 N N . VAL A 1 692 ? 33.459 -21.199 24.235 1.00 23.66 692 VAL A N 1
ATOM 5555 C CA . VAL A 1 692 ? 32.325 -21.988 24.761 1.00 23.66 692 VAL A CA 1
ATOM 5556 C C . VAL A 1 692 ? 32.498 -23.431 24.259 1.00 23.66 692 VAL A C 1
ATOM 5558 O O . VAL A 1 692 ? 32.497 -23.695 23.060 1.00 23.66 692 VAL A O 1
ATOM 5561 N N . ILE A 1 693 ? 32.676 -24.349 25.211 1.00 27.91 693 ILE A N 1
ATOM 5562 C CA . ILE A 1 693 ? 32.602 -25.805 25.051 1.00 27.91 693 ILE A CA 1
ATOM 5563 C C . ILE A 1 693 ? 31.166 -26.221 25.402 1.00 27.91 693 ILE A C 1
ATOM 5565 O O . ILE A 1 693 ? 30.768 -26.043 26.554 1.00 27.91 693 ILE A O 1
ATOM 5569 N N . LYS A 1 694 ? 30.422 -26.743 24.421 1.00 27.67 694 LYS A N 1
ATOM 5570 C CA . LYS A 1 694 ? 29.501 -27.903 24.447 1.00 27.67 694 LYS A CA 1
ATOM 5571 C C . LYS A 1 694 ? 28.570 -27.860 23.242 1.00 27.67 694 LYS A C 1
ATOM 5573 O O . LYS A 1 694 ? 27.873 -26.835 23.077 1.00 27.67 694 LYS A O 1
#